Protein AF-A0A7J9W078-F1 (afdb_monomer_lite)

Radius of gyration: 24.58 Å; chains: 1; bounding box: 92×57×73 Å

pLDDT: mean 88.92, std 17.38, range [31.31, 98.88]

Structure (mmCIF, N/CA/C/O backbone):
data_AF-A0A7J9W078-F1
#
_entry.id   AF-A0A7J9W078-F1
#
loop_
_atom_site.group_PDB
_atom_site.id
_atom_site.type_symbol
_atom_site.label_atom_id
_atom_site.label_alt_id
_atom_site.label_comp_id
_atom_site.label_asym_id
_atom_site.label_entity_id
_atom_site.label_seq_id
_atom_site.pdbx_PDB_ins_code
_atom_site.Cartn_x
_atom_site.Cartn_y
_atom_site.Cartn_z
_atom_site.occupancy
_atom_site.B_iso_or_equiv
_atom_site.auth_seq_id
_atom_site.auth_comp_id
_atom_site.auth_asym_id
_atom_site.auth_atom_id
_atom_site.pdbx_PDB_model_num
ATOM 1 N N . MET A 1 1 ? 60.271 27.161 -6.697 1.00 38.31 1 MET A N 1
ATOM 2 C CA . MET A 1 1 ? 60.759 25.931 -6.038 1.00 38.31 1 MET A CA 1
ATOM 3 C C . MET A 1 1 ? 59.614 24.937 -5.990 1.00 38.31 1 MET A C 1
ATOM 5 O O . MET A 1 1 ? 58.654 25.171 -5.271 1.00 38.31 1 MET A O 1
ATOM 9 N N . TYR A 1 2 ? 59.686 23.893 -6.812 1.00 31.31 2 TYR A N 1
ATOM 10 C CA . TYR A 1 2 ? 58.783 22.743 -6.775 1.00 31.31 2 TYR A CA 1
ATOM 11 C C . TYR A 1 2 ? 59.226 21.808 -5.643 1.00 31.31 2 TYR A C 1
ATOM 13 O O . TYR A 1 2 ? 60.391 21.414 -5.620 1.00 31.31 2 TYR A O 1
ATOM 21 N N . TYR A 1 3 ? 58.326 21.428 -4.734 1.00 34.19 3 TYR A N 1
ATOM 22 C CA . TYR A 1 3 ? 58.564 20.306 -3.823 1.00 34.19 3 TYR A CA 1
ATOM 23 C C . TYR A 1 3 ? 57.980 19.030 -4.431 1.00 34.19 3 TYR A C 1
ATOM 25 O O . TYR A 1 3 ? 56.772 18.823 -4.472 1.00 34.19 3 TYR A O 1
ATOM 33 N N . SER A 1 4 ? 58.886 18.190 -4.928 1.00 33.66 4 SER A N 1
ATOM 34 C CA . SER A 1 4 ? 58.653 16.802 -5.314 1.00 33.66 4 SER A CA 1
ATOM 35 C C . SER A 1 4 ? 58.660 15.930 -4.055 1.00 33.66 4 SER A C 1
ATOM 37 O O . SER A 1 4 ? 59.679 15.851 -3.369 1.00 33.66 4 SER A O 1
ATOM 39 N N . LEU A 1 5 ? 57.557 15.233 -3.778 1.00 39.00 5 LEU A N 1
ATOM 40 C CA . LEU A 1 5 ? 57.504 14.125 -2.820 1.00 39.00 5 LEU A CA 1
ATOM 41 C C . LEU A 1 5 ? 57.219 12.821 -3.571 1.00 39.00 5 LEU A C 1
ATOM 43 O O . LEU A 1 5 ? 56.117 12.284 -3.559 1.00 39.00 5 LEU A O 1
ATOM 47 N N . THR A 1 6 ? 58.246 12.277 -4.217 1.00 43.12 6 THR A N 1
ATOM 48 C CA . THR A 1 6 ? 58.280 10.867 -4.610 1.00 43.12 6 THR A CA 1
ATOM 49 C C . THR A 1 6 ? 58.551 10.011 -3.373 1.00 43.12 6 THR A C 1
ATOM 51 O O . THR A 1 6 ? 59.707 9.785 -3.014 1.00 43.12 6 THR A O 1
ATOM 54 N N . ARG A 1 7 ? 57.502 9.497 -2.721 1.00 37.03 7 ARG A N 1
ATOM 55 C CA . ARG A 1 7 ? 57.617 8.292 -1.885 1.00 37.03 7 ARG A CA 1
ATOM 56 C C . ARG A 1 7 ? 57.033 7.110 -2.648 1.00 37.03 7 ARG A C 1
ATOM 58 O O . ARG A 1 7 ? 55.828 7.016 -2.847 1.00 37.03 7 ARG A O 1
ATOM 65 N N . ARG A 1 8 ? 57.923 6.214 -3.077 1.00 37.47 8 ARG A N 1
ATOM 66 C CA . ARG A 1 8 ? 57.579 4.879 -3.569 1.00 37.47 8 ARG A CA 1
ATOM 67 C C . ARG A 1 8 ? 56.962 4.096 -2.407 1.00 37.47 8 ARG A C 1
ATOM 69 O O . ARG A 1 8 ? 57.659 3.810 -1.438 1.00 37.47 8 ARG A O 1
ATOM 76 N N . TYR A 1 9 ? 55.678 3.764 -2.498 1.00 40.16 9 TYR A N 1
ATOM 77 C CA . TYR A 1 9 ? 55.088 2.712 -1.674 1.00 40.16 9 TYR A CA 1
ATOM 78 C C . TYR A 1 9 ? 55.563 1.366 -2.233 1.00 40.16 9 TYR A C 1
ATOM 80 O O . TYR A 1 9 ? 55.229 1.003 -3.357 1.00 40.16 9 TYR A O 1
ATOM 88 N N . ALA A 1 10 ? 56.386 0.650 -1.469 1.00 40.72 10 ALA A N 1
ATOM 89 C CA . ALA A 1 10 ? 56.597 -0.777 -1.679 1.00 40.72 10 ALA A CA 1
ATOM 90 C C . ALA A 1 10 ? 55.366 -1.534 -1.138 1.00 40.72 10 ALA A C 1
ATOM 92 O O . ALA A 1 10 ? 54.819 -1.113 -0.113 1.00 40.72 10 ALA A O 1
ATOM 93 N N . PRO A 1 11 ? 54.909 -2.625 -1.776 1.00 44.75 11 PRO A N 1
ATOM 94 C CA . PRO A 1 11 ? 53.781 -3.391 -1.271 1.00 44.75 11 PRO A CA 1
ATOM 95 C C . PRO A 1 11 ? 54.237 -4.153 -0.023 1.00 44.75 11 PRO A C 1
ATOM 97 O O . PRO A 1 11 ? 55.036 -5.085 -0.105 1.00 44.75 11 PRO A O 1
ATOM 100 N N . ALA A 1 12 ? 53.752 -3.749 1.150 1.00 50.03 12 ALA A N 1
ATOM 101 C CA . ALA A 1 12 ? 53.824 -4.600 2.327 1.00 50.03 12 ALA A CA 1
ATOM 102 C C . ALA A 1 12 ? 52.931 -5.818 2.054 1.00 50.03 12 ALA A C 1
ATOM 104 O O . ALA A 1 12 ? 51.728 -5.669 1.841 1.00 50.03 12 ALA A O 1
ATOM 105 N N . GLY A 1 13 ? 53.532 -7.008 1.996 1.00 39.50 13 GLY A N 1
ATOM 106 C CA . GLY A 1 13 ? 52.801 -8.260 1.838 1.00 39.50 13 GLY A CA 1
ATOM 107 C C . GLY A 1 13 ? 51.718 -8.372 2.908 1.00 39.50 13 GLY A C 1
ATOM 108 O O . GLY A 1 13 ? 52.012 -8.373 4.103 1.00 39.50 13 GLY A O 1
ATOM 109 N N . ILE A 1 14 ? 50.460 -8.435 2.475 1.00 47.69 14 ILE A N 1
ATOM 110 C CA . ILE A 1 14 ? 49.328 -8.712 3.354 1.00 47.69 14 ILE A CA 1
ATOM 111 C C . ILE A 1 14 ? 49.402 -10.197 3.707 1.00 47.69 14 ILE A C 1
ATOM 113 O O . ILE A 1 14 ? 48.943 -11.056 2.958 1.00 47.69 14 ILE A O 1
ATOM 117 N N . THR A 1 15 ? 50.001 -10.512 4.850 1.00 44.78 15 THR A N 1
ATOM 118 C CA . THR A 1 15 ? 49.896 -11.845 5.445 1.00 44.78 15 THR A CA 1
ATOM 119 C C . THR A 1 15 ? 48.600 -11.898 6.245 1.00 44.78 15 THR A C 1
ATOM 121 O O . THR A 1 15 ? 48.552 -11.438 7.387 1.00 44.78 15 THR A O 1
ATOM 124 N N . ILE A 1 16 ? 47.537 -12.451 5.656 1.00 47.97 16 ILE A N 1
ATOM 125 C CA . ILE A 1 16 ? 46.315 -12.790 6.394 1.00 47.97 16 ILE A CA 1
ATOM 126 C C . ILE A 1 16 ? 46.675 -13.934 7.346 1.00 47.97 16 ILE A C 1
ATOM 128 O O . ILE A 1 16 ? 46.875 -15.070 6.920 1.00 47.97 16 ILE A O 1
ATOM 132 N N . ARG A 1 17 ? 46.811 -13.636 8.641 1.00 39.84 17 ARG A N 1
ATOM 133 C CA . ARG A 1 17 ? 46.919 -14.681 9.663 1.00 39.84 17 ARG A CA 1
ATOM 134 C C . ARG A 1 17 ? 45.534 -15.310 9.841 1.00 39.84 17 ARG A C 1
ATOM 136 O O . ARG A 1 17 ? 44.593 -14.559 10.100 1.00 39.84 17 ARG A O 1
ATOM 143 N N . PRO A 1 18 ? 45.375 -16.639 9.727 1.00 39.16 18 PRO A N 1
ATOM 144 C CA . PRO A 1 18 ? 44.126 -17.271 10.115 1.00 39.16 18 PRO A CA 1
ATOM 145 C C . PRO A 1 18 ? 43.904 -17.027 11.611 1.00 39.16 18 PRO A C 1
ATOM 147 O O . PRO A 1 18 ? 44.795 -17.263 12.430 1.00 39.16 18 PRO A O 1
ATOM 150 N N . SER A 1 19 ? 42.727 -16.505 11.953 1.00 36.34 19 SER A N 1
ATOM 151 C CA . SER A 1 19 ? 42.288 -16.403 13.344 1.00 36.34 19 SER A CA 1
ATOM 152 C C . SER A 1 19 ? 42.223 -17.818 13.934 1.00 36.34 19 SER A C 1
ATOM 154 O O . SER A 1 19 ? 41.766 -18.725 13.229 1.00 36.34 19 SER A O 1
ATOM 156 N N . PRO A 1 20 ? 42.669 -18.060 15.179 1.00 39.22 20 PRO A N 1
ATOM 157 C CA . PRO A 1 20 ? 42.496 -19.364 15.797 1.00 39.22 20 PRO A CA 1
ATOM 158 C C . PRO A 1 20 ? 40.996 -19.649 15.917 1.00 39.22 20 PRO A C 1
ATOM 160 O O . PRO A 1 20 ? 40.271 -18.956 16.629 1.00 39.22 20 PRO A O 1
ATOM 163 N N . VAL A 1 21 ? 40.529 -20.654 15.174 1.00 40.16 21 VAL A N 1
ATOM 164 C CA . VAL A 1 21 ? 39.176 -21.195 15.297 1.00 40.16 21 VAL A CA 1
ATOM 165 C C . VAL A 1 21 ? 39.057 -21.753 16.711 1.00 40.16 21 VAL A C 1
ATOM 167 O O . VAL A 1 21 ? 39.726 -22.728 17.056 1.00 40.16 21 VAL A O 1
ATOM 170 N N . ALA A 1 22 ? 38.244 -21.107 17.544 1.00 35.62 22 ALA A N 1
ATOM 171 C CA . ALA A 1 22 ? 37.882 -21.645 18.844 1.00 35.62 22 ALA A CA 1
ATOM 172 C C . ALA A 1 22 ? 37.198 -23.012 18.634 1.00 35.62 22 ALA A C 1
ATOM 174 O O . ALA A 1 22 ? 36.272 -23.106 17.822 1.00 35.62 22 ALA A O 1
ATOM 175 N N . PRO A 1 23 ? 37.620 -24.085 19.326 1.00 40.00 23 PRO A N 1
ATOM 176 C CA . PRO A 1 23 ? 36.923 -25.358 19.279 1.00 40.00 23 PRO A CA 1
ATOM 177 C C . PRO A 1 23 ? 35.670 -25.231 20.147 1.00 40.00 23 PRO A C 1
ATOM 179 O O . PRO A 1 23 ? 35.682 -25.472 21.349 1.00 40.00 23 PRO A O 1
ATOM 182 N N . GLY A 1 24 ? 34.589 -24.789 19.523 1.00 36.66 24 GLY A N 1
ATOM 183 C CA . GLY A 1 24 ? 33.287 -24.645 20.143 1.00 36.66 24 GLY A CA 1
ATOM 184 C C . GLY A 1 24 ? 32.274 -24.440 19.039 1.00 36.66 24 GLY A C 1
ATOM 185 O O . GLY A 1 24 ? 32.123 -23.335 18.534 1.00 36.66 24 GLY A O 1
ATOM 186 N N . GLY A 1 25 ? 31.618 -25.523 18.624 1.00 40.44 25 GLY A N 1
ATOM 187 C CA . GLY A 1 25 ? 30.420 -25.429 17.806 1.00 40.44 25 GLY A CA 1
ATOM 188 C C . GLY A 1 25 ? 29.346 -24.716 18.614 1.00 40.44 25 GLY A C 1
ATOM 189 O O . GLY A 1 25 ? 28.563 -25.359 19.310 1.00 40.44 25 GLY A O 1
ATOM 190 N N . GLU A 1 26 ? 29.328 -23.387 18.550 1.00 35.94 26 GLU A N 1
ATOM 191 C CA . GLU A 1 26 ? 28.155 -22.620 18.926 1.00 35.94 26 GLU A CA 1
ATOM 192 C C . GLU A 1 26 ? 27.031 -23.097 18.013 1.00 35.94 26 GLU A C 1
ATOM 194 O O . GLU A 1 26 ? 27.041 -22.890 16.795 1.00 35.94 26 GLU A O 1
ATOM 199 N N . ARG A 1 27 ? 26.072 -23.815 18.605 1.00 40.38 27 ARG A N 1
ATOM 200 C CA . ARG A 1 27 ? 24.774 -24.040 17.983 1.00 40.38 27 ARG A CA 1
ATOM 201 C C . ARG A 1 27 ? 24.266 -22.655 17.615 1.00 40.38 27 ARG A C 1
ATOM 203 O O . ARG A 1 27 ? 23.925 -21.888 18.510 1.00 40.38 27 ARG A O 1
ATOM 210 N N . ARG A 1 28 ? 24.249 -22.329 16.318 1.00 42.72 28 ARG A N 1
ATOM 211 C CA . ARG A 1 28 ? 23.514 -21.166 15.815 1.00 42.72 28 ARG A CA 1
ATOM 212 C C . ARG A 1 28 ? 22.106 -21.331 16.363 1.00 42.72 28 ARG A C 1
ATOM 214 O O . ARG A 1 28 ? 21.415 -22.275 15.983 1.00 42.72 28 ARG A O 1
ATOM 221 N N . THR A 1 29 ? 21.725 -20.486 17.311 1.00 41.09 29 THR A N 1
ATOM 222 C CA . THR A 1 29 ? 20.339 -20.389 17.739 1.00 41.09 29 THR A CA 1
ATOM 223 C C . THR A 1 29 ? 19.557 -20.074 16.473 1.00 41.09 29 THR A C 1
ATOM 225 O O . THR A 1 29 ? 19.825 -19.082 15.793 1.00 41.09 29 THR A O 1
ATOM 228 N N . ALA A 1 30 ? 18.702 -21.007 16.052 1.00 56.19 30 ALA A N 1
ATOM 229 C CA . ALA A 1 30 ? 17.852 -20.785 14.898 1.00 56.19 30 ALA A CA 1
ATOM 230 C C . ALA A 1 30 ? 17.046 -19.518 15.195 1.00 56.19 30 ALA A C 1
ATOM 232 O O . ALA A 1 30 ? 16.393 -19.446 16.237 1.00 56.19 30 ALA A O 1
ATOM 233 N N . VAL A 1 31 ? 17.155 -18.502 14.335 1.00 58.44 31 VAL A N 1
ATOM 234 C CA . VAL A 1 31 ? 16.259 -17.346 14.419 1.00 58.44 31 VAL A CA 1
ATOM 235 C C . VAL A 1 31 ? 14.848 -17.920 14.296 1.00 58.44 31 VAL A C 1
ATOM 237 O O . VAL A 1 31 ? 14.602 -18.635 13.319 1.00 58.44 31 VAL A O 1
ATOM 240 N N . PRO A 1 32 ? 13.957 -17.702 15.279 1.00 67.75 32 PRO A N 1
ATOM 241 C CA . PRO A 1 32 ? 12.599 -18.214 15.202 1.00 67.75 32 PRO A CA 1
ATOM 242 C C . PRO A 1 32 ? 11.958 -17.739 13.901 1.00 67.75 32 PRO A C 1
ATOM 244 O O . PRO A 1 32 ? 12.067 -16.557 13.561 1.00 67.75 32 PRO A O 1
ATOM 247 N N . VAL A 1 33 ? 11.320 -18.658 13.173 1.00 81.56 33 VAL A N 1
ATOM 248 C CA . VAL A 1 33 ? 10.580 -18.314 11.954 1.00 81.56 33 VAL A CA 1
ATOM 249 C C . VAL A 1 33 ? 9.567 -17.225 12.329 1.00 81.56 33 VAL A C 1
ATOM 251 O O . VAL A 1 33 ? 8.838 -17.406 13.307 1.00 81.56 33 VAL A O 1
ATOM 254 N N . PRO A 1 34 ? 9.552 -16.066 11.647 1.00 88.88 34 PRO A N 1
ATOM 255 C CA . PRO A 1 34 ? 8.557 -15.043 11.929 1.00 88.88 34 PRO A CA 1
ATOM 256 C C . PRO A 1 34 ? 7.155 -15.596 11.668 1.00 88.88 34 PRO A C 1
ATOM 258 O O . PRO A 1 34 ? 6.952 -16.310 10.689 1.00 88.88 34 PRO A O 1
ATOM 261 N N . GLN A 1 35 ? 6.193 -15.249 12.519 1.00 92.81 35 GLN A N 1
ATOM 262 C CA . GLN A 1 35 ? 4.814 -15.725 12.405 1.00 92.81 35 GLN A CA 1
ATOM 263 C C . GLN A 1 35 ? 3.844 -14.549 12.365 1.00 92.81 35 GLN A C 1
ATOM 265 O O . GLN A 1 35 ? 4.026 -13.576 13.103 1.00 92.81 35 GLN A O 1
ATOM 270 N N . ARG A 1 36 ? 2.783 -14.652 11.560 1.00 94.94 36 ARG A N 1
ATOM 271 C CA . ARG A 1 36 ? 1.599 -13.799 11.714 1.00 94.94 36 ARG A CA 1
ATOM 272 C C . ARG A 1 36 ? 0.566 -14.518 12.563 1.00 94.94 36 ARG A C 1
ATOM 274 O O . ARG A 1 36 ? 0.194 -15.648 12.266 1.00 94.94 36 ARG A O 1
ATOM 281 N N . ILE A 1 37 ? 0.107 -13.835 13.598 1.00 96.88 37 ILE A N 1
ATOM 282 C CA . ILE A 1 37 ? -0.967 -14.262 14.486 1.00 96.88 37 ILE A CA 1
ATOM 283 C C . ILE A 1 37 ? -2.216 -13.518 14.021 1.00 96.88 37 ILE A C 1
ATOM 285 O O . ILE A 1 37 ? -2.353 -12.314 14.231 1.00 96.88 37 ILE A O 1
ATOM 289 N N . VAL A 1 38 ? -3.061 -14.206 13.263 1.00 98.31 38 VAL A N 1
ATOM 290 C CA . VAL A 1 38 ? -4.148 -13.590 12.502 1.00 98.31 38 VAL A CA 1
ATOM 291 C C . VAL A 1 38 ? -5.413 -13.538 13.343 1.00 98.31 38 VAL A C 1
ATOM 293 O O . VAL A 1 38 ? -5.871 -14.560 13.847 1.00 98.31 38 VAL A O 1
ATOM 296 N N . HIS A 1 39 ? -5.991 -12.345 13.430 1.00 98.44 39 HIS A N 1
ATOM 297 C CA . HIS A 1 39 ? -7.270 -12.046 14.061 1.00 98.44 39 HIS A CA 1
ATOM 298 C C . HIS A 1 39 ? -8.190 -11.461 12.994 1.00 98.44 39 HIS A C 1
ATOM 300 O O . HIS A 1 39 ? -7.947 -10.359 12.503 1.00 98.44 39 HIS A O 1
ATOM 306 N N . GLU A 1 40 ? -9.212 -12.202 12.586 1.00 98.56 40 GLU A N 1
ATOM 307 C CA . GLU A 1 40 ? -10.134 -11.768 11.536 1.00 98.56 40 GLU A CA 1
ATOM 308 C C . GLU A 1 40 ? -11.067 -10.668 12.056 1.00 98.56 40 GLU A C 1
ATOM 310 O O . GLU A 1 40 ? -11.673 -10.795 13.114 1.00 98.56 40 GLU A O 1
ATOM 315 N N . VAL A 1 41 ? -11.250 -9.592 11.298 1.00 98.69 41 VAL A N 1
ATOM 316 C CA . VAL A 1 41 ? -12.184 -8.506 11.612 1.00 98.69 41 VAL A CA 1
ATOM 317 C C . VAL A 1 41 ? -13.323 -8.522 10.604 1.00 98.69 41 VAL A C 1
ATOM 319 O O . VAL A 1 41 ? -13.139 -8.206 9.433 1.00 98.69 41 VAL A O 1
ATOM 322 N N . ASN A 1 42 ? -14.521 -8.835 11.096 1.00 98.12 42 ASN A N 1
ATOM 323 C CA . ASN A 1 42 ? -15.756 -8.909 10.307 1.00 98.12 42 ASN A CA 1
ATOM 324 C C . ASN A 1 42 ? -16.747 -7.780 10.630 1.00 98.12 42 ASN A C 1
ATOM 326 O O . ASN A 1 42 ? -17.824 -7.702 10.036 1.00 98.12 42 ASN A O 1
ATOM 330 N N . ALA A 1 43 ? -16.443 -6.966 11.640 1.00 98.00 43 ALA A N 1
ATOM 331 C CA . ALA A 1 43 ? -17.263 -5.835 12.040 1.00 98.00 43 ALA A CA 1
ATOM 332 C C . ALA A 1 43 ? -16.423 -4.795 12.782 1.00 98.00 43 ALA A C 1
ATOM 334 O O . ALA A 1 43 ? -15.574 -5.147 13.608 1.00 98.00 43 ALA A O 1
ATOM 335 N N . VAL A 1 44 ? -16.731 -3.523 12.531 1.00 98.50 44 VAL A N 1
ATOM 336 C CA . VAL A 1 44 ? -16.172 -2.377 13.252 1.00 98.50 44 VAL A CA 1
ATOM 337 C C . VAL A 1 44 ? -17.292 -1.494 13.786 1.00 98.50 44 VAL A C 1
ATOM 339 O O . VAL A 1 44 ? -18.308 -1.305 13.119 1.00 98.50 44 VAL A O 1
ATOM 342 N N . GLU A 1 45 ? -17.116 -0.950 14.984 1.00 98.31 45 GLU A N 1
ATOM 343 C CA . GLU A 1 45 ? -18.034 0.026 15.578 1.00 98.31 45 GLU A CA 1
ATOM 344 C C . GLU A 1 45 ? -17.272 1.005 16.474 1.00 98.31 45 GLU A C 1
ATOM 346 O O . GLU A 1 45 ? -16.187 0.690 16.961 1.00 98.31 45 GLU A O 1
ATOM 351 N N . PHE A 1 46 ? -17.836 2.188 16.714 1.00 98.50 46 PHE A N 1
ATOM 352 C CA . PHE A 1 46 ? -17.306 3.091 17.734 1.00 98.50 46 PHE A CA 1
ATOM 353 C C . PHE A 1 46 ? -17.761 2.670 19.130 1.00 98.50 46 PHE A C 1
ATOM 355 O O . PHE A 1 46 ? -18.862 2.147 19.311 1.00 98.50 46 PHE A O 1
ATOM 362 N N . GLY A 1 47 ? -16.928 2.947 20.128 1.00 97.38 47 GLY A N 1
ATOM 363 C CA . GLY A 1 47 ? -17.263 2.767 21.535 1.00 97.38 47 GLY A CA 1
ATOM 364 C C . GLY A 1 47 ? -16.412 3.644 22.446 1.00 97.38 47 GLY A C 1
ATOM 365 O O . GLY A 1 47 ? -15.653 4.490 21.983 1.00 97.38 47 GLY A O 1
ATOM 366 N N . GLU A 1 48 ? -16.549 3.433 23.754 1.00 95.25 48 GLU A N 1
ATOM 367 C CA . GLU A 1 48 ? -15.821 4.209 24.768 1.00 95.25 48 GLU A CA 1
ATOM 368 C C . GLU A 1 48 ? -14.319 3.888 24.808 1.00 95.25 48 GLU A C 1
ATOM 370 O O . GLU A 1 48 ? -13.517 4.767 25.094 1.00 95.25 48 GLU A O 1
ATOM 375 N N . ALA A 1 49 ? -13.933 2.644 24.508 1.00 97.19 49 ALA A N 1
ATOM 376 C CA . ALA A 1 49 ? -12.545 2.186 24.541 1.00 97.19 49 ALA A CA 1
ATOM 377 C C . ALA A 1 49 ? -12.297 1.126 23.466 1.00 97.19 49 ALA A C 1
ATOM 379 O O . ALA A 1 49 ? -13.201 0.332 23.155 1.00 97.19 49 ALA A O 1
ATOM 380 N N . THR A 1 50 ? -11.074 1.092 22.930 1.00 98.38 50 THR A N 1
ATOM 381 C CA . THR A 1 50 ? -10.695 0.104 21.918 1.00 98.38 50 THR A CA 1
ATOM 382 C C . THR A 1 50 ? -10.653 -1.296 22.514 1.00 98.38 50 THR A C 1
ATOM 384 O O . THR A 1 50 ? -10.062 -1.536 23.566 1.00 98.38 50 THR A O 1
ATOM 387 N N . ARG A 1 51 ? -11.294 -2.248 21.834 1.00 97.94 51 ARG A N 1
ATOM 388 C CA . ARG A 1 51 ? -11.271 -3.667 22.210 1.00 97.94 51 ARG A CA 1
ATOM 389 C C . ARG A 1 51 ? -11.495 -4.552 20.996 1.00 97.94 51 ARG A C 1
ATOM 391 O O . ARG A 1 51 ? -12.291 -4.216 20.120 1.00 97.94 51 ARG A O 1
ATOM 398 N N . TYR A 1 52 ? -10.874 -5.723 21.001 1.00 98.31 52 TYR A N 1
ATOM 399 C CA . TYR A 1 52 ? -11.146 -6.773 20.030 1.00 98.31 52 TYR A CA 1
ATOM 400 C C . TYR A 1 52 ? -11.759 -7.990 20.727 1.00 98.31 52 TYR A C 1
ATOM 402 O O . TYR A 1 52 ? -11.240 -8.484 21.727 1.00 98.31 52 TYR A O 1
ATOM 410 N N . ARG A 1 53 ? -12.898 -8.472 20.222 1.00 96.69 53 ARG A N 1
ATOM 411 C CA . ARG A 1 53 ? -13.536 -9.696 20.723 1.00 96.69 53 ARG A CA 1
ATOM 412 C C . ARG A 1 53 ? -14.404 -10.328 19.647 1.00 96.69 53 ARG A C 1
ATOM 414 O O . ARG A 1 53 ? -15.221 -9.644 19.044 1.00 96.69 53 ARG A O 1
ATOM 421 N N . GLN A 1 54 ? -14.288 -11.648 19.471 1.00 93.25 54 GLN A N 1
ATOM 422 C CA . GLN A 1 54 ? -15.140 -12.424 18.555 1.00 93.25 54 GLN A CA 1
ATOM 423 C C . GLN A 1 54 ? -15.212 -11.804 17.150 1.00 93.25 54 GLN A C 1
ATOM 425 O O . GLN A 1 54 ? -16.299 -11.603 16.607 1.00 93.25 54 GLN A O 1
ATOM 430 N N . ARG A 1 55 ? -14.049 -11.471 16.578 1.00 97.81 55 ARG A N 1
ATOM 431 C CA . ARG A 1 55 ? -13.926 -10.875 15.239 1.00 97.81 55 ARG A CA 1
ATOM 432 C C . ARG A 1 55 ? -14.598 -9.509 15.060 1.00 97.81 55 ARG A C 1
ATOM 434 O O . ARG A 1 55 ? -14.866 -9.082 13.936 1.00 97.81 55 ARG A O 1
ATOM 441 N N . ARG A 1 56 ? -14.891 -8.814 16.162 1.00 98.25 56 ARG A N 1
ATOM 442 C CA . ARG A 1 56 ? -15.398 -7.439 16.187 1.00 98.25 56 ARG A CA 1
ATOM 443 C C . ARG A 1 56 ? -14.357 -6.527 16.819 1.00 98.25 56 ARG A C 1
ATOM 445 O O . ARG A 1 56 ? -13.916 -6.786 17.940 1.00 98.25 56 ARG A O 1
ATOM 452 N N . LEU A 1 57 ? -14.017 -5.454 16.113 1.00 98.69 57 LEU A N 1
ATOM 453 C CA . LEU A 1 57 ? -13.155 -4.386 16.603 1.00 98.69 57 LEU A CA 1
ATOM 454 C C . LEU A 1 57 ? -14.019 -3.190 17.012 1.00 98.69 57 LEU A C 1
ATOM 456 O O . LEU A 1 57 ? -14.710 -2.594 16.190 1.00 98.69 57 LEU A O 1
ATOM 460 N N . VAL A 1 58 ? -13.972 -2.834 18.288 1.00 98.62 58 VAL A N 1
ATOM 461 C CA . VAL A 1 58 ? -14.537 -1.578 18.781 1.00 98.62 58 VAL A CA 1
ATOM 462 C C . VAL A 1 58 ? -13.419 -0.552 18.801 1.00 98.62 58 VAL A C 1
ATOM 464 O O . VAL A 1 58 ? -12.347 -0.846 19.323 1.00 98.62 58 VAL A O 1
ATOM 467 N N . VAL A 1 59 ? -13.667 0.624 18.234 1.00 98.69 59 VAL A N 1
ATOM 468 C CA . VAL A 1 59 ? -12.703 1.722 18.118 1.00 98.69 59 VAL A CA 1
ATOM 469 C C . VAL A 1 59 ? -13.074 2.814 19.119 1.00 98.69 59 VAL A C 1
ATOM 471 O O . VAL A 1 59 ? -14.178 3.360 19.060 1.00 98.69 59 VAL A O 1
ATOM 474 N N . GLY A 1 60 ? -12.162 3.132 20.038 1.00 98.12 60 GLY A N 1
ATOM 475 C CA . GLY A 1 60 ? -12.323 4.243 20.975 1.00 98.12 60 GLY A CA 1
ATOM 476 C C . GLY A 1 60 ? -12.115 5.587 20.278 1.00 98.12 60 GLY A C 1
ATOM 477 O O . GLY A 1 60 ? -10.998 5.895 19.871 1.00 98.12 60 GLY A O 1
ATOM 478 N N . SER A 1 61 ? -13.160 6.406 20.136 1.00 93.06 61 SER A N 1
ATOM 479 C CA . SER A 1 61 ? -13.064 7.679 19.396 1.00 93.06 61 SER A CA 1
ATOM 480 C C . SER A 1 61 ? -12.038 8.652 19.992 1.00 93.06 61 SER A C 1
ATOM 482 O O . SER A 1 61 ? -11.285 9.282 19.248 1.00 93.06 61 SER A O 1
ATOM 484 N N . ASP A 1 62 ? -11.954 8.731 21.321 1.00 95.38 62 ASP A N 1
ATOM 485 C CA . ASP A 1 62 ? -10.977 9.584 22.015 1.00 95.38 62 ASP A CA 1
ATOM 486 C C . ASP A 1 62 ? -9.540 9.070 21.832 1.00 95.38 62 ASP A C 1
ATO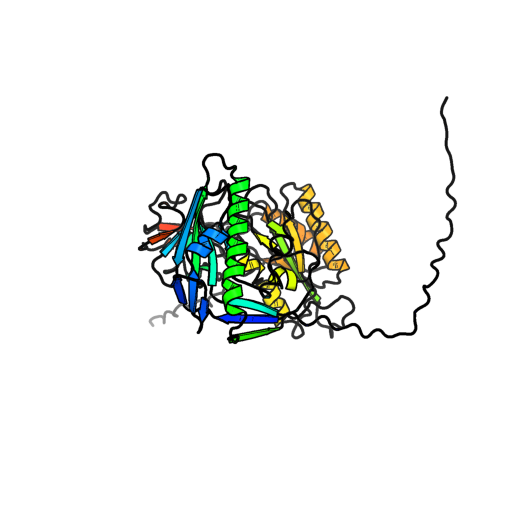M 488 O O . ASP A 1 62 ? -8.592 9.851 21.751 1.00 95.38 62 ASP A O 1
ATOM 492 N N . GLU A 1 63 ? -9.368 7.755 21.696 1.00 98.12 63 GLU A N 1
ATOM 493 C CA . GLU A 1 63 ? -8.067 7.126 21.456 1.00 98.12 63 GLU A CA 1
ATOM 494 C C . GLU A 1 63 ? -7.582 7.370 20.019 1.00 98.12 63 GLU A C 1
ATOM 496 O O . GLU A 1 63 ? -6.382 7.543 19.799 1.00 98.12 63 GLU A O 1
ATOM 501 N N . VAL A 1 64 ? -8.500 7.488 19.046 1.00 97.94 64 VAL A N 1
ATOM 502 C CA . VAL A 1 64 ? -8.167 7.982 17.696 1.00 97.94 64 VAL A CA 1
ATOM 503 C C . VAL A 1 64 ? -7.619 9.407 17.785 1.00 97.94 64 VAL A C 1
ATOM 505 O O . VAL A 1 64 ? -6.549 9.685 17.244 1.00 97.94 64 VAL A O 1
ATOM 508 N N . ALA A 1 65 ? -8.306 10.303 18.500 1.00 96.00 65 ALA A N 1
ATOM 509 C CA . ALA A 1 65 ? -7.841 11.678 18.672 1.00 96.00 65 ALA A CA 1
ATOM 510 C C . ALA A 1 65 ? -6.467 11.738 19.362 1.00 96.00 65 ALA A C 1
ATOM 512 O O . ALA A 1 65 ? -5.585 12.475 18.920 1.00 96.00 65 ALA A O 1
ATOM 513 N N . ALA A 1 66 ? -6.247 10.910 20.387 1.00 97.75 66 ALA A N 1
ATOM 514 C CA . ALA A 1 66 ? -4.965 10.809 21.076 1.00 97.75 66 ALA A CA 1
ATOM 515 C C . ALA A 1 66 ? -3.834 10.310 20.158 1.00 97.75 66 ALA A C 1
ATOM 517 O O . ALA A 1 66 ? -2.730 10.858 20.187 1.00 97.75 66 ALA A O 1
ATOM 518 N N . ALA A 1 67 ? -4.095 9.313 19.306 1.00 98.12 67 ALA A N 1
ATOM 519 C CA . ALA A 1 67 ? -3.101 8.796 18.365 1.00 98.12 67 ALA A CA 1
ATOM 520 C C . ALA A 1 67 ? -2.627 9.875 17.374 1.00 98.12 67 ALA A C 1
ATOM 522 O O . ALA A 1 67 ? -1.436 9.945 17.055 1.00 98.12 67 ALA A O 1
ATOM 523 N N . PHE A 1 68 ? -3.537 10.751 16.943 1.00 98.31 68 PHE A N 1
ATOM 524 C CA . PHE A 1 68 ? -3.269 11.846 16.007 1.00 98.31 68 PHE A CA 1
ATOM 525 C C . PHE A 1 68 ? -2.876 13.173 16.672 1.00 98.31 68 PHE A C 1
ATOM 527 O O . PHE A 1 68 ? -2.686 14.161 15.968 1.00 98.31 68 PHE A O 1
ATOM 534 N N . ALA A 1 69 ? -2.716 13.221 17.997 1.00 97.69 69 ALA A N 1
ATOM 535 C CA . ALA A 1 69 ? -2.319 14.445 18.684 1.00 97.69 69 ALA A CA 1
ATOM 536 C C . ALA A 1 69 ? -0.950 14.948 18.177 1.00 97.69 69 ALA A C 1
ATOM 538 O O . ALA A 1 69 ? 0.084 14.290 18.353 1.00 97.69 69 ALA A O 1
ATOM 539 N N . ASP A 1 70 ? -0.963 16.116 17.532 1.00 98.31 70 ASP A N 1
ATOM 540 C CA . ASP A 1 70 ? 0.196 16.809 16.968 1.00 98.31 70 ASP A CA 1
ATOM 541 C C . ASP A 1 70 ? -0.166 18.292 16.752 1.00 98.31 70 ASP A C 1
ATOM 543 O O . ASP A 1 70 ? -1.306 18.611 16.420 1.00 98.31 70 ASP A O 1
ATOM 547 N N . ALA A 1 71 ? 0.789 19.209 16.929 1.00 97.88 71 ALA A N 1
ATOM 548 C CA . ALA A 1 71 ? 0.547 20.648 16.791 1.00 97.88 71 ALA A CA 1
ATOM 549 C C . ALA A 1 71 ? 0.230 21.075 15.346 1.00 97.88 71 ALA A C 1
ATOM 551 O O . ALA A 1 71 ? -0.327 22.151 15.135 1.00 97.88 71 ALA A O 1
ATOM 552 N N . ALA A 1 72 ? 0.576 20.246 14.356 1.00 98.38 72 ALA A N 1
ATOM 553 C CA . ALA A 1 72 ? 0.267 20.510 12.954 1.00 98.38 72 ALA A CA 1
ATOM 554 C C . ALA A 1 72 ? -1.207 20.247 12.582 1.00 98.38 72 ALA A C 1
ATOM 556 O O . ALA A 1 72 ? -1.632 20.635 11.492 1.00 98.38 72 ALA A O 1
ATOM 557 N N . LEU A 1 73 ? -1.987 19.596 13.454 1.00 98.44 73 LEU A N 1
ATOM 558 C CA . LEU A 1 73 ? -3.381 19.223 13.202 1.00 98.44 73 LEU A CA 1
ATOM 559 C C . LEU A 1 73 ? -4.308 19.963 14.171 1.00 98.44 73 LEU A C 1
ATOM 561 O O . LEU A 1 73 ? -4.193 19.823 15.386 1.00 98.44 73 LEU A O 1
ATOM 565 N N . ALA A 1 74 ? -5.252 20.737 13.637 1.00 97.94 74 ALA A N 1
ATOM 566 C CA . ALA A 1 74 ? -6.244 21.454 14.439 1.00 97.94 74 ALA A CA 1
ATOM 567 C C . ALA A 1 74 ? -7.382 20.540 14.909 1.00 97.94 74 ALA A C 1
ATOM 569 O O . ALA A 1 74 ? -7.915 20.715 16.004 1.00 97.94 74 ALA A O 1
ATOM 570 N N . ALA A 1 75 ? -7.769 19.576 14.074 1.00 97.38 75 ALA A N 1
ATOM 571 C CA . ALA A 1 75 ? -8.837 18.636 14.375 1.00 97.38 75 ALA A CA 1
ATOM 572 C C . ALA A 1 75 ? -8.639 17.320 13.623 1.00 97.38 75 ALA A C 1
ATOM 574 O O . ALA A 1 75 ? -8.083 17.297 12.525 1.00 97.38 75 ALA A O 1
ATOM 575 N N . VAL A 1 76 ? -9.167 16.239 14.198 1.00 98.06 76 VAL A N 1
ATOM 576 C CA . VAL A 1 76 ? -9.339 14.950 13.524 1.00 98.06 76 VAL A CA 1
ATOM 577 C C . VAL A 1 76 ? -10.745 14.421 13.748 1.00 98.06 76 VAL A C 1
ATOM 579 O O . VAL A 1 76 ? -11.344 14.642 14.802 1.00 98.06 76 VAL A O 1
ATOM 582 N N . ARG A 1 77 ? -11.289 13.740 12.743 1.00 97.69 77 ARG A N 1
ATOM 583 C CA . ARG A 1 77 ? -12.638 13.171 12.764 1.00 97.69 77 ARG A CA 1
ATOM 584 C C . ARG A 1 77 ? -12.577 11.724 12.282 1.00 97.69 77 ARG A C 1
ATOM 586 O O . ARG A 1 77 ? -12.268 11.493 11.111 1.00 97.69 77 ARG A O 1
ATOM 593 N N . PRO A 1 78 ? -12.825 10.743 13.165 1.00 98.12 78 PRO A N 1
ATOM 594 C CA . PRO A 1 78 ? -12.880 9.352 12.761 1.00 98.12 78 PRO A CA 1
ATOM 595 C C . PRO A 1 78 ? -14.245 9.001 12.161 1.00 98.12 78 PRO A C 1
ATOM 597 O O . PRO A 1 78 ? -15.301 9.411 12.644 1.00 98.12 78 PRO A O 1
ATOM 600 N N . HIS A 1 79 ? -14.214 8.156 11.140 1.00 98.56 79 HIS A N 1
ATOM 601 C CA . HIS A 1 79 ? -15.366 7.588 10.459 1.00 98.56 79 HIS A CA 1
ATOM 602 C C . HIS A 1 79 ? -15.139 6.093 10.229 1.00 98.56 79 HIS A C 1
ATOM 604 O O . HIS A 1 79 ? -14.006 5.619 10.174 1.00 98.56 79 HIS A O 1
ATOM 610 N N . LEU A 1 80 ? -16.230 5.349 10.066 1.00 98.62 80 LEU A N 1
ATOM 611 C CA . LEU A 1 80 ? -16.194 3.943 9.675 1.00 98.62 80 LEU A CA 1
ATOM 612 C C . LEU A 1 80 ? -16.831 3.798 8.296 1.00 98.62 80 LEU A C 1
ATOM 614 O O . LEU A 1 80 ? -17.846 4.447 8.014 1.00 98.62 80 LEU A O 1
ATOM 618 N N . ALA A 1 81 ? -16.220 2.960 7.465 1.00 98.56 81 ALA A N 1
ATOM 619 C CA . ALA A 1 81 ? -16.739 2.565 6.165 1.00 98.56 81 ALA A CA 1
ATOM 620 C C . ALA A 1 81 ? -16.476 1.068 5.957 1.00 98.56 81 ALA A C 1
ATOM 622 O O . ALA A 1 81 ? -15.324 0.634 5.871 1.00 98.56 81 ALA A O 1
ATOM 623 N N . SER A 1 82 ? -17.544 0.277 5.914 1.00 98.56 82 SER A N 1
ATOM 624 C CA . SER A 1 82 ? -17.475 -1.183 5.788 1.00 98.56 82 SER A CA 1
ATOM 625 C C . SER A 1 82 ? -17.763 -1.653 4.360 1.00 98.56 82 SER A C 1
ATOM 627 O O . SER A 1 82 ? -18.409 -0.934 3.592 1.00 98.56 82 SER A O 1
ATOM 629 N N . PRO A 1 83 ? -17.320 -2.866 3.984 1.00 98.56 83 PRO A N 1
ATOM 630 C CA . PRO A 1 83 ? -17.628 -3.434 2.677 1.00 98.56 83 PRO A CA 1
ATOM 631 C C . PRO A 1 83 ? -19.132 -3.444 2.388 1.00 98.56 83 PRO A C 1
ATOM 633 O O . PRO A 1 83 ? -19.943 -3.707 3.275 1.00 98.56 83 PRO A O 1
ATOM 636 N N . ALA A 1 84 ? -19.489 -3.183 1.131 1.00 97.62 84 ALA A N 1
ATOM 637 C CA . ALA A 1 84 ? -20.855 -3.066 0.617 1.00 97.62 84 ALA A CA 1
ATOM 638 C C . ALA A 1 84 ? -21.679 -1.863 1.123 1.00 97.62 84 ALA A C 1
ATOM 640 O O . ALA A 1 84 ? -22.804 -1.671 0.653 1.00 97.62 84 ALA A O 1
ATOM 641 N N . GLU A 1 85 ? -21.146 -1.006 1.999 1.00 98.44 85 GLU A N 1
ATOM 642 C CA . GLU A 1 85 ? -21.821 0.244 2.354 1.00 98.44 85 GLU A CA 1
ATOM 643 C C . GLU A 1 85 ? -21.843 1.226 1.172 1.00 98.44 85 GLU A C 1
ATOM 645 O O . GLU A 1 85 ? -20.942 1.274 0.328 1.00 98.44 85 GLU A O 1
ATOM 650 N N . ARG A 1 86 ? -22.880 2.067 1.107 1.00 98.44 86 ARG A N 1
ATOM 651 C CA . ARG A 1 86 ? -23.005 3.135 0.101 1.00 98.44 86 ARG A CA 1
ATOM 652 C C . ARG A 1 86 ? -22.192 4.359 0.521 1.00 98.44 86 ARG A C 1
ATOM 654 O O . ARG A 1 86 ? -22.743 5.437 0.743 1.00 98.44 86 ARG A O 1
ATOM 661 N N . VAL A 1 87 ? -20.882 4.159 0.648 1.00 98.69 87 VAL A N 1
ATOM 662 C CA . VAL A 1 87 ? -19.891 5.156 1.061 1.00 98.69 87 VAL A CA 1
ATOM 663 C C . VAL A 1 87 ? -18.793 5.254 0.003 1.00 98.69 87 VAL A C 1
ATOM 665 O O . VAL A 1 87 ? -18.298 4.232 -0.475 1.00 98.69 87 VAL A O 1
ATOM 668 N N . ARG A 1 88 ? -18.395 6.486 -0.329 1.00 98.69 88 ARG A N 1
ATOM 669 C CA . ARG A 1 88 ? -17.207 6.789 -1.139 1.00 98.69 88 ARG A CA 1
ATOM 670 C C . ARG A 1 88 ? -16.172 7.508 -0.286 1.00 98.69 88 ARG A C 1
ATOM 672 O O . ARG A 1 88 ? -16.470 8.531 0.322 1.00 98.69 88 ARG A O 1
ATOM 679 N N . ILE A 1 89 ? -14.951 6.999 -0.257 1.00 98.69 89 ILE A N 1
ATOM 680 C CA . ILE A 1 89 ? -13.806 7.695 0.332 1.00 98.69 89 ILE A CA 1
ATOM 681 C C . ILE A 1 89 ? -13.107 8.426 -0.811 1.00 98.69 89 ILE A C 1
ATOM 683 O O . ILE A 1 89 ? -12.679 7.775 -1.759 1.00 98.69 89 ILE A O 1
ATOM 687 N N . VAL A 1 90 ? -12.997 9.749 -0.743 1.00 98.12 90 VAL A N 1
ATOM 688 C CA . VAL A 1 90 ? -12.247 10.577 -1.699 1.00 98.12 90 VAL A CA 1
ATOM 689 C C . VAL A 1 90 ? -10.961 11.091 -1.064 1.00 98.12 90 VAL A C 1
ATOM 691 O O . VAL A 1 90 ? -10.811 11.088 0.157 1.00 98.12 90 VAL A O 1
ATOM 694 N N . LYS A 1 91 ? -10.009 11.510 -1.902 1.00 97.19 91 LYS A N 1
ATOM 695 C CA . LYS A 1 91 ? -8.700 12.029 -1.472 1.00 97.19 91 LYS A CA 1
ATOM 696 C C . LYS A 1 91 ? -7.993 11.103 -0.462 1.00 97.19 91 LYS A C 1
ATOM 698 O O . LYS A 1 91 ? -7.464 11.592 0.541 1.00 97.19 91 LYS A O 1
ATOM 703 N N . PRO A 1 92 ? -7.966 9.772 -0.688 1.00 97.94 92 PRO A N 1
ATOM 704 C CA . PRO A 1 92 ? -7.315 8.864 0.238 1.00 97.94 92 PRO A CA 1
ATOM 705 C C . PRO A 1 92 ? -5.804 9.108 0.225 1.00 97.94 92 PRO A C 1
ATOM 707 O O . PRO A 1 92 ? -5.175 9.192 -0.835 1.00 97.94 92 PRO A O 1
ATOM 710 N N . LEU A 1 93 ? -5.210 9.157 1.408 1.00 97.81 93 LEU A N 1
ATOM 711 C CA . LEU A 1 93 ? -3.771 9.232 1.624 1.00 97.81 93 LEU A CA 1
ATOM 712 C C . LEU A 1 93 ? -3.225 7.814 1.830 1.00 97.81 93 LEU A C 1
ATOM 714 O O . LEU A 1 93 ? -3.510 6.929 1.023 1.00 97.81 93 LEU A O 1
ATOM 718 N N . ASP A 1 94 ? -2.434 7.581 2.873 1.00 98.12 94 ASP A N 1
ATOM 719 C CA . ASP A 1 94 ? -1.927 6.248 3.177 1.00 98.12 94 ASP A CA 1
ATOM 720 C C . ASP A 1 94 ? -2.992 5.359 3.847 1.00 98.12 94 ASP A C 1
ATOM 722 O O . ASP A 1 94 ? -3.941 5.839 4.477 1.00 98.12 94 ASP A O 1
ATOM 726 N N . VAL A 1 95 ? -2.814 4.048 3.690 1.00 98.75 95 VAL A N 1
ATOM 727 C CA . VAL A 1 95 ? -3.644 2.993 4.277 1.00 98.75 95 VAL A CA 1
ATOM 728 C C . VAL A 1 95 ? -2.723 2.016 4.986 1.00 98.75 95 VAL A C 1
ATOM 730 O O . VAL A 1 95 ? -1.724 1.600 4.405 1.00 98.75 95 VAL A O 1
ATOM 733 N N . VAL A 1 96 ? -3.059 1.622 6.210 1.00 98.88 96 VAL A N 1
ATOM 734 C CA . VAL A 1 96 ? -2.206 0.802 7.079 1.00 98.88 96 VAL A CA 1
ATOM 735 C C . VAL A 1 96 ? -3.009 -0.372 7.632 1.00 98.88 96 VAL A C 1
ATOM 737 O O . VAL A 1 96 ? -4.125 -0.186 8.119 1.00 98.88 96 VAL A O 1
ATOM 740 N N . GLU A 1 97 ? -2.464 -1.589 7.568 1.00 98.75 97 GLU A N 1
ATOM 741 C CA . GLU A 1 97 ? -3.062 -2.733 8.263 1.00 98.75 97 GLU A CA 1
ATOM 742 C C . GLU A 1 97 ? -2.684 -2.660 9.748 1.00 98.75 97 GLU A C 1
ATOM 744 O O . GLU A 1 97 ? -1.488 -2.533 10.053 1.00 98.75 97 GLU A O 1
ATOM 749 N N . PRO A 1 98 ? -3.648 -2.758 10.683 1.00 98.44 98 PRO A N 1
ATOM 750 C CA . PRO A 1 98 ? -3.326 -2.807 12.100 1.00 98.44 98 PRO A CA 1
ATOM 751 C C . PRO A 1 98 ? -2.486 -4.049 12.412 1.00 98.44 98 PRO A C 1
ATOM 753 O O . PRO A 1 98 ? -2.940 -5.187 12.248 1.00 98.44 98 PRO A O 1
ATOM 756 N N . ARG A 1 99 ? -1.246 -3.821 12.862 1.00 97.12 99 ARG A N 1
ATOM 757 C CA . ARG A 1 99 ? -0.299 -4.870 13.248 1.00 97.12 99 ARG A CA 1
ATOM 758 C C . ARG A 1 99 ? 0.460 -4.495 14.512 1.00 97.12 99 ARG A C 1
ATOM 760 O O . ARG A 1 99 ? 0.959 -3.374 14.621 1.00 97.12 99 ARG A O 1
ATOM 767 N N . SER A 1 100 ? 0.632 -5.460 15.409 1.00 94.81 100 SER A N 1
ATOM 768 C CA . SER A 1 100 ? 1.397 -5.293 16.647 1.00 94.81 100 SER A CA 1
ATOM 769 C C . SER A 1 100 ? 2.266 -6.515 16.944 1.00 94.81 100 SER A C 1
ATOM 771 O O . SER A 1 100 ? 1.902 -7.641 16.632 1.00 94.81 100 SER A O 1
ATOM 773 N N . ARG A 1 101 ? 3.422 -6.309 17.577 1.00 91.88 101 ARG A N 1
ATOM 774 C CA . ARG A 1 101 ? 4.237 -7.381 18.181 1.00 91.88 101 ARG A CA 1
ATOM 775 C C . ARG A 1 101 ? 4.022 -7.469 19.700 1.00 91.88 101 ARG A C 1
ATOM 777 O O . ARG A 1 101 ? 4.888 -7.953 20.424 1.00 91.88 101 ARG A O 1
ATOM 784 N N . GLY A 1 102 ? 2.891 -6.959 20.178 1.00 84.88 102 GLY A N 1
ATOM 785 C CA . GLY A 1 102 ? 2.645 -6.666 21.582 1.00 84.88 102 GLY A CA 1
ATOM 786 C C . GLY A 1 102 ? 3.125 -5.260 21.972 1.00 84.88 102 GLY A C 1
ATOM 787 O O . GLY A 1 102 ? 3.962 -4.685 21.263 1.00 84.88 102 GLY A O 1
ATOM 788 N N . PRO A 1 103 ? 2.672 -4.739 23.130 1.00 75.12 103 PRO A N 1
ATOM 789 C CA . PRO A 1 103 ? 2.958 -3.370 23.574 1.00 75.12 103 PRO A CA 1
ATOM 790 C C . PRO A 1 103 ? 4.454 -3.028 23.668 1.00 75.12 103 PRO A C 1
ATOM 792 O O . PRO A 1 103 ? 4.850 -1.880 23.483 1.00 75.12 103 PRO A O 1
ATOM 795 N N . GLU A 1 104 ? 5.304 -4.027 23.930 1.00 72.00 104 GLU A N 1
ATOM 796 C CA . GLU A 1 104 ? 6.763 -3.864 24.033 1.00 72.00 104 GLU A CA 1
ATOM 797 C C . GLU A 1 104 ? 7.524 -4.310 22.769 1.00 72.00 104 GLU A C 1
ATOM 799 O O . GLU A 1 104 ? 8.702 -3.993 22.607 1.00 72.00 104 GLU A O 1
ATOM 804 N N . GLY A 1 105 ? 6.875 -5.059 21.868 1.00 66.75 105 GLY A N 1
ATOM 805 C CA . GLY A 1 105 ? 7.530 -5.701 20.722 1.00 66.75 105 GLY A CA 1
ATOM 806 C C . GLY A 1 105 ? 7.713 -4.786 19.511 1.00 66.75 105 GLY A C 1
ATOM 807 O O . GLY A 1 105 ? 8.638 -5.001 18.726 1.00 66.75 105 GLY A O 1
ATOM 808 N N . GLY A 1 106 ? 6.855 -3.766 19.386 1.00 81.56 106 GLY A N 1
ATOM 809 C CA . GLY A 1 106 ? 6.936 -2.666 18.420 1.00 81.56 106 GLY A CA 1
ATOM 810 C C . GLY A 1 106 ? 6.856 -3.067 16.937 1.00 81.56 106 GLY A C 1
ATOM 811 O O . GLY A 1 106 ? 7.507 -4.000 16.476 1.00 81.56 106 GLY A O 1
ATOM 812 N N . THR A 1 107 ? 6.110 -2.317 16.133 1.00 92.38 107 THR A N 1
ATOM 813 C CA . THR A 1 107 ? 6.102 -2.389 14.655 1.00 92.38 107 THR A CA 1
ATOM 814 C C . THR A 1 107 ? 6.537 -1.040 14.071 1.00 92.38 107 THR A C 1
ATOM 816 O O . THR A 1 107 ? 6.821 -0.103 14.818 1.00 92.38 107 THR A O 1
ATOM 819 N N . PHE A 1 108 ? 6.677 -0.940 12.747 1.00 96.12 108 PHE A N 1
ATOM 820 C CA . PHE A 1 108 ? 7.181 0.257 12.060 1.00 96.12 108 PHE A CA 1
ATOM 821 C C . PHE A 1 108 ? 8.573 0.691 12.568 1.00 96.12 108 PHE A C 1
ATOM 823 O O . PHE A 1 108 ? 8.720 1.748 13.199 1.00 96.12 108 PHE A O 1
ATOM 830 N N . PRO A 1 109 ? 9.622 -0.127 12.341 1.00 94.62 109 PRO A N 1
ATOM 831 C CA . PRO A 1 109 ? 10.978 0.196 12.778 1.00 94.62 109 PRO A CA 1
ATOM 832 C C . PRO A 1 109 ? 11.444 1.541 12.202 1.00 94.62 109 PRO A C 1
ATOM 834 O O . PRO A 1 109 ? 11.190 1.851 11.044 1.00 94.62 109 PRO A O 1
ATOM 837 N N . GLY A 1 110 ? 12.112 2.351 13.020 1.00 94.69 110 GLY A N 1
ATOM 838 C CA . GLY A 1 110 ? 12.504 3.728 12.705 1.00 94.69 110 GLY A CA 1
ATOM 839 C C . GLY A 1 110 ? 11.397 4.775 12.893 1.00 94.69 110 GLY A C 1
ATOM 840 O O . GLY A 1 110 ? 11.704 5.964 12.898 1.00 94.69 110 GLY A O 1
ATOM 841 N N . TRP A 1 111 ? 10.144 4.352 13.101 1.00 95.19 111 TRP A N 1
ATOM 842 C CA . TRP A 1 111 ? 9.013 5.232 13.412 1.00 95.19 111 TRP A CA 1
ATOM 843 C C . TRP A 1 111 ? 8.547 5.075 14.857 1.00 95.19 111 TRP A C 1
ATOM 845 O O . TRP A 1 111 ? 8.654 6.012 15.645 1.00 95.19 111 TRP A O 1
ATOM 855 N N . LEU A 1 112 ? 8.021 3.893 15.189 1.00 94.44 112 LEU A N 1
ATOM 856 C CA . LEU A 1 112 ? 7.440 3.578 16.499 1.00 94.44 112 LEU A CA 1
ATOM 857 C C . LEU A 1 112 ? 8.262 2.539 17.266 1.00 94.44 112 LEU A C 1
ATOM 859 O O . LEU A 1 112 ? 8.088 2.379 18.469 1.00 94.44 112 LEU A O 1
ATOM 863 N N . ALA A 1 113 ? 9.189 1.870 16.582 1.00 92.00 113 ALA A N 1
ATOM 864 C CA . ALA A 1 113 ? 10.102 0.899 17.165 1.00 92.00 113 ALA A CA 1
ATOM 865 C C . ALA A 1 113 ? 11.557 1.213 16.781 1.00 92.00 113 ALA A C 1
ATOM 867 O O . ALA A 1 113 ? 11.810 1.757 15.702 1.00 92.00 113 ALA A O 1
ATOM 868 N N . PRO A 1 114 ? 12.549 0.855 17.613 1.00 90.75 114 PRO A N 1
ATOM 869 C CA . PRO A 1 114 ? 13.950 0.972 17.233 1.00 90.75 114 PRO A CA 1
ATOM 870 C C . PRO A 1 114 ? 14.297 0.027 16.071 1.00 90.75 114 PRO A C 1
ATOM 872 O O . PRO A 1 114 ? 13.746 -1.066 15.939 1.00 90.75 114 PRO A O 1
ATOM 875 N N . ILE A 1 115 ? 15.253 0.435 15.230 1.00 87.81 115 ILE A N 1
ATOM 876 C CA . ILE A 1 115 ? 15.712 -0.366 14.081 1.00 87.81 115 ILE A CA 1
ATOM 877 C C . ILE A 1 115 ? 16.427 -1.644 14.556 1.00 87.81 115 ILE A C 1
ATOM 879 O O . ILE A 1 115 ? 16.263 -2.714 13.975 1.00 87.81 115 ILE A O 1
ATOM 883 N N . ASN A 1 116 ? 17.202 -1.558 15.642 1.00 80.19 116 ASN A N 1
ATOM 884 C CA . ASN A 1 116 ? 17.971 -2.661 16.223 1.00 80.19 116 ASN A CA 1
ATOM 885 C C . ASN A 1 116 ? 17.133 -3.539 17.176 1.00 80.19 116 ASN A C 1
ATOM 887 O O . ASN A 1 116 ? 17.555 -3.827 18.295 1.00 80.19 116 ASN A O 1
ATOM 891 N N . ARG A 1 117 ? 15.945 -3.962 16.737 1.00 78.56 117 ARG A N 1
ATOM 892 C CA . ARG A 1 117 ? 15.083 -4.905 17.469 1.00 78.56 117 ARG A CA 1
ATOM 893 C C . ARG A 1 117 ? 15.361 -6.358 17.070 1.00 78.56 117 ARG A C 1
ATOM 895 O O . ARG A 1 117 ? 15.986 -6.619 16.038 1.00 78.56 117 ARG A O 1
ATOM 902 N N . SER A 1 118 ? 14.899 -7.316 17.876 1.00 70.00 118 SER A N 1
ATOM 903 C CA . SER A 1 118 ? 14.991 -8.734 17.514 1.00 70.00 118 SER A CA 1
ATOM 904 C C . SER A 1 118 ? 14.197 -9.005 16.238 1.00 70.00 118 SER A C 1
ATOM 906 O O . SER A 1 118 ? 13.031 -8.631 16.136 1.00 70.00 118 SER A O 1
ATOM 908 N N . ARG A 1 119 ? 14.837 -9.670 15.277 1.00 72.62 119 ARG A N 1
ATOM 909 C CA . ARG A 1 119 ? 14.202 -10.135 14.040 1.00 72.62 119 ARG A CA 1
ATOM 910 C C . ARG A 1 119 ? 13.492 -11.462 14.298 1.00 72.62 119 ARG A C 1
ATOM 912 O O . ARG A 1 119 ? 14.029 -12.307 15.013 1.00 72.62 119 ARG A O 1
ATOM 919 N N . GLY A 1 120 ? 12.326 -11.644 13.683 1.00 71.62 120 GLY A N 1
ATOM 920 C CA . GLY A 1 120 ? 11.475 -12.819 13.888 1.00 71.62 120 GLY A CA 1
ATOM 921 C C . GLY A 1 120 ? 10.497 -12.674 15.054 1.00 71.62 120 GLY A C 1
ATOM 922 O O . GLY A 1 120 ? 10.333 -11.594 15.613 1.00 71.62 120 GLY A O 1
ATOM 923 N N . GLY A 1 121 ? 9.815 -13.772 15.386 1.00 84.88 121 GLY A N 1
ATOM 924 C CA . GLY A 1 121 ? 8.750 -13.802 16.393 1.00 84.88 121 GLY A CA 1
ATOM 925 C C . GLY A 1 121 ? 7.362 -13.483 15.833 1.00 84.88 121 GLY A C 1
ATOM 926 O O . GLY A 1 121 ? 7.169 -13.372 14.620 1.00 84.88 121 GLY A O 1
ATOM 927 N N . GLN A 1 122 ? 6.398 -13.320 16.733 1.00 91.69 122 GLN A N 1
ATOM 928 C CA . GLN A 1 122 ? 4.976 -13.195 16.414 1.00 91.69 122 GLN A CA 1
ATOM 929 C C . GLN A 1 122 ? 4.568 -11.739 16.151 1.00 91.69 122 GLN A C 1
ATOM 931 O O . GLN A 1 122 ? 4.967 -10.837 16.889 1.00 91.69 122 GLN A O 1
ATOM 936 N N . THR A 1 123 ? 3.789 -11.520 15.093 1.00 94.50 123 THR A N 1
ATOM 937 C CA . THR A 1 123 ? 3.127 -10.247 14.779 1.00 94.50 123 THR A CA 1
ATOM 938 C C . THR A 1 123 ? 1.624 -10.500 14.704 1.00 94.50 123 THR A C 1
ATOM 940 O O . THR A 1 123 ? 1.165 -11.234 13.833 1.00 94.50 123 THR A O 1
ATOM 943 N N . HIS A 1 124 ? 0.858 -9.901 15.609 1.00 96.94 124 HIS A N 1
ATOM 944 C CA . HIS A 1 124 ? -0.600 -9.899 15.613 1.00 96.94 124 HIS A CA 1
ATOM 945 C C . HIS A 1 124 ? -1.118 -9.004 14.491 1.00 96.94 124 HIS A C 1
ATOM 947 O O . HIS A 1 124 ? -0.646 -7.878 14.328 1.00 96.94 124 HIS A O 1
ATOM 953 N N . VAL A 1 125 ? -2.074 -9.507 13.712 1.00 98.19 125 VAL A N 1
ATOM 954 C CA . VAL A 1 125 ? -2.646 -8.825 12.545 1.00 98.19 125 VAL A CA 1
ATOM 955 C C . VAL A 1 125 ? -4.159 -8.788 12.682 1.00 98.19 125 VAL A C 1
ATOM 957 O O . VAL A 1 125 ? -4.775 -9.843 12.809 1.00 98.19 125 VAL A O 1
ATOM 960 N N . LEU A 1 126 ? -4.759 -7.599 12.596 1.00 98.62 126 LEU A N 1
ATOM 961 C CA . LEU A 1 126 ? -6.211 -7.455 12.465 1.00 98.62 126 LEU A CA 1
ATOM 962 C C . LEU A 1 126 ? -6.614 -7.551 10.990 1.00 98.62 126 LEU A C 1
ATOM 964 O O . LEU A 1 126 ? -6.804 -6.544 10.302 1.00 98.62 126 LEU A O 1
ATOM 968 N N . ARG A 1 127 ? -6.700 -8.781 10.486 1.00 98.62 127 ARG A N 1
ATOM 969 C CA . ARG A 1 127 ? -7.005 -9.070 9.084 1.00 98.62 127 ARG A CA 1
ATOM 970 C C . ARG A 1 127 ? -8.407 -8.574 8.745 1.00 98.62 127 ARG A C 1
ATOM 972 O O . ARG A 1 127 ? -9.353 -8.838 9.471 1.00 98.62 127 ARG A O 1
ATOM 979 N N . GLY A 1 128 ? -8.545 -7.847 7.640 1.00 98.25 128 GLY A N 1
ATOM 980 C CA . GLY A 1 128 ? -9.830 -7.275 7.224 1.00 98.25 128 GLY A CA 1
ATOM 981 C C . GLY A 1 128 ? -10.118 -5.881 7.786 1.00 98.25 128 GLY A C 1
ATOM 982 O O . GLY A 1 128 ? -11.082 -5.262 7.346 1.00 98.25 128 GLY A O 1
ATOM 983 N N . ALA A 1 129 ? -9.279 -5.335 8.671 1.00 98.75 129 ALA A N 1
ATOM 984 C CA . ALA A 1 129 ? -9.333 -3.930 9.078 1.00 98.75 129 ALA A CA 1
ATOM 985 C C . ALA A 1 129 ? -8.257 -3.098 8.364 1.00 98.75 129 ALA A C 1
ATOM 987 O O . ALA A 1 129 ? -7.175 -3.593 8.049 1.00 98.75 129 ALA A O 1
ATOM 988 N N . ALA A 1 130 ? -8.537 -1.816 8.139 1.00 98.81 130 ALA A N 1
ATOM 989 C CA . ALA A 1 130 ? -7.577 -0.863 7.590 1.00 98.81 130 ALA A CA 1
ATOM 990 C C . ALA A 1 130 ? -7.733 0.507 8.258 1.00 98.81 130 ALA A C 1
ATOM 992 O O . ALA A 1 130 ? -8.851 0.984 8.439 1.00 98.81 130 ALA A O 1
ATOM 993 N N . VAL A 1 131 ? -6.619 1.153 8.604 1.00 98.88 131 VAL A N 1
ATOM 994 C CA . VAL A 1 131 ? -6.599 2.555 9.042 1.00 98.88 131 VAL A CA 1
ATOM 995 C C . VAL A 1 131 ? -6.222 3.417 7.847 1.00 98.88 131 VAL A C 1
ATOM 997 O O . VAL A 1 131 ? -5.175 3.197 7.243 1.00 98.88 131 VAL A O 1
ATOM 1000 N N . LEU A 1 132 ? -7.070 4.376 7.488 1.00 98.62 132 LEU A N 1
ATOM 1001 C CA . LEU A 1 132 ? -6.938 5.181 6.276 1.00 98.62 132 LEU A CA 1
ATOM 1002 C C . LEU A 1 132 ? -7.054 6.660 6.635 1.00 98.62 132 LEU A C 1
ATOM 1004 O O . LEU A 1 132 ? -8.007 7.046 7.302 1.00 98.62 132 LEU A O 1
ATOM 1008 N N . ALA A 1 133 ? -6.139 7.506 6.166 1.00 98.50 133 ALA A N 1
ATOM 1009 C CA . ALA A 1 133 ? -6.349 8.954 6.234 1.00 98.50 133 ALA A CA 1
ATOM 1010 C C . ALA A 1 133 ? -6.961 9.443 4.924 1.00 98.50 133 ALA A C 1
ATOM 1012 O O . ALA A 1 133 ? -6.578 8.987 3.846 1.00 98.50 133 ALA A O 1
ATOM 1013 N N . ALA A 1 134 ? -7.906 10.371 5.012 1.00 98.12 134 ALA A N 1
ATOM 1014 C CA . ALA A 1 134 ? -8.545 10.967 3.848 1.00 98.12 134 ALA A CA 1
ATOM 1015 C C . ALA A 1 134 ? -8.623 12.479 4.031 1.00 98.12 134 ALA A C 1
ATOM 1017 O O . ALA A 1 134 ? -9.008 12.962 5.094 1.00 98.12 134 ALA A O 1
ATOM 1018 N N . GLY A 1 135 ? -8.233 13.229 3.006 1.00 96.19 135 GLY A N 1
ATOM 1019 C CA . GLY A 1 135 ? -8.243 14.681 3.078 1.00 96.19 135 GLY A CA 1
ATOM 1020 C C . GLY A 1 135 ? -7.280 15.338 2.104 1.00 96.19 135 GLY A C 1
ATOM 1021 O O . GLY A 1 135 ? -6.542 14.695 1.353 1.00 96.19 135 GLY A O 1
ATOM 1022 N N . TYR A 1 136 ? -7.299 16.665 2.115 1.00 94.81 136 TYR A N 1
ATOM 1023 C CA . TYR A 1 136 ? -6.458 17.452 1.232 1.00 94.81 136 TYR A CA 1
ATOM 1024 C C . TYR A 1 136 ? -5.000 17.473 1.715 1.00 94.81 136 TYR A C 1
ATOM 1026 O O . TYR A 1 136 ? -4.702 17.888 2.833 1.00 94.81 136 TYR A O 1
ATOM 1034 N N . LEU A 1 137 ? -4.088 17.096 0.818 1.00 94.06 137 LEU A N 1
ATOM 1035 C CA . LEU A 1 137 ? -2.667 17.427 0.878 1.00 94.06 137 LEU A CA 1
ATOM 1036 C C . LEU A 1 137 ? -2.239 17.981 -0.486 1.00 94.06 137 LEU A C 1
ATOM 1038 O O . LEU A 1 137 ? -2.753 17.531 -1.518 1.00 94.06 137 LEU A O 1
ATOM 1042 N N . PRO A 1 138 ? -1.272 18.913 -0.541 1.00 91.19 138 PRO A N 1
ATOM 1043 C CA . PRO A 1 138 ? -0.748 19.387 -1.811 1.00 91.19 138 PRO A CA 1
ATOM 1044 C C . PRO A 1 138 ? -0.209 18.229 -2.646 1.00 91.19 138 PRO A C 1
ATOM 1046 O O . PRO A 1 138 ? 0.479 17.347 -2.141 1.00 91.19 138 PRO A O 1
ATOM 1049 N N . ARG A 1 139 ? -0.473 18.261 -3.955 1.00 87.81 139 ARG A N 1
ATOM 1050 C CA . ARG A 1 139 ? -0.006 17.247 -4.921 1.00 87.81 139 ARG A CA 1
ATOM 1051 C C . ARG A 1 139 ? -0.538 15.825 -4.681 1.00 87.81 139 ARG A C 1
ATOM 1053 O O . ARG A 1 139 ? -0.122 14.939 -5.431 1.00 87.81 139 ARG A O 1
ATOM 1060 N N . ASN A 1 140 ? -1.452 15.614 -3.727 1.00 91.25 140 ASN A N 1
ATOM 1061 C CA . ASN A 1 140 ? -2.280 14.413 -3.701 1.00 91.25 140 ASN A CA 1
ATOM 1062 C C . ASN A 1 140 ? -3.116 14.402 -4.983 1.00 91.25 140 ASN A C 1
ATOM 1064 O O . ASN A 1 140 ? -3.875 15.336 -5.242 1.00 91.25 140 ASN A O 1
ATOM 1068 N N . GLN A 1 141 ? -2.902 13.404 -5.832 1.00 91.69 141 GLN A N 1
ATOM 1069 C CA . GLN A 1 141 ? -3.704 13.243 -7.034 1.00 91.69 141 GLN A CA 1
ATOM 1070 C C . GLN A 1 141 ? -5.056 12.661 -6.647 1.00 91.69 141 GLN A C 1
ATOM 1072 O O . GLN A 1 141 ? -5.130 11.736 -5.842 1.00 91.69 141 GLN A O 1
ATOM 1077 N N . GLU A 1 142 ? -6.116 13.215 -7.233 1.00 91.25 142 GLU A N 1
ATOM 1078 C CA . GLU A 1 142 ? -7.482 12.848 -6.883 1.00 91.25 142 GLU A CA 1
ATOM 1079 C C . GLU A 1 142 ? -7.701 11.344 -7.056 1.00 91.25 142 GLU A C 1
ATOM 1081 O O . GLU A 1 142 ? -7.543 10.795 -8.149 1.00 91.25 142 GLU A O 1
ATOM 1086 N N . GLY A 1 143 ? -8.058 10.686 -5.956 1.00 96.00 143 GLY A N 1
ATOM 1087 C CA . GLY A 1 143 ? -8.311 9.258 -5.904 1.00 96.00 143 GLY A CA 1
ATOM 1088 C C . GLY A 1 143 ? -9.535 8.940 -5.061 1.00 96.00 143 GLY A C 1
ATOM 1089 O O . GLY A 1 143 ? -10.023 9.789 -4.312 1.00 96.00 143 GLY A O 1
ATOM 1090 N N . LEU A 1 144 ? -10.024 7.709 -5.177 1.00 97.81 144 LEU A N 1
ATOM 1091 C CA . LEU A 1 144 ? -11.195 7.247 -4.447 1.00 97.81 144 LEU A CA 1
ATOM 1092 C C . LEU A 1 144 ? -11.169 5.751 -4.125 1.00 97.81 144 LEU A C 1
ATOM 1094 O O . LEU A 1 144 ? -10.462 4.963 -4.761 1.00 97.81 144 LEU A O 1
ATOM 1098 N N . VAL A 1 145 ? -11.994 5.380 -3.150 1.00 98.25 145 VAL A N 1
ATOM 1099 C CA . VAL A 1 145 ? -12.419 4.010 -2.848 1.00 98.25 145 VAL A CA 1
ATOM 1100 C C . VAL A 1 145 ? -13.942 4.019 -2.734 1.00 98.25 145 VAL A C 1
ATOM 1102 O O . VAL A 1 145 ? -14.490 4.654 -1.832 1.00 98.25 145 VAL A O 1
ATOM 1105 N N . ASP A 1 146 ? -14.622 3.304 -3.628 1.00 98.06 146 ASP A N 1
ATOM 1106 C CA . ASP A 1 146 ? -16.045 2.998 -3.468 1.00 98.06 146 ASP A CA 1
ATOM 1107 C C . ASP A 1 146 ? -16.185 1.710 -2.663 1.00 98.06 146 ASP A C 1
ATOM 1109 O O . ASP A 1 146 ? -15.611 0.680 -3.015 1.00 98.06 146 ASP A O 1
ATOM 1113 N N . MET A 1 147 ? -16.962 1.757 -1.582 1.00 98.44 147 MET A N 1
ATOM 1114 C CA . MET A 1 147 ? -17.194 0.586 -0.730 1.00 98.44 147 MET A CA 1
ATOM 1115 C C . MET A 1 147 ? -18.247 -0.372 -1.309 1.00 98.44 147 MET A C 1
ATOM 1117 O O . MET A 1 147 ? -18.379 -1.504 -0.847 1.00 98.44 147 MET A O 1
ATOM 1121 N N . SER A 1 148 ? -18.991 0.056 -2.333 1.00 97.56 148 SER A N 1
ATOM 1122 C CA . SER A 1 148 ? -20.013 -0.730 -3.033 1.00 97.56 148 SER A CA 1
ATOM 1123 C C . SER A 1 148 ? -20.056 -0.408 -4.529 1.00 97.56 148 SER A C 1
ATOM 1125 O O . SER A 1 148 ? -19.472 0.564 -4.999 1.00 97.56 148 SER A O 1
ATOM 1127 N N . GLY A 1 149 ? -20.769 -1.233 -5.297 1.00 95.50 149 GLY A N 1
ATOM 1128 C CA . GLY A 1 149 ? -20.918 -1.041 -6.738 1.00 95.50 149 GLY A CA 1
ATOM 1129 C C . GLY A 1 149 ? -19.699 -1.498 -7.554 1.00 95.50 149 GLY A C 1
ATOM 1130 O O . GLY A 1 149 ? -18.809 -2.160 -7.022 1.00 95.50 149 GLY A O 1
ATOM 1131 N N . PRO A 1 150 ? -19.654 -1.169 -8.859 1.00 93.56 150 PRO A N 1
ATOM 1132 C CA . PRO A 1 150 ? -18.685 -1.746 -9.797 1.00 93.56 150 PRO A CA 1
ATOM 1133 C C . PRO A 1 150 ? -17.216 -1.465 -9.456 1.00 93.56 150 PRO A C 1
ATOM 1135 O O . PRO A 1 150 ? -16.355 -2.298 -9.715 1.00 93.56 150 PRO A O 1
ATOM 1138 N N . ALA A 1 151 ? -16.922 -0.304 -8.863 1.00 93.81 151 ALA A N 1
ATOM 1139 C CA . ALA A 1 151 ? -15.562 0.072 -8.482 1.00 93.81 151 ALA A CA 1
ATOM 1140 C C . ALA A 1 151 ? -15.075 -0.588 -7.185 1.00 93.81 151 ALA A C 1
ATOM 1142 O O . ALA A 1 151 ? -13.865 -0.622 -6.949 1.00 93.81 151 ALA A O 1
ATOM 1143 N N . ALA A 1 152 ? -15.977 -1.147 -6.369 1.00 94.88 152 ALA A N 1
ATOM 1144 C CA . ALA A 1 152 ? -15.589 -1.824 -5.138 1.00 94.88 152 ALA A CA 1
ATOM 1145 C C . ALA A 1 152 ? -14.668 -3.009 -5.438 1.00 94.88 152 ALA A C 1
ATOM 1147 O O . ALA A 1 152 ? -13.594 -3.110 -4.858 1.00 94.88 152 ALA A O 1
ATOM 1148 N N . ASP A 1 153 ? -14.988 -3.847 -6.421 1.00 91.12 153 ASP A N 1
ATOM 1149 C CA . ASP A 1 153 ? -14.145 -5.001 -6.759 1.00 91.12 153 ASP A CA 1
ATOM 1150 C C . ASP A 1 153 ? -12.754 -4.629 -7.299 1.00 91.12 153 ASP A C 1
ATOM 1152 O O . ASP A 1 153 ? -11.883 -5.495 -7.408 1.00 91.12 153 ASP A O 1
ATOM 1156 N N . LEU A 1 154 ? -12.527 -3.355 -7.624 1.00 93.62 154 LEU A N 1
ATOM 1157 C CA . LEU A 1 154 ? -11.276 -2.882 -8.200 1.00 93.62 154 LEU A CA 1
ATOM 1158 C C . LEU A 1 154 ? -10.268 -2.482 -7.120 1.00 93.62 154 LEU A C 1
ATOM 1160 O O . LEU A 1 154 ? -9.094 -2.821 -7.240 1.00 93.62 154 LEU A O 1
ATOM 1164 N N . SER A 1 155 ? -10.703 -1.811 -6.049 1.00 96.00 155 SER A N 1
ATOM 1165 C CA . SER A 1 155 ? -9.808 -1.436 -4.948 1.00 96.00 155 SER A CA 1
ATOM 1166 C C . SER A 1 155 ? -9.707 -2.553 -3.902 1.00 96.00 155 SER A C 1
ATOM 1168 O O . SER A 1 155 ? -10.740 -3.026 -3.427 1.00 96.00 155 SER A O 1
ATOM 1170 N N . PRO A 1 156 ? -8.502 -2.939 -3.434 1.00 94.88 156 PRO A N 1
ATOM 1171 C CA . PRO A 1 156 ? -8.380 -3.884 -2.322 1.00 94.88 156 PRO A CA 1
ATOM 1172 C C . PRO A 1 156 ? -9.015 -3.355 -1.022 1.00 94.88 156 PRO A C 1
ATOM 1174 O O . PRO A 1 156 ? -9.432 -4.147 -0.179 1.00 94.88 156 PRO A O 1
ATOM 1177 N N . PHE A 1 157 ? -9.141 -2.032 -0.883 1.00 97.62 157 PHE A N 1
ATOM 1178 C CA . PHE A 1 157 ? -9.613 -1.364 0.333 1.00 97.62 157 PHE A CA 1
ATOM 1179 C C . PHE A 1 157 ? -11.137 -1.277 0.446 1.00 97.62 157 PHE A C 1
ATOM 1181 O O . PHE A 1 157 ? -11.654 -0.964 1.511 1.00 97.62 157 PHE A O 1
ATOM 1188 N N . SER A 1 158 ? -11.888 -1.612 -0.604 1.00 97.62 158 SER A N 1
ATOM 1189 C CA . SER A 1 158 ? -13.349 -1.766 -0.495 1.00 97.62 158 SER A CA 1
ATOM 1190 C C . SER A 1 158 ? -13.751 -3.005 0.318 1.00 97.62 158 SER A C 1
ATOM 1192 O O . SER A 1 158 ? -14.886 -3.128 0.772 1.00 97.62 158 SER A O 1
ATOM 1194 N N . ARG A 1 159 ? -12.816 -3.953 0.471 1.00 95.94 159 ARG A N 1
ATOM 1195 C CA . ARG A 1 159 ? -13.014 -5.252 1.124 1.00 95.94 159 ARG A CA 1
ATOM 1196 C C . ARG A 1 159 ? -12.580 -5.252 2.584 1.00 95.94 159 ARG A C 1
ATOM 1198 O O . ARG A 1 159 ? -12.720 -6.274 3.249 1.00 95.94 159 ARG A O 1
ATOM 1205 N N . THR A 1 160 ? -12.048 -4.133 3.059 1.00 98.31 160 THR A N 1
ATOM 1206 C CA . THR A 1 160 ? -11.660 -3.931 4.449 1.00 98.31 160 THR A CA 1
ATOM 1207 C C . THR A 1 160 ? -12.708 -3.095 5.170 1.00 98.31 160 THR A C 1
ATOM 1209 O O . THR A 1 160 ? -13.378 -2.251 4.578 1.00 98.31 160 THR A O 1
ATOM 1212 N N . HIS A 1 161 ? -12.831 -3.300 6.473 1.00 98.75 161 HIS A N 1
ATOM 1213 C CA . HIS A 1 161 ? -13.469 -2.343 7.357 1.00 98.75 161 HIS A CA 1
ATOM 1214 C C . HIS A 1 161 ? -12.499 -1.185 7.594 1.00 98.75 161 HIS A C 1
ATOM 1216 O O . HIS A 1 161 ? -11.480 -1.341 8.269 1.00 98.75 161 HIS A O 1
ATOM 1222 N N . ASN A 1 162 ? -12.793 -0.037 6.990 1.00 98.81 162 ASN A N 1
ATOM 1223 C CA . ASN A 1 162 ? -11.925 1.130 7.026 1.00 98.81 162 ASN A CA 1
ATOM 1224 C C . ASN A 1 162 ? -12.271 2.019 8.220 1.00 98.81 162 ASN A C 1
ATOM 1226 O O . ASN A 1 162 ? -13.394 2.514 8.335 1.00 98.81 162 ASN A O 1
ATOM 1230 N N . ILE A 1 163 ? -11.275 2.255 9.068 1.00 98.81 163 ILE A N 1
ATOM 1231 C CA . ILE A 1 163 ? -11.246 3.327 10.054 1.00 98.81 163 ILE A CA 1
ATOM 1232 C C . ILE A 1 163 ? -10.647 4.536 9.337 1.00 98.81 163 ILE A C 1
ATOM 1234 O O . ILE A 1 163 ? -9.430 4.639 9.175 1.00 98.81 163 ILE A O 1
ATOM 1238 N N . VAL A 1 164 ? -11.519 5.410 8.842 1.00 98.88 164 VAL A N 1
ATOM 1239 C CA . VAL A 1 164 ? -11.146 6.583 8.049 1.00 98.88 164 VAL A CA 1
ATOM 1240 C C . VAL A 1 164 ? -10.953 7.776 8.976 1.00 98.88 164 VAL A C 1
ATOM 1242 O O . VAL A 1 164 ? -11.848 8.098 9.750 1.00 98.88 164 VAL A O 1
ATOM 1245 N N . VAL A 1 165 ? -9.810 8.448 8.896 1.00 98.75 165 VAL A N 1
ATOM 1246 C CA . VAL A 1 165 ? -9.499 9.634 9.698 1.00 98.75 165 VAL A CA 1
ATOM 1247 C C . VAL A 1 165 ? -9.388 10.844 8.779 1.00 98.75 165 VAL A C 1
ATOM 1249 O O . VAL A 1 165 ? -8.450 10.956 7.988 1.00 98.75 165 VAL A O 1
ATOM 1252 N N . GLU A 1 166 ? -10.361 11.747 8.884 1.00 98.62 166 GLU A N 1
ATOM 1253 C CA . GLU A 1 166 ? -10.286 13.083 8.291 1.00 98.62 166 GLU A CA 1
ATOM 1254 C C . GLU A 1 166 ? -9.564 14.033 9.248 1.00 98.62 166 GLU A C 1
ATOM 1256 O O . GLU A 1 166 ? -9.605 13.848 10.467 1.00 98.62 166 GLU A O 1
ATOM 1261 N N . PHE A 1 167 ? -8.909 15.059 8.713 1.00 98.25 167 PHE A N 1
ATOM 1262 C CA . PHE A 1 167 ? -8.127 16.007 9.503 1.00 98.25 167 PHE A CA 1
ATOM 1263 C C . PHE A 1 167 ? -8.250 17.429 8.957 1.00 98.25 167 PHE A C 1
ATOM 1265 O O . PHE A 1 167 ? -8.434 17.622 7.756 1.00 98.25 167 PHE A O 1
ATOM 1272 N N . ASP A 1 168 ? -8.091 18.410 9.846 1.00 98.00 168 ASP A N 1
ATOM 1273 C CA . ASP A 1 168 ? -7.897 19.812 9.480 1.00 98.00 168 ASP A CA 1
ATOM 1274 C C . ASP A 1 168 ? -6.477 20.244 9.867 1.00 98.00 168 ASP A C 1
ATOM 1276 O O . ASP A 1 168 ? -6.062 20.013 11.010 1.00 98.00 168 ASP A O 1
ATOM 1280 N N . PRO A 1 169 ? -5.717 20.874 8.955 1.00 98.06 169 PRO A N 1
ATOM 1281 C CA . PRO A 1 169 ? -4.412 21.425 9.292 1.00 98.06 169 PRO A CA 1
ATOM 1282 C C . PRO A 1 169 ? -4.559 22.602 10.266 1.00 98.06 169 PRO A C 1
ATOM 1284 O O . PRO A 1 169 ? -5.537 23.350 10.213 1.00 98.06 169 PRO A O 1
ATOM 1287 N N . ALA A 1 170 ? -3.575 22.789 11.146 1.00 98.12 170 ALA A N 1
ATOM 1288 C CA . ALA A 1 170 ? -3.474 24.023 11.922 1.00 98.12 170 ALA A CA 1
ATOM 1289 C C . ALA A 1 170 ? -3.114 25.211 11.009 1.00 98.12 170 ALA A C 1
ATOM 1291 O O . ALA A 1 170 ? -2.421 25.034 10.009 1.00 98.12 170 ALA A O 1
ATOM 1292 N N . GLU A 1 171 ? -3.583 26.414 11.359 1.00 95.00 171 GLU A N 1
ATOM 1293 C CA . GLU A 1 171 ? -3.544 27.615 10.501 1.00 95.00 171 GLU A CA 1
ATOM 1294 C C . GLU A 1 171 ? -2.143 27.932 9.943 1.00 95.00 171 GLU A C 1
ATOM 1296 O O . GLU A 1 171 ? -2.003 28.201 8.752 1.00 95.00 171 GLU A O 1
ATOM 1301 N N . ASP A 1 172 ? -1.105 27.805 10.775 1.00 94.31 172 ASP A N 1
ATOM 1302 C CA . ASP A 1 172 ? 0.288 28.105 10.416 1.00 94.31 172 ASP A CA 1
ATOM 1303 C C . ASP A 1 172 ? 1.147 26.851 10.159 1.00 94.31 172 ASP A C 1
ATOM 1305 O O . ASP A 1 172 ? 2.373 26.939 10.032 1.00 94.31 172 ASP A O 1
ATOM 1309 N N . ALA A 1 173 ? 0.542 25.659 10.115 1.00 97.75 173 ALA A N 1
ATOM 1310 C CA . ALA A 1 173 ? 1.294 24.426 9.918 1.00 97.75 173 ALA A CA 1
ATOM 1311 C C . ALA A 1 173 ? 1.808 24.314 8.479 1.00 97.75 173 ALA A C 1
ATOM 1313 O O . ALA A 1 173 ? 1.072 24.495 7.505 1.00 97.75 173 ALA A O 1
ATOM 1314 N N . SER A 1 174 ? 3.080 23.942 8.323 1.00 97.75 174 SER A N 1
ATOM 1315 C CA . SER A 1 174 ? 3.590 23.601 7.000 1.00 97.75 174 SER A CA 1
ATOM 1316 C C . SER A 1 174 ? 2.961 22.289 6.522 1.00 97.75 174 SER A C 1
ATOM 1318 O O . SER A 1 174 ? 2.748 21.362 7.301 1.00 97.75 174 SER A O 1
ATOM 1320 N N . TRP A 1 175 ? 2.718 22.152 5.218 1.00 96.94 175 TRP A N 1
ATOM 1321 C CA . TRP A 1 175 ? 2.168 20.906 4.672 1.00 96.94 175 TRP A CA 1
ATOM 1322 C C . TRP A 1 175 ? 3.073 19.685 4.882 1.00 96.94 175 TRP A C 1
ATOM 1324 O O . TRP A 1 175 ? 2.580 18.560 4.894 1.00 96.94 175 TRP A O 1
ATOM 1334 N N . ALA A 1 176 ? 4.380 19.898 5.050 1.00 96.00 176 ALA A N 1
ATOM 1335 C CA . ALA A 1 176 ? 5.310 18.836 5.416 1.00 96.00 176 ALA A CA 1
ATOM 1336 C C . ALA A 1 176 ? 5.070 18.355 6.856 1.00 96.00 176 ALA A C 1
ATOM 1338 O O . ALA A 1 176 ? 5.081 17.150 7.105 1.00 96.00 176 ALA A O 1
ATOM 1339 N N . ASP A 1 177 ? 4.800 19.277 7.785 1.00 97.94 177 ASP A N 1
ATOM 1340 C CA . ASP A 1 177 ? 4.473 18.935 9.171 1.00 97.94 177 ASP A CA 1
ATOM 1341 C C . ASP A 1 177 ? 3.102 18.260 9.268 1.00 97.94 177 ASP A C 1
ATOM 1343 O O . ASP A 1 177 ? 2.971 17.264 9.976 1.00 97.94 177 ASP A O 1
ATOM 1347 N N . VAL A 1 178 ? 2.112 18.734 8.501 1.00 98.44 178 VAL A N 1
ATOM 1348 C CA . VAL A 1 178 ? 0.779 18.110 8.402 1.00 98.44 178 VAL A CA 1
ATOM 1349 C C . VAL A 1 178 ? 0.894 16.670 7.894 1.00 98.44 178 VAL A C 1
ATOM 1351 O O . VAL A 1 178 ? 0.387 15.753 8.534 1.00 98.44 178 VAL A O 1
ATOM 1354 N N . ASP A 1 179 ? 1.601 16.442 6.784 1.00 97.62 179 ASP A N 1
ATOM 1355 C CA . ASP A 1 179 ? 1.827 15.096 6.240 1.00 97.62 179 ASP A CA 1
ATOM 1356 C C . ASP A 1 179 ? 2.543 14.178 7.240 1.00 97.62 179 ASP A C 1
ATOM 1358 O O . ASP A 1 179 ? 2.130 13.039 7.469 1.00 97.62 179 ASP A O 1
ATOM 1362 N N . ALA A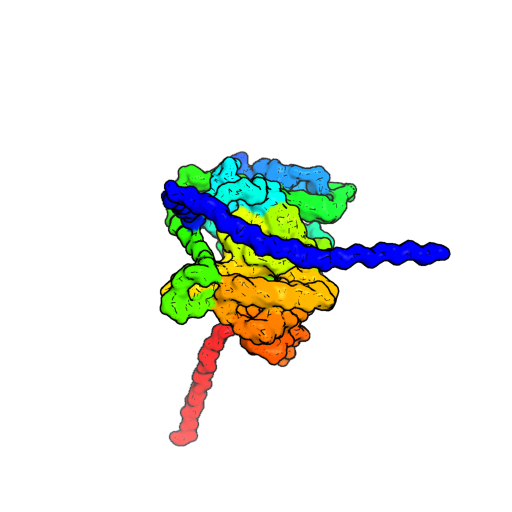 1 180 ? 3.589 14.685 7.895 1.00 97.38 180 ALA A N 1
ATOM 1363 C CA . ALA A 1 180 ? 4.315 13.926 8.902 1.00 97.38 180 ALA A CA 1
ATOM 1364 C C . ALA A 1 180 ? 3.441 13.589 10.125 1.00 97.38 180 ALA A C 1
ATOM 1366 O O . ALA A 1 180 ? 3.548 12.482 10.660 1.00 97.38 180 ALA A O 1
ATOM 1367 N N . ALA A 1 181 ? 2.578 14.511 10.560 1.00 98.38 181 ALA A N 1
ATOM 1368 C CA . ALA A 1 181 ? 1.639 14.306 11.657 1.00 98.38 181 ALA A CA 1
ATOM 1369 C C . ALA A 1 181 ? 0.580 13.252 11.310 1.00 98.38 181 ALA A C 1
ATOM 1371 O O . ALA A 1 181 ? 0.403 12.300 12.071 1.00 98.38 181 ALA A O 1
ATOM 1372 N N . VAL A 1 182 ? -0.050 13.357 10.134 1.00 98.50 182 VAL A N 1
ATOM 1373 C CA . VAL A 1 182 ? -1.034 12.378 9.642 1.00 98.50 182 VAL A CA 1
ATOM 1374 C C . VAL A 1 182 ? -0.408 10.990 9.531 1.00 98.50 182 VAL A C 1
ATOM 1376 O O . VAL A 1 182 ? -0.969 10.025 10.051 1.00 98.50 182 VAL A O 1
ATOM 1379 N N . ARG A 1 183 ? 0.785 10.877 8.929 1.00 98.31 183 ARG A N 1
ATOM 1380 C CA . ARG A 1 183 ? 1.501 9.598 8.815 1.00 98.31 183 ARG A CA 1
ATOM 1381 C C . ARG A 1 183 ? 1.764 8.989 10.189 1.00 98.31 183 ARG A C 1
ATOM 1383 O O . ARG A 1 183 ? 1.428 7.833 10.415 1.00 98.31 183 ARG A O 1
ATOM 1390 N N . ARG A 1 184 ? 2.325 9.755 11.133 1.00 98.38 184 ARG A N 1
ATOM 1391 C CA . ARG A 1 184 ? 2.578 9.254 12.496 1.00 98.38 184 ARG A CA 1
ATOM 1392 C C . ARG A 1 184 ? 1.287 8.840 13.201 1.00 98.38 184 ARG A C 1
ATOM 1394 O O . ARG A 1 184 ? 1.292 7.802 13.857 1.00 98.38 184 ARG A O 1
ATOM 1401 N N . GLY A 1 185 ? 0.212 9.612 13.053 1.00 98.62 185 GLY A N 1
ATOM 1402 C CA . GLY A 1 185 ? -1.101 9.295 13.614 1.00 98.62 185 GLY A CA 1
ATOM 1403 C C . GLY A 1 185 ? -1.653 7.969 13.093 1.00 98.62 185 GLY A C 1
ATOM 1404 O O . GLY A 1 185 ? -2.044 7.121 13.895 1.00 98.62 185 GLY A O 1
ATOM 1405 N N . LEU A 1 186 ? -1.580 7.738 11.775 1.00 98.69 186 LEU A N 1
ATOM 1406 C CA . LEU A 1 186 ? -1.978 6.471 11.154 1.00 98.69 186 LEU A CA 1
ATOM 1407 C C . LEU A 1 186 ? -1.213 5.282 11.728 1.00 98.69 186 LEU A C 1
ATOM 1409 O O . LEU A 1 186 ? -1.828 4.292 12.118 1.00 98.69 186 LEU A O 1
ATOM 1413 N N . LEU A 1 187 ? 0.118 5.390 11.808 1.00 98.62 187 LEU A N 1
ATOM 1414 C CA . LEU A 1 187 ? 0.949 4.311 12.338 1.00 98.62 187 LEU A CA 1
ATOM 1415 C C . LEU A 1 187 ? 0.610 4.026 13.806 1.00 98.62 187 LEU A C 1
ATOM 1417 O O . LEU A 1 187 ? 0.420 2.869 14.170 1.00 98.62 187 LEU A O 1
ATOM 1421 N N . ARG A 1 188 ? 0.493 5.064 14.648 1.00 98.19 188 ARG A N 1
ATOM 1422 C CA . ARG A 1 188 ? 0.168 4.900 16.077 1.00 98.19 188 ARG A CA 1
ATOM 1423 C C . ARG A 1 188 ? -1.199 4.257 16.266 1.00 98.19 188 ARG A C 1
ATOM 1425 O O . ARG A 1 188 ? -1.318 3.330 17.060 1.00 98.19 188 ARG A O 1
ATOM 1432 N N . LEU A 1 189 ? -2.207 4.718 15.523 1.00 98.62 189 LEU A N 1
ATOM 1433 C CA . LEU A 1 189 ? -3.551 4.156 15.599 1.00 98.62 189 LEU A CA 1
ATOM 1434 C C . LEU A 1 189 ? -3.562 2.694 15.138 1.00 98.62 189 LEU A C 1
ATOM 1436 O O . LEU A 1 189 ? -4.155 1.855 15.804 1.00 98.62 189 LEU A O 1
ATOM 1440 N N . ALA A 1 190 ? -2.866 2.360 14.050 1.00 98.56 190 ALA A N 1
ATOM 1441 C CA . ALA A 1 190 ? -2.764 0.984 13.569 1.00 98.56 190 ALA A CA 1
ATOM 1442 C C . ALA A 1 190 ? -2.142 0.038 14.615 1.00 98.56 190 ALA A C 1
ATOM 1444 O O . ALA A 1 190 ? -2.637 -1.075 14.794 1.00 98.56 190 ALA A O 1
ATOM 1445 N N . VAL A 1 191 ? -1.098 0.472 15.330 1.00 97.81 191 VAL A N 1
ATOM 1446 C CA . VAL A 1 191 ? -0.512 -0.315 16.432 1.00 97.81 191 VAL A CA 1
ATOM 1447 C C . VAL A 1 191 ? -1.490 -0.444 17.596 1.00 97.81 191 VAL A C 1
ATOM 1449 O O . VAL A 1 191 ? -1.774 -1.561 18.016 1.00 97.81 191 VAL A O 1
ATOM 1452 N N . HIS A 1 192 ? -2.063 0.674 18.050 1.00 97.38 192 HIS A N 1
ATOM 1453 C CA . HIS A 1 192 ? -3.002 0.712 19.177 1.00 97.38 192 HIS A CA 1
ATOM 1454 C C . HIS A 1 192 ? -4.211 -0.208 18.969 1.00 97.38 192 HIS A C 1
ATOM 1456 O O . HIS A 1 192 ? -4.596 -0.957 19.863 1.00 97.38 192 HIS A O 1
ATOM 1462 N N . LEU A 1 193 ? -4.789 -0.207 17.763 1.00 98.06 193 LEU A N 1
ATOM 1463 C CA . LEU A 1 193 ? -5.897 -1.103 17.434 1.00 98.06 193 LEU A CA 1
ATOM 1464 C C . LEU A 1 193 ? -5.468 -2.575 17.500 1.00 98.06 193 LEU A C 1
ATOM 1466 O O . LEU A 1 193 ? -6.208 -3.399 18.032 1.00 98.06 193 LEU A O 1
ATOM 1470 N N . ALA A 1 194 ? -4.285 -2.915 16.983 1.00 97.88 194 ALA A N 1
ATOM 1471 C CA . ALA A 1 194 ? -3.789 -4.290 16.983 1.00 97.88 194 ALA A CA 1
ATOM 1472 C C . ALA A 1 194 ? -3.366 -4.792 18.372 1.00 97.88 194 ALA A C 1
ATOM 1474 O O . ALA A 1 194 ? -3.513 -5.984 18.646 1.00 97.88 194 ALA A O 1
ATOM 1475 N N . ASP A 1 195 ? -2.905 -3.906 19.260 1.00 96.88 195 ASP A N 1
ATOM 1476 C CA . ASP A 1 195 ? -2.605 -4.242 20.658 1.00 96.88 195 ASP A CA 1
ATOM 1477 C C . ASP A 1 195 ? -3.830 -4.813 21.384 1.00 96.88 195 ASP A C 1
ATOM 1479 O O . ASP A 1 195 ? -3.702 -5.728 22.198 1.00 96.88 195 ASP A O 1
ATOM 1483 N N . ALA A 1 196 ? -5.035 -4.365 21.021 1.00 96.38 196 ALA A N 1
ATOM 1484 C CA . ALA A 1 196 ? -6.281 -4.851 21.610 1.00 96.38 196 ALA A CA 1
ATOM 1485 C C . ALA A 1 196 ? -6.588 -6.336 21.326 1.00 96.38 196 ALA A C 1
ATOM 1487 O O . ALA A 1 196 ? -7.509 -6.884 21.935 1.00 96.38 196 ALA A O 1
ATOM 1488 N N . ALA A 1 197 ? -5.855 -6.983 20.412 1.00 96.44 197 ALA A N 1
ATOM 1489 C CA . ALA A 1 197 ? -6.006 -8.398 20.067 1.00 96.44 197 ALA A CA 1
ATOM 1490 C C . ALA A 1 197 ? -4.827 -9.280 20.512 1.00 96.44 197 ALA A C 1
ATOM 1492 O O . ALA A 1 197 ? -4.807 -10.470 20.202 1.00 96.44 197 ALA A O 1
ATOM 1493 N N . VAL A 1 198 ? -3.839 -8.735 21.230 1.00 95.06 198 VAL A N 1
ATOM 1494 C CA . VAL A 1 198 ? -2.636 -9.492 21.625 1.00 95.06 198 VAL A CA 1
ATOM 1495 C C . VAL A 1 198 ? -2.974 -10.676 22.537 1.00 95.06 198 VAL A C 1
ATOM 1497 O O . VAL A 1 198 ? -2.436 -11.762 22.346 1.00 95.06 198 VAL A O 1
ATOM 1500 N N . ASP A 1 199 ? -3.930 -10.498 23.449 1.00 94.25 199 ASP A N 1
ATOM 1501 C CA . ASP A 1 199 ? -4.377 -11.544 24.380 1.00 94.25 199 ASP A CA 1
ATOM 1502 C C . ASP A 1 199 ? -5.536 -12.406 23.835 1.00 94.25 199 ASP A C 1
ATOM 1504 O O . ASP A 1 199 ? -6.060 -13.273 24.539 1.00 94.25 199 ASP A O 1
ATOM 1508 N N . ALA A 1 200 ? -5.991 -12.155 22.602 1.00 95.81 200 ALA A N 1
ATOM 1509 C CA . ALA A 1 200 ? -7.061 -12.929 21.983 1.00 95.81 200 ALA A CA 1
ATOM 1510 C C . ALA A 1 200 ? -6.523 -14.225 21.353 1.00 95.81 200 ALA A C 1
ATOM 1512 O O . ALA A 1 200 ? -5.399 -14.274 20.856 1.00 95.81 200 ALA A O 1
ATOM 1513 N N . GLU A 1 201 ? -7.352 -15.272 21.327 1.00 96.06 201 GLU A N 1
ATOM 1514 C CA . GLU A 1 201 ? -7.039 -16.495 20.580 1.00 96.06 201 GLU A CA 1
ATOM 1515 C C . GLU A 1 201 ? -7.034 -16.189 19.069 1.00 96.06 201 GLU A C 1
ATOM 1517 O O . GLU A 1 201 ? -8.018 -15.617 18.582 1.00 96.06 201 GLU A O 1
ATOM 1522 N N . PRO A 1 202 ? -5.974 -16.550 18.321 1.00 97.19 202 PRO A N 1
ATOM 1523 C CA . PRO A 1 202 ? -5.918 -16.303 16.887 1.00 97.19 202 PRO A CA 1
ATOM 1524 C C . PRO A 1 202 ? -6.880 -17.181 16.090 1.00 97.19 202 PRO A C 1
ATOM 1526 O O . PRO A 1 202 ? -7.116 -18.345 16.405 1.00 97.19 202 PRO A O 1
ATOM 1529 N N . ASP A 1 203 ? -7.354 -16.642 14.973 1.00 98.31 203 ASP A N 1
ATOM 1530 C CA . ASP A 1 203 ? -8.108 -17.382 13.965 1.00 98.31 203 ASP A CA 1
ATOM 1531 C C . ASP A 1 203 ? -7.195 -18.233 13.069 1.00 98.31 203 ASP A C 1
ATOM 1533 O O . ASP A 1 203 ? -7.606 -19.292 12.588 1.00 98.31 203 ASP A O 1
ATOM 1537 N N . ALA A 1 204 ? -5.956 -17.782 12.848 1.00 97.88 204 ALA A N 1
ATOM 1538 C CA . ALA A 1 204 ? -4.928 -18.529 12.133 1.00 97.88 204 ALA A CA 1
ATOM 1539 C C . ALA A 1 204 ? -3.515 -18.125 12.577 1.00 97.88 204 ALA A C 1
ATOM 1541 O O . ALA A 1 204 ? -3.278 -17.015 13.055 1.00 97.88 204 ALA A O 1
ATOM 1542 N N . VAL A 1 205 ? -2.555 -19.025 12.368 1.00 96.75 205 VAL A N 1
ATOM 1543 C CA . VAL A 1 205 ? -1.122 -18.749 12.516 1.00 96.75 205 VAL A CA 1
ATOM 1544 C C . VAL A 1 205 ? -0.451 -19.029 11.177 1.00 96.75 205 VAL A C 1
ATOM 1546 O O . VAL A 1 205 ? -0.541 -20.140 10.659 1.00 96.75 205 VAL A O 1
ATOM 1549 N N . GLU A 1 206 ? 0.193 -18.015 10.605 1.00 94.56 206 GLU A N 1
ATOM 1550 C CA . GLU A 1 206 ? 0.904 -18.111 9.328 1.00 94.56 206 GLU A CA 1
ATOM 1551 C C . GLU A 1 206 ? 2.417 -18.055 9.571 1.00 94.56 206 GLU A C 1
ATOM 1553 O O . GLU A 1 206 ? 2.930 -17.044 10.056 1.00 94.56 206 GLU A O 1
ATOM 1558 N N . ASP A 1 207 ? 3.151 -19.099 9.187 1.00 91.88 207 ASP A N 1
ATOM 1559 C CA . ASP A 1 207 ? 4.615 -19.067 9.192 1.00 91.88 207 ASP A CA 1
ATOM 1560 C C . ASP A 1 207 ? 5.139 -18.289 7.976 1.00 91.88 207 ASP A C 1
ATOM 1562 O O . ASP A 1 207 ? 4.797 -18.569 6.823 1.00 91.88 207 ASP A O 1
ATOM 1566 N N . LEU A 1 208 ? 6.014 -17.313 8.216 1.00 89.81 208 LEU A N 1
ATOM 1567 C CA . LEU A 1 208 ? 6.627 -16.510 7.164 1.00 89.81 208 LEU A CA 1
ATOM 1568 C C . LEU A 1 208 ? 7.966 -17.113 6.759 1.00 89.81 208 LEU A C 1
ATOM 1570 O O . LEU A 1 208 ? 9.018 -16.788 7.322 1.00 89.81 208 LEU A O 1
ATOM 1574 N N . ALA A 1 209 ? 7.910 -17.968 5.736 1.00 86.31 209 ALA A N 1
ATOM 1575 C CA . ALA A 1 209 ? 9.089 -18.565 5.127 1.00 86.31 209 ALA A CA 1
ATOM 1576 C C . ALA A 1 209 ? 10.143 -17.496 4.792 1.00 86.31 209 ALA A C 1
ATOM 1578 O O . ALA A 1 209 ? 9.856 -16.433 4.219 1.00 86.31 209 ALA A O 1
ATOM 1579 N N . GLN A 1 210 ? 11.372 -17.794 5.202 1.00 87.81 210 GLN A N 1
ATOM 1580 C CA . GLN A 1 210 ? 12.538 -16.948 4.998 1.00 87.81 210 GLN A CA 1
ATOM 1581 C C . GLN A 1 210 ? 13.152 -17.224 3.621 1.00 87.81 210 GLN A C 1
ATOM 1583 O O . GLN A 1 210 ? 13.133 -18.374 3.180 1.00 87.81 210 GLN A O 1
ATOM 1588 N N . PRO A 1 211 ? 13.724 -16.212 2.945 1.00 90.88 211 PRO A N 1
ATOM 1589 C CA . PRO A 1 211 ? 14.426 -16.439 1.689 1.00 90.88 211 PRO A CA 1
ATOM 1590 C C . PRO A 1 211 ? 15.623 -17.386 1.841 1.00 90.88 211 PRO A C 1
ATOM 1592 O O . PRO A 1 211 ? 16.356 -17.333 2.833 1.00 90.88 211 PRO A O 1
ATOM 1595 N N . HIS A 1 212 ? 15.875 -18.186 0.807 1.00 88.25 212 HIS A N 1
ATOM 1596 C CA . HIS A 1 212 ? 17.065 -19.023 0.683 1.00 88.25 212 HIS A CA 1
ATOM 1597 C C . HIS A 1 212 ? 18.303 -18.160 0.489 1.00 88.25 212 HIS A C 1
ATOM 1599 O O . HIS A 1 212 ? 18.379 -17.324 -0.415 1.00 88.25 212 HIS A O 1
ATOM 1605 N N . ARG A 1 213 ? 19.347 -18.427 1.267 1.00 85.31 213 ARG A N 1
ATOM 1606 C CA . ARG A 1 213 ? 20.664 -17.817 1.072 1.00 85.31 213 ARG A CA 1
ATOM 1607 C C . ARG A 1 213 ? 21.346 -18.424 -0.144 1.00 85.31 213 ARG A C 1
ATOM 1609 O O . ARG A 1 213 ? 21.043 -19.544 -0.543 1.00 85.31 213 ARG A O 1
ATOM 1616 N N . ALA A 1 214 ? 22.314 -17.707 -0.712 1.00 81.94 214 ALA A N 1
ATOM 1617 C CA . ALA A 1 214 ? 23.069 -18.169 -1.883 1.00 81.94 214 ALA A CA 1
ATOM 1618 C C . ALA A 1 214 ? 23.790 -19.515 -1.662 1.00 81.94 214 ALA A C 1
ATOM 1620 O O . ALA A 1 214 ? 24.061 -20.235 -2.615 1.00 81.94 214 ALA A O 1
ATOM 1621 N N . VAL A 1 215 ? 24.094 -19.853 -0.405 1.00 85.69 215 VAL A N 1
ATOM 1622 C CA . VAL A 1 215 ? 24.764 -21.104 -0.017 1.00 85.69 215 VAL A CA 1
ATOM 1623 C C . VAL A 1 215 ? 23.804 -22.276 0.194 1.00 85.69 215 VAL A C 1
ATOM 1625 O O . VAL A 1 215 ? 24.262 -23.408 0.341 1.00 85.69 215 VAL A O 1
ATOM 1628 N N . ASP A 1 216 ? 22.497 -22.017 0.252 1.00 86.69 216 ASP A N 1
ATOM 1629 C CA . ASP A 1 216 ? 21.509 -23.043 0.567 1.00 86.69 216 ASP A CA 1
ATOM 1630 C C . ASP A 1 216 ? 21.249 -23.922 -0.674 1.00 86.69 216 ASP A C 1
ATOM 1632 O O . ASP A 1 216 ? 21.139 -23.395 -1.789 1.00 86.69 216 ASP A O 1
ATOM 1636 N N . PRO A 1 217 ? 21.156 -25.261 -0.528 1.00 88.44 217 PRO A N 1
ATOM 1637 C CA . PRO A 1 217 ? 20.900 -26.153 -1.654 1.00 88.44 217 PRO A CA 1
ATOM 1638 C C . PRO A 1 217 ? 19.564 -25.844 -2.329 1.00 88.44 217 PRO A C 1
ATOM 1640 O O . PRO A 1 217 ? 18.518 -25.844 -1.685 1.00 88.44 217 PRO A O 1
ATOM 1643 N N . THR A 1 218 ? 19.575 -25.659 -3.648 1.00 90.94 218 THR A N 1
ATOM 1644 C CA . THR A 1 218 ? 18.342 -25.333 -4.380 1.00 90.94 218 THR A CA 1
ATOM 1645 C C . THR A 1 218 ? 17.521 -26.564 -4.757 1.00 90.94 218 THR A C 1
ATOM 1647 O O . THR A 1 218 ? 16.319 -26.458 -4.994 1.00 90.94 218 THR A O 1
ATOM 1650 N N . GLY A 1 219 ? 18.156 -27.740 -4.807 1.00 92.81 219 GLY A N 1
ATOM 1651 C CA . GLY A 1 219 ? 17.549 -28.958 -5.353 1.00 92.81 219 GLY A CA 1
ATOM 1652 C C . GLY A 1 219 ? 17.386 -28.921 -6.876 1.00 92.81 219 GLY A C 1
ATOM 1653 O O . GLY A 1 219 ? 16.567 -29.656 -7.409 1.00 92.81 219 GLY A O 1
ATOM 1654 N N . GLY A 1 220 ? 18.135 -28.055 -7.571 1.00 94.50 220 GLY A N 1
ATOM 1655 C CA . GLY A 1 220 ? 18.016 -27.851 -9.020 1.00 94.50 220 GLY A CA 1
ATOM 1656 C C . GLY A 1 220 ? 16.927 -26.855 -9.429 1.00 94.50 220 GLY A C 1
ATOM 1657 O O . GLY A 1 220 ? 16.799 -26.570 -10.615 1.00 94.50 220 GLY A O 1
ATOM 1658 N N . LEU A 1 221 ? 16.175 -26.306 -8.470 1.00 97.38 221 LEU A N 1
ATOM 1659 C CA . LEU A 1 221 ? 15.182 -25.261 -8.718 1.00 97.38 221 LEU A CA 1
ATOM 1660 C C . LEU A 1 221 ? 15.850 -23.886 -8.919 1.00 97.38 221 LEU A C 1
ATOM 1662 O O . LEU A 1 221 ? 16.860 -23.609 -8.260 1.00 97.38 221 LEU A O 1
ATOM 1666 N N . PRO A 1 222 ? 15.289 -23.013 -9.778 1.00 97.12 222 PRO A N 1
ATOM 1667 C CA . PRO A 1 222 ? 15.797 -21.660 -9.981 1.00 97.12 222 PRO A CA 1
ATOM 1668 C C . PRO A 1 222 ? 15.545 -20.774 -8.756 1.00 97.12 222 PRO A C 1
ATOM 1670 O O . PRO A 1 222 ? 14.488 -20.830 -8.127 1.00 97.12 222 PRO A O 1
ATOM 1673 N N . ARG A 1 223 ? 16.504 -19.910 -8.431 1.00 97.62 223 ARG A N 1
ATOM 1674 C CA . ARG A 1 223 ? 16.435 -18.925 -7.349 1.00 97.62 223 ARG A CA 1
ATOM 1675 C C . ARG A 1 223 ? 15.768 -17.647 -7.846 1.00 97.62 223 ARG A C 1
ATOM 1677 O O . ARG A 1 223 ? 16.390 -16.842 -8.534 1.00 97.62 223 ARG A O 1
ATOM 1684 N N . VAL A 1 224 ? 14.512 -17.435 -7.478 1.00 98.19 224 VAL A N 1
ATOM 1685 C CA . VAL A 1 224 ? 13.710 -16.300 -7.946 1.00 98.19 224 VAL A CA 1
ATOM 1686 C C . VAL A 1 224 ? 13.557 -15.272 -6.831 1.00 98.19 224 VAL A C 1
ATOM 1688 O O . VAL A 1 224 ? 13.092 -15.589 -5.734 1.00 98.19 224 VAL A O 1
ATOM 1691 N N . GLY A 1 225 ? 13.962 -14.033 -7.102 1.00 97.69 225 GLY A N 1
ATOM 1692 C CA . GLY A 1 225 ? 13.787 -12.901 -6.191 1.00 97.69 225 GLY A CA 1
ATOM 1693 C C . GLY A 1 225 ? 12.784 -11.870 -6.703 1.00 97.69 225 GLY A C 1
ATOM 1694 O O . GLY A 1 225 ? 12.194 -12.019 -7.774 1.00 97.69 225 GLY A O 1
ATOM 1695 N N . ALA A 1 226 ? 12.620 -10.789 -5.945 1.00 98.06 226 ALA A N 1
ATOM 1696 C CA . ALA A 1 226 ? 11.842 -9.628 -6.363 1.00 98.06 226 ALA A CA 1
ATOM 1697 C C . ALA A 1 226 ? 12.628 -8.327 -6.172 1.00 98.06 226 ALA A C 1
ATOM 1699 O O . ALA A 1 226 ? 13.404 -8.198 -5.222 1.00 98.06 226 ALA A O 1
ATOM 1700 N N . ILE A 1 227 ? 12.395 -7.357 -7.054 1.00 98.38 227 ILE A N 1
ATOM 1701 C CA . ILE A 1 227 ? 12.756 -5.956 -6.845 1.00 98.38 227 ILE A CA 1
ATOM 1702 C C . ILE A 1 227 ? 11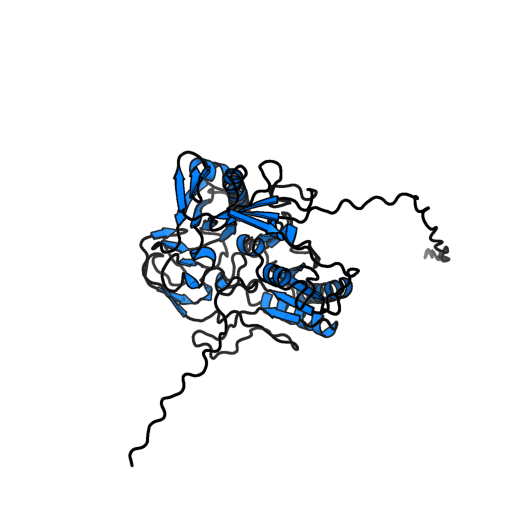.472 -5.169 -6.647 1.00 98.38 227 ILE A C 1
ATOM 1704 O O . ILE A 1 227 ? 10.619 -5.137 -7.537 1.00 98.38 227 ILE A O 1
ATOM 1708 N N . THR A 1 228 ? 11.396 -4.483 -5.514 1.00 97.56 228 THR A N 1
ATOM 1709 C CA . THR A 1 228 ? 10.347 -3.520 -5.224 1.00 97.56 228 THR A CA 1
ATOM 1710 C C . THR A 1 228 ? 10.868 -2.119 -5.410 1.00 97.56 228 THR A C 1
ATOM 1712 O O . THR A 1 228 ? 11.638 -1.605 -4.596 1.00 97.56 228 THR A O 1
ATOM 1715 N N . ASN A 1 229 ? 10.456 -1.523 -6.522 1.00 96.75 229 ASN A N 1
ATOM 1716 C CA . ASN A 1 229 ? 10.731 -0.129 -6.792 1.00 96.75 229 ASN A CA 1
ATOM 1717 C C . ASN A 1 229 ? 9.834 0.761 -5.918 1.00 96.75 229 ASN A C 1
ATOM 1719 O O . ASN A 1 229 ? 8.631 0.521 -5.814 1.00 96.75 229 ASN A O 1
ATOM 1723 N N . LEU A 1 230 ? 10.447 1.752 -5.278 1.00 96.25 230 LEU A N 1
ATOM 1724 C CA . LEU A 1 230 ? 9.831 2.678 -4.336 1.00 96.25 230 LEU A CA 1
ATOM 1725 C C . LEU A 1 230 ? 9.958 4.094 -4.887 1.00 96.25 230 LEU A C 1
ATOM 1727 O O . LEU A 1 230 ? 11.069 4.549 -5.179 1.00 96.25 230 LEU A O 1
ATOM 1731 N N . GLN A 1 231 ? 8.840 4.802 -5.020 1.00 93.81 231 GLN A N 1
ATOM 1732 C CA . GLN A 1 231 ? 8.868 6.122 -5.636 1.00 93.81 231 GLN A CA 1
ATOM 1733 C C . GLN A 1 231 ? 9.589 7.148 -4.745 1.00 93.81 231 GLN A C 1
ATOM 1735 O O . GLN A 1 231 ? 9.200 7.359 -3.602 1.00 93.81 231 GLN A O 1
ATOM 1740 N N . THR A 1 232 ? 10.608 7.829 -5.285 1.00 93.88 232 THR A N 1
ATOM 1741 C CA . THR A 1 232 ? 11.394 8.855 -4.570 1.00 93.88 232 THR A CA 1
ATOM 1742 C C . THR A 1 232 ? 11.517 10.129 -5.410 1.00 93.88 232 THR A C 1
ATOM 1744 O O . THR A 1 232 ? 12.592 10.497 -5.881 1.00 93.88 232 THR A O 1
ATOM 1747 N N . GLN A 1 233 ? 10.387 10.795 -5.657 1.00 91.31 233 GLN A N 1
ATOM 1748 C CA . GLN A 1 233 ? 10.249 11.909 -6.612 1.00 91.31 233 GLN A CA 1
ATOM 1749 C C . GLN A 1 233 ? 9.897 13.247 -5.936 1.00 91.31 233 GLN A C 1
ATOM 1751 O O . GLN A 1 233 ? 9.304 14.149 -6.541 1.00 91.31 233 GLN A O 1
ATOM 1756 N N . GLY A 1 234 ? 10.287 13.379 -4.667 1.00 88.56 234 GLY A N 1
ATOM 1757 C CA . GLY A 1 234 ? 10.152 14.588 -3.860 1.00 88.56 234 GLY A CA 1
ATOM 1758 C C . GLY A 1 234 ? 8.884 14.620 -3.006 1.00 88.56 234 GLY A C 1
ATOM 1759 O O . GLY A 1 234 ? 8.207 13.614 -2.821 1.00 88.56 234 GLY A O 1
ATOM 1760 N N . ALA A 1 235 ? 8.564 15.801 -2.472 1.00 86.75 235 ALA A N 1
ATOM 1761 C CA . ALA A 1 235 ? 7.471 15.977 -1.514 1.00 86.75 235 ALA A CA 1
ATOM 1762 C C . ALA A 1 235 ? 6.143 15.387 -2.020 1.00 86.75 235 ALA A C 1
ATOM 1764 O O . ALA A 1 235 ? 5.746 15.666 -3.161 1.00 86.75 235 ALA A O 1
ATOM 1765 N N . PHE A 1 236 ? 5.468 14.620 -1.154 1.00 90.69 236 PHE A N 1
ATOM 1766 C CA . PHE A 1 236 ? 4.198 13.918 -1.419 1.00 90.69 236 PHE A CA 1
ATOM 1767 C C . PHE A 1 236 ? 4.290 12.787 -2.461 1.00 90.69 236 PHE A C 1
ATOM 1769 O O . PHE A 1 236 ? 3.276 12.266 -2.924 1.00 90.69 236 PHE A O 1
ATOM 1776 N N . LYS A 1 237 ? 5.510 12.431 -2.873 1.00 93.31 237 LYS A N 1
ATOM 1777 C CA . LYS A 1 237 ? 5.840 11.347 -3.806 1.00 93.31 237 LYS A CA 1
ATOM 1778 C C . LYS A 1 237 ? 7.112 10.647 -3.333 1.00 93.31 237 LYS A C 1
ATOM 1780 O O . LYS A 1 237 ? 8.084 10.557 -4.082 1.00 93.31 237 LYS A O 1
ATOM 1785 N N . ASP A 1 238 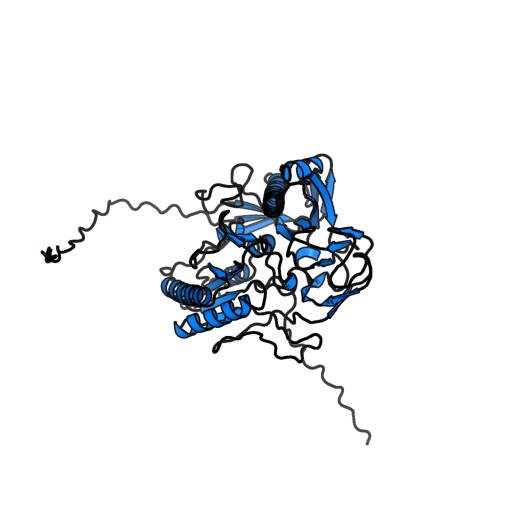? 7.113 10.239 -2.070 1.00 94.81 238 ASP A N 1
ATOM 1786 C CA . ASP A 1 238 ? 8.271 9.639 -1.411 1.00 94.81 238 ASP A CA 1
ATOM 1787 C C . ASP A 1 238 ? 7.872 8.384 -0.635 1.00 94.81 238 ASP A C 1
ATOM 1789 O O . ASP A 1 238 ? 6.723 8.238 -0.224 1.00 94.81 238 ASP A O 1
ATOM 1793 N N . VAL A 1 239 ? 8.818 7.485 -0.403 1.00 96.94 239 VAL A N 1
ATOM 1794 C CA . VAL A 1 239 ? 8.591 6.272 0.383 1.00 96.94 239 VAL A CA 1
ATOM 1795 C C . VAL A 1 239 ? 9.691 6.134 1.418 1.00 96.94 239 VAL A C 1
ATOM 1797 O O . VAL A 1 239 ? 10.874 6.348 1.142 1.00 96.94 239 VAL A O 1
ATOM 1800 N N . PHE A 1 240 ? 9.287 5.775 2.632 1.00 97.81 240 PHE A N 1
ATOM 1801 C CA . PHE A 1 240 ? 10.159 5.745 3.789 1.00 97.81 240 PHE A CA 1
ATOM 1802 C C . PHE A 1 240 ? 10.537 4.312 4.130 1.00 97.81 240 PHE A C 1
ATOM 1804 O O . PHE A 1 240 ? 9.666 3.472 4.343 1.00 97.81 240 PHE A O 1
ATOM 1811 N N . VAL A 1 241 ? 11.836 4.056 4.250 1.00 98.06 241 VAL A N 1
ATOM 1812 C CA . VAL A 1 241 ? 12.385 2.806 4.766 1.00 98.06 241 VAL A CA 1
ATOM 1813 C C . VAL A 1 241 ? 13.059 3.103 6.103 1.00 98.06 241 VAL A C 1
ATOM 1815 O O . VAL A 1 241 ? 13.931 3.966 6.198 1.00 98.06 241 VAL A O 1
ATOM 1818 N N . TYR A 1 242 ? 12.618 2.433 7.164 1.00 96.50 242 TYR A N 1
ATOM 1819 C CA . TYR A 1 242 ? 13.082 2.670 8.538 1.00 96.50 242 TYR A CA 1
ATOM 1820 C C . TYR A 1 242 ? 12.981 4.126 9.022 1.00 96.50 242 TYR A C 1
ATOM 1822 O O . TYR A 1 242 ? 13.926 4.675 9.595 1.00 96.50 242 TYR A O 1
ATOM 1830 N N . GLY A 1 243 ? 11.850 4.788 8.770 1.00 95.69 243 GLY A N 1
ATOM 1831 C CA . GLY A 1 243 ? 11.652 6.179 9.199 1.00 95.69 243 GLY A CA 1
ATOM 1832 C C . GLY A 1 243 ? 12.387 7.224 8.361 1.00 95.69 243 GLY A C 1
ATOM 1833 O O . GLY A 1 243 ? 12.344 8.409 8.687 1.00 95.69 243 GLY A O 1
ATOM 1834 N N . ARG A 1 244 ? 13.071 6.818 7.286 1.00 95.69 244 ARG A N 1
ATOM 1835 C CA . ARG A 1 244 ? 13.861 7.706 6.430 1.00 95.69 244 ARG A CA 1
ATOM 1836 C C . ARG A 1 244 ? 13.440 7.578 4.981 1.00 95.69 244 ARG A C 1
ATOM 1838 O O . ARG A 1 244 ? 13.155 6.480 4.527 1.00 95.69 244 ARG A O 1
ATOM 1845 N N . SER A 1 245 ? 13.435 8.697 4.264 1.00 96.25 245 SER A N 1
ATOM 1846 C CA . SER A 1 245 ? 13.249 8.694 2.813 1.00 96.25 245 SER A CA 1
ATOM 1847 C C . SER A 1 245 ? 14.234 7.723 2.157 1.00 96.25 245 SER A C 1
ATOM 1849 O O . SER A 1 245 ? 15.420 7.721 2.500 1.00 96.25 245 SER A O 1
ATOM 1851 N N . MET A 1 246 ? 13.752 6.909 1.215 1.00 95.62 246 MET A N 1
ATOM 1852 C CA . MET A 1 246 ? 14.618 6.053 0.401 1.00 95.62 246 MET A CA 1
ATOM 1853 C C . MET A 1 246 ? 15.417 6.874 -0.630 1.00 95.62 246 MET A C 1
ATOM 1855 O O . MET A 1 246 ? 16.386 6.371 -1.203 1.00 95.62 246 MET A O 1
ATOM 1859 N N . ALA A 1 247 ? 15.060 8.146 -0.856 1.00 94.62 247 ALA A N 1
ATOM 1860 C CA . ALA A 1 247 ? 15.770 9.023 -1.779 1.00 94.62 247 ALA A CA 1
ATOM 1861 C C . ALA A 1 247 ? 17.262 9.125 -1.413 1.00 94.62 247 ALA A C 1
ATOM 1863 O O . ALA A 1 247 ? 17.635 9.324 -0.256 1.00 94.62 247 ALA A O 1
ATOM 1864 N N . GLY A 1 248 ? 18.133 8.977 -2.413 1.00 91.19 248 GLY A N 1
ATOM 1865 C CA . GLY A 1 248 ? 19.589 9.001 -2.229 1.00 91.19 248 GLY A CA 1
ATOM 1866 C C . GLY A 1 248 ? 20.200 7.719 -1.647 1.00 91.19 248 GLY A C 1
ATOM 1867 O O . GLY A 1 248 ? 21.420 7.654 -1.498 1.00 91.19 248 GLY A O 1
ATOM 1868 N N . SER A 1 249 ? 19.396 6.695 -1.345 1.00 95.44 249 SER A N 1
ATOM 1869 C CA . SER A 1 249 ? 19.893 5.370 -0.956 1.00 95.44 249 SER A CA 1
ATOM 1870 C C . SER A 1 249 ? 20.251 4.524 -2.182 1.00 95.44 249 SER A C 1
ATOM 1872 O O . SER A 1 249 ? 19.761 4.761 -3.282 1.00 95.44 249 SER A O 1
ATOM 1874 N N . LEU A 1 250 ? 21.095 3.508 -1.998 1.00 97.19 250 LEU A N 1
ATOM 1875 C CA . LEU A 1 250 ? 21.327 2.479 -3.016 1.00 97.19 250 LEU A CA 1
ATOM 1876 C C . LEU A 1 250 ? 20.291 1.347 -2.890 1.00 97.19 250 LEU A C 1
ATOM 1878 O O . LEU A 1 250 ? 19.749 1.132 -1.798 1.00 97.19 250 LEU A O 1
ATOM 1882 N N . PRO A 1 251 ? 20.049 0.577 -3.970 1.00 98.06 251 PRO A N 1
ATOM 1883 C CA . PRO A 1 251 ? 19.283 -0.658 -3.896 1.00 98.06 251 PRO A CA 1
ATOM 1884 C C . PRO A 1 251 ? 19.798 -1.559 -2.774 1.00 98.06 251 PRO A C 1
ATOM 1886 O O . PRO A 1 251 ? 21.006 -1.771 -2.650 1.00 98.06 251 PRO A O 1
ATOM 1889 N N . THR A 1 252 ? 18.885 -2.079 -1.958 1.00 97.50 252 THR A N 1
ATOM 1890 C CA . THR A 1 252 ? 19.217 -2.807 -0.729 1.00 97.50 252 THR A CA 1
ATOM 1891 C C . THR A 1 252 ? 18.465 -4.128 -0.675 1.00 97.50 252 THR A C 1
ATOM 1893 O O . THR A 1 252 ? 17.242 -4.154 -0.792 1.00 97.50 252 THR A O 1
ATOM 1896 N N . LEU A 1 253 ? 19.194 -5.228 -0.471 1.00 97.00 253 LEU A N 1
ATOM 1897 C CA . LEU A 1 253 ? 18.606 -6.532 -0.177 1.00 97.00 253 LEU A CA 1
ATOM 1898 C C . LEU A 1 253 ? 18.107 -6.516 1.272 1.00 97.00 253 LEU A C 1
ATOM 1900 O O . LEU A 1 253 ? 18.900 -6.310 2.192 1.00 97.00 253 LEU A O 1
ATOM 1904 N N . ILE A 1 254 ? 16.809 -6.721 1.467 1.00 94.38 254 ILE A N 1
ATOM 1905 C CA . ILE A 1 254 ? 16.150 -6.669 2.774 1.00 94.38 254 ILE A CA 1
ATOM 1906 C C . ILE A 1 254 ? 15.551 -8.030 3.130 1.00 94.38 254 ILE A C 1
ATOM 1908 O O . ILE A 1 254 ? 15.165 -8.812 2.258 1.00 94.38 254 ILE A O 1
ATOM 1912 N N . ASP A 1 255 ? 15.450 -8.303 4.429 1.00 91.44 255 ASP A N 1
ATOM 1913 C CA . ASP A 1 255 ? 14.620 -9.392 4.935 1.00 91.44 255 ASP A CA 1
ATOM 1914 C C . ASP A 1 255 ? 13.136 -9.036 4.717 1.00 91.44 255 ASP A C 1
ATOM 1916 O O . ASP A 1 255 ? 12.660 -8.045 5.279 1.00 91.44 255 ASP A O 1
ATOM 1920 N N . PRO A 1 256 ? 12.373 -9.817 3.930 1.00 93.38 256 PRO A N 1
ATOM 1921 C CA . PRO A 1 256 ? 10.971 -9.511 3.672 1.00 93.38 256 PRO A CA 1
ATOM 1922 C C . PRO A 1 256 ? 10.110 -9.478 4.943 1.00 93.38 256 PRO A C 1
ATOM 1924 O O . PRO A 1 256 ? 9.116 -8.757 4.968 1.00 93.38 256 PRO A O 1
ATOM 1927 N N . ALA A 1 257 ? 10.510 -10.179 6.015 1.00 90.69 257 ALA A N 1
ATOM 1928 C CA . ALA A 1 257 ? 9.828 -10.121 7.311 1.00 90.69 257 ALA A CA 1
ATOM 1929 C C . ALA A 1 257 ? 9.857 -8.723 7.949 1.00 90.69 257 ALA A C 1
ATOM 1931 O O . ALA A 1 257 ? 9.004 -8.389 8.766 1.00 90.69 257 ALA A O 1
ATOM 1932 N N . GLU A 1 258 ? 10.811 -7.872 7.573 1.00 92.62 258 GLU A N 1
ATOM 1933 C CA . GLU A 1 258 ? 10.808 -6.484 8.028 1.00 92.62 258 GLU A CA 1
ATOM 1934 C C . GLU A 1 258 ? 9.781 -5.634 7.291 1.00 92.62 258 GLU A C 1
ATOM 1936 O O . GLU A 1 258 ? 9.186 -4.740 7.891 1.00 92.62 258 GLU A O 1
ATOM 1941 N N . VAL A 1 259 ? 9.528 -5.932 6.015 1.00 95.12 259 VAL A N 1
ATOM 1942 C CA . VAL A 1 259 ? 8.452 -5.286 5.256 1.00 95.12 259 VAL A CA 1
ATOM 1943 C C . VAL A 1 259 ? 7.095 -5.685 5.840 1.00 95.12 259 VAL A C 1
ATOM 1945 O O . VAL A 1 259 ? 6.235 -4.824 6.015 1.00 95.12 259 VAL A O 1
ATOM 1948 N N . ASP A 1 260 ? 6.943 -6.950 6.250 1.00 93.62 260 ASP A N 1
ATOM 1949 C CA . ASP A 1 260 ? 5.764 -7.432 6.981 1.00 93.62 260 ASP A CA 1
ATOM 1950 C C . ASP A 1 260 ? 5.501 -6.613 8.266 1.00 93.62 260 ASP A C 1
ATOM 1952 O O . ASP A 1 260 ? 4.356 -6.318 8.609 1.00 93.62 260 ASP A O 1
ATOM 1956 N N . ASP A 1 261 ? 6.547 -6.168 8.956 1.00 92.94 261 ASP A N 1
ATOM 1957 C CA . ASP A 1 261 ? 6.421 -5.355 10.170 1.00 92.94 261 ASP A CA 1
ATOM 1958 C C . ASP A 1 261 ? 6.328 -3.841 9.919 1.00 92.94 261 ASP A C 1
ATOM 1960 O O . ASP A 1 261 ? 6.394 -3.054 10.867 1.00 92.94 261 ASP A O 1
ATOM 1964 N N . GLY A 1 262 ? 6.200 -3.413 8.662 1.00 96.12 262 GLY A N 1
ATOM 1965 C CA . GLY A 1 262 ? 6.071 -2.001 8.310 1.00 96.12 262 GLY A CA 1
ATOM 1966 C C . GLY A 1 262 ? 7.401 -1.251 8.228 1.00 96.12 262 GLY A C 1
ATOM 1967 O O . GLY A 1 262 ? 7.450 -0.057 8.515 1.00 96.12 262 GLY A O 1
ATOM 1968 N N . ALA A 1 263 ? 8.498 -1.917 7.849 1.00 96.62 263 ALA A N 1
ATOM 1969 C CA . ALA A 1 263 ? 9.753 -1.220 7.549 1.00 96.62 263 ALA A CA 1
ATOM 1970 C C . ALA A 1 263 ? 9.630 -0.256 6.361 1.00 96.62 263 ALA A C 1
ATOM 1972 O O . ALA A 1 263 ? 10.390 0.708 6.306 1.00 96.62 263 ALA A O 1
ATOM 1973 N N . VAL A 1 264 ? 8.688 -0.506 5.445 1.00 98.31 264 VAL A N 1
ATOM 1974 C CA . VAL A 1 264 ? 8.352 0.370 4.317 1.00 98.31 264 VAL A CA 1
ATOM 1975 C C . VAL A 1 264 ? 7.023 1.059 4.613 1.00 98.31 264 VAL A C 1
ATOM 1977 O O . VAL A 1 264 ? 6.016 0.384 4.821 1.00 98.31 264 VAL A O 1
ATOM 1980 N N . VAL A 1 265 ? 7.030 2.391 4.634 1.00 98.44 265 VAL A N 1
ATOM 1981 C CA . VAL A 1 265 ? 5.852 3.237 4.871 1.00 98.44 265 VAL A CA 1
ATOM 1982 C C . VAL A 1 265 ? 5.688 4.202 3.705 1.00 98.44 265 VAL A C 1
ATOM 1984 O O . VAL A 1 265 ? 6.634 4.905 3.339 1.00 98.44 265 VAL A O 1
ATOM 1987 N N . SER A 1 266 ? 4.490 4.250 3.128 1.00 96.88 266 SER A N 1
ATOM 1988 C CA . SER A 1 266 ? 4.197 5.106 1.982 1.00 96.88 266 SER A CA 1
ATOM 1989 C C . SER A 1 266 ? 4.055 6.577 2.396 1.00 96.88 266 SER A C 1
ATOM 1991 O O . SER A 1 266 ? 3.446 6.931 3.406 1.00 96.88 266 SER A O 1
ATOM 1993 N N . GLY A 1 267 ? 4.638 7.466 1.600 1.00 95.25 267 GLY A N 1
ATOM 1994 C CA . GLY A 1 267 ? 4.335 8.900 1.562 1.00 95.25 267 GLY A CA 1
ATOM 1995 C C . GLY A 1 267 ? 4.106 9.361 0.125 1.00 95.25 267 GLY A C 1
ATOM 1996 O O . GLY A 1 267 ? 4.416 10.497 -0.246 1.00 95.25 267 GLY A O 1
ATOM 1997 N N . GLN A 1 268 ? 3.646 8.426 -0.703 1.00 92.12 268 GLN A N 1
ATOM 1998 C CA . GLN A 1 268 ? 3.401 8.609 -2.113 1.00 92.12 268 GLN A CA 1
ATOM 1999 C C . GLN A 1 268 ? 1.907 8.878 -2.283 1.00 92.12 268 GLN A C 1
ATOM 2001 O O . GLN A 1 268 ? 1.077 8.090 -1.846 1.00 92.12 268 GLN A O 1
ATOM 2006 N N . TYR A 1 269 ? 1.544 9.996 -2.910 1.00 93.25 269 TYR A N 1
ATOM 2007 C CA . TYR A 1 269 ? 0.143 10.379 -3.119 1.00 93.25 269 TYR A CA 1
ATOM 2008 C C . TYR A 1 269 ? -0.188 10.645 -4.596 1.00 93.25 269 TYR A C 1
ATOM 2010 O O . TYR A 1 269 ? -1.137 11.350 -4.921 1.00 93.25 269 TYR A O 1
ATOM 2018 N N . GLY A 1 270 ? 0.609 10.107 -5.518 1.00 92.12 270 GLY A N 1
ATOM 2019 C CA . GLY A 1 270 ? 0.368 10.192 -6.959 1.00 92.12 270 GLY A CA 1
ATOM 2020 C C . GLY A 1 270 ? -0.145 8.875 -7.542 1.00 92.12 270 GLY A C 1
ATOM 2021 O O . GLY A 1 270 ? 0.133 7.806 -7.024 1.00 92.12 270 GLY A O 1
ATOM 2022 N N . HIS A 1 271 ? -0.800 8.938 -8.690 1.00 93.88 271 HIS A N 1
ATOM 2023 C CA . HIS A 1 271 ? -1.280 7.803 -9.475 1.00 93.88 271 HIS A CA 1
ATOM 2024 C C . HIS A 1 271 ? -2.062 6.806 -8.608 1.00 93.88 271 HIS A C 1
ATOM 2026 O O . HIS A 1 271 ? -1.561 5.708 -8.367 1.00 93.88 271 HIS A O 1
ATOM 2032 N N . PRO A 1 272 ? -3.267 7.159 -8.121 1.00 95.25 272 PRO A N 1
ATOM 2033 C CA . PRO A 1 272 ? -3.997 6.364 -7.131 1.00 95.25 272 PRO A CA 1
ATOM 2034 C C . PRO A 1 272 ? -4.093 4.876 -7.480 1.00 95.25 272 PRO A C 1
ATOM 2036 O O . PRO A 1 272 ? -3.836 4.035 -6.622 1.00 95.25 272 PRO A O 1
ATOM 2039 N N . ALA A 1 273 ? -4.371 4.535 -8.742 1.00 95.69 273 ALA A N 1
ATOM 2040 C CA . ALA A 1 273 ? -4.430 3.144 -9.190 1.00 95.69 273 ALA A CA 1
ATOM 2041 C C . ALA A 1 273 ? -3.099 2.388 -9.136 1.00 95.69 273 ALA A C 1
ATOM 2043 O O . ALA A 1 273 ? -3.114 1.166 -9.017 1.00 95.69 273 ALA A O 1
ATOM 2044 N N . LEU A 1 274 ? -1.967 3.090 -9.224 1.00 94.56 274 LEU A N 1
ATOM 2045 C CA . LEU A 1 274 ? -0.619 2.509 -9.269 1.00 94.56 274 LEU A CA 1
ATOM 2046 C C . LEU A 1 274 ? 0.141 2.643 -7.949 1.00 94.56 274 LEU A C 1
ATOM 2048 O O . LEU A 1 274 ? 1.273 2.167 -7.846 1.00 94.56 274 LEU A O 1
ATOM 2052 N N . ARG A 1 275 ? -0.451 3.344 -6.982 1.00 91.88 275 ARG A N 1
ATOM 2053 C CA . ARG A 1 275 ? 0.110 3.574 -5.656 1.00 91.88 275 ARG A CA 1
ATOM 2054 C C . ARG A 1 275 ? 0.116 2.284 -4.849 1.00 91.88 275 ARG A C 1
ATOM 2056 O O . ARG A 1 275 ? -0.835 1.500 -4.906 1.00 91.88 275 ARG A O 1
ATOM 2063 N N . ASN A 1 276 ? 1.143 2.131 -4.021 1.00 94.31 276 ASN A N 1
ATOM 2064 C CA . ASN A 1 276 ? 1.243 1.076 -3.030 1.00 94.31 276 ASN A CA 1
ATOM 2065 C C . ASN A 1 276 ? 1.177 1.690 -1.619 1.00 94.31 276 ASN A C 1
ATOM 2067 O O . ASN A 1 276 ? 2.188 2.141 -1.086 1.00 94.31 276 ASN A O 1
ATOM 2071 N N . PRO A 1 277 ? -0.011 1.740 -0.986 1.00 96.88 277 PRO A N 1
ATOM 2072 C CA . PRO A 1 277 ? -0.109 2.133 0.417 1.00 96.88 277 PRO A CA 1
ATOM 2073 C C . PRO A 1 277 ? 0.685 1.192 1.330 1.00 96.88 277 PRO A C 1
ATOM 2075 O O . PRO A 1 277 ? 0.944 0.040 0.967 1.00 96.88 277 PRO A O 1
ATOM 2078 N N . THR A 1 278 ? 1.001 1.640 2.544 1.00 98.62 278 THR A N 1
ATOM 2079 C CA . THR A 1 278 ? 1.708 0.847 3.565 1.00 98.62 278 THR A CA 1
ATOM 2080 C C . THR A 1 278 ? 1.072 -0.532 3.768 1.00 98.62 278 THR A C 1
ATOM 2082 O O . THR A 1 278 ? 1.782 -1.532 3.847 1.00 98.62 278 THR A O 1
ATOM 2085 N N . TYR A 1 279 ? -0.259 -0.619 3.725 1.00 98.38 279 TYR A N 1
ATOM 2086 C CA . TYR A 1 279 ? -1.031 -1.861 3.771 1.00 98.38 279 TYR A CA 1
ATOM 2087 C C . TYR A 1 279 ? -0.575 -2.876 2.713 1.00 98.38 279 TYR A C 1
ATOM 2089 O O . TYR A 1 279 ? -0.443 -4.066 3.002 1.00 98.38 279 TYR A O 1
ATOM 2097 N N . VAL A 1 280 ? -0.329 -2.425 1.478 1.00 97.06 280 VAL A N 1
ATOM 2098 C CA . VAL A 1 280 ? 0.102 -3.293 0.372 1.00 97.06 280 VAL A CA 1
ATOM 2099 C C . VAL A 1 280 ? 1.549 -3.729 0.562 1.00 97.06 280 VAL A C 1
ATOM 2101 O O . VAL A 1 280 ? 1.865 -4.882 0.285 1.00 97.06 280 VAL A O 1
ATOM 2104 N N . HIS A 1 281 ? 2.420 -2.867 1.092 1.00 97.69 281 HIS A N 1
ATOM 2105 C CA . HIS A 1 281 ? 3.776 -3.273 1.466 1.00 97.69 281 HIS A CA 1
ATOM 2106 C C . HIS A 1 281 ? 3.758 -4.324 2.586 1.00 97.69 281 HIS A C 1
ATOM 2108 O O . HIS A 1 281 ? 4.376 -5.376 2.444 1.00 97.69 281 HIS A O 1
ATOM 2114 N N . GLN A 1 282 ? 2.978 -4.108 3.649 1.00 97.62 282 GLN A N 1
ATOM 2115 C CA . GLN A 1 282 ? 2.779 -5.077 4.734 1.00 97.62 282 GLN A CA 1
ATOM 2116 C C . GLN A 1 282 ? 2.221 -6.423 4.225 1.00 97.62 282 GLN A C 1
ATOM 2118 O O . GLN A 1 282 ? 2.490 -7.477 4.809 1.00 97.62 282 GLN A O 1
ATOM 2123 N N . ASN A 1 283 ? 1.449 -6.402 3.135 1.00 96.25 283 ASN A N 1
ATOM 2124 C CA . ASN A 1 283 ? 0.836 -7.566 2.487 1.00 96.25 283 ASN A CA 1
ATOM 2125 C C . ASN A 1 283 ? 1.418 -7.841 1.094 1.00 96.25 283 ASN A C 1
ATOM 2127 O O . ASN A 1 283 ? 0.680 -8.190 0.175 1.00 96.25 283 ASN A O 1
ATOM 2131 N N . HIS A 1 284 ? 2.734 -7.687 0.939 1.00 96.88 284 HIS A N 1
ATOM 2132 C CA . HIS A 1 284 ? 3.423 -7.701 -0.351 1.00 96.88 284 HIS A CA 1
ATOM 2133 C C . HIS A 1 284 ? 3.051 -8.913 -1.242 1.00 96.88 284 HIS A C 1
ATOM 2135 O O . HIS A 1 284 ? 3.570 -10.013 -1.021 1.00 96.88 284 HIS A O 1
ATOM 2141 N N . PRO A 1 285 ? 2.235 -8.738 -2.306 1.00 95.31 285 PRO A N 1
ATOM 2142 C CA . PRO A 1 285 ? 1.650 -9.870 -3.035 1.00 95.31 285 PRO A CA 1
ATOM 2143 C C . PRO A 1 285 ? 2.685 -10.732 -3.762 1.00 95.31 285 PRO A C 1
ATOM 2145 O O . PRO A 1 285 ? 2.636 -11.957 -3.678 1.00 95.31 285 PRO A O 1
ATOM 2148 N N . VAL A 1 286 ? 3.684 -10.111 -4.404 1.00 96.44 286 VAL A N 1
ATOM 2149 C CA . VAL A 1 286 ? 4.790 -10.850 -5.047 1.00 96.44 286 VAL A CA 1
ATOM 2150 C C . VAL A 1 286 ? 5.585 -11.687 -4.038 1.00 96.44 286 VAL A C 1
ATOM 2152 O O . VAL A 1 286 ? 5.847 -12.857 -4.296 1.00 96.44 286 VAL A O 1
ATOM 2155 N N . VAL A 1 287 ? 5.939 -11.136 -2.871 1.00 97.06 287 VAL A N 1
ATOM 2156 C CA . VAL A 1 287 ? 6.642 -11.889 -1.817 1.00 97.06 287 VAL A CA 1
ATOM 2157 C C . VAL A 1 287 ? 5.774 -13.033 -1.300 1.00 97.06 287 VAL A C 1
ATOM 2159 O O . VAL A 1 287 ? 6.283 -14.134 -1.108 1.00 97.06 287 VAL A O 1
ATOM 2162 N N . ALA A 1 288 ? 4.475 -12.805 -1.094 1.00 95.50 288 ALA A N 1
ATOM 2163 C CA . ALA A 1 288 ? 3.550 -13.854 -0.676 1.00 95.50 288 ALA A CA 1
ATOM 2164 C C . ALA A 1 288 ? 3.493 -15.000 -1.703 1.00 95.50 288 ALA A C 1
ATOM 2166 O O . ALA A 1 288 ? 3.603 -16.165 -1.324 1.00 95.50 288 ALA A O 1
ATOM 2167 N N . ALA A 1 289 ? 3.410 -14.680 -2.998 1.00 95.50 289 ALA A N 1
ATOM 2168 C CA . ALA A 1 289 ? 3.443 -15.665 -4.078 1.00 95.50 289 ALA A CA 1
ATOM 2169 C C . ALA A 1 289 ? 4.783 -16.421 -4.161 1.00 95.50 289 ALA A C 1
ATOM 2171 O O . ALA A 1 289 ? 4.782 -17.639 -4.333 1.00 95.50 289 ALA A O 1
ATOM 2172 N N . LEU A 1 290 ? 5.920 -15.732 -4.000 1.00 96.69 290 LEU A N 1
ATOM 2173 C CA . LEU A 1 290 ? 7.243 -16.369 -3.984 1.00 96.69 290 LEU A CA 1
ATOM 2174 C C . LEU A 1 290 ? 7.413 -17.301 -2.778 1.00 96.69 290 LEU A C 1
ATOM 2176 O O . LEU A 1 290 ? 7.922 -18.404 -2.940 1.00 96.69 290 LEU A O 1
ATOM 2180 N N . ARG A 1 291 ? 6.940 -16.901 -1.590 1.00 95.44 291 ARG A N 1
ATOM 2181 C CA . ARG A 1 291 ? 6.916 -17.761 -0.394 1.00 95.44 291 ARG A CA 1
ATOM 2182 C C . ARG A 1 291 ? 6.054 -19.007 -0.611 1.00 95.44 291 ARG A C 1
ATOM 2184 O O . ARG A 1 291 ? 6.470 -20.092 -0.232 1.00 95.44 291 ARG A O 1
ATOM 2191 N N . ALA A 1 292 ? 4.880 -18.860 -1.226 1.00 95.25 292 ALA A N 1
ATOM 2192 C CA . ALA A 1 292 ? 3.953 -19.970 -1.451 1.00 95.25 292 ALA A CA 1
ATOM 2193 C C . ALA A 1 292 ? 4.467 -21.011 -2.464 1.00 95.25 292 ALA A C 1
ATOM 2195 O O . ALA A 1 292 ? 4.087 -22.174 -2.375 1.00 95.25 292 ALA A O 1
ATOM 2196 N N . ARG A 1 293 ? 5.313 -20.598 -3.416 1.00 95.44 293 ARG A N 1
ATOM 2197 C CA . ARG A 1 293 ? 5.919 -21.477 -4.435 1.00 95.44 293 ARG A CA 1
ATOM 2198 C C . ARG A 1 293 ? 7.319 -21.975 -4.065 1.00 95.44 293 ARG A C 1
ATOM 2200 O O . ARG A 1 293 ? 7.913 -22.756 -4.809 1.00 95.44 293 ARG A O 1
ATOM 2207 N N . ASP A 1 294 ? 7.862 -21.526 -2.932 1.00 95.12 294 ASP A N 1
ATOM 2208 C CA . ASP A 1 294 ? 9.194 -21.920 -2.487 1.00 95.12 294 ASP A CA 1
ATOM 2209 C C . ASP A 1 294 ? 9.283 -23.435 -2.253 1.00 95.12 294 ASP A C 1
ATOM 2211 O O . ASP A 1 294 ? 8.546 -24.015 -1.460 1.00 95.12 294 ASP A O 1
ATOM 2215 N N . GLY A 1 295 ? 10.221 -24.079 -2.946 1.00 94.06 295 GLY A N 1
ATOM 2216 C CA . GLY A 1 295 ? 10.449 -25.519 -2.890 1.00 94.06 295 GLY A CA 1
ATOM 2217 C C . GLY A 1 295 ? 9.589 -26.369 -3.820 1.00 94.06 295 GLY A C 1
ATOM 2218 O O . GLY A 1 295 ? 9.870 -27.564 -3.901 1.00 94.06 295 GLY A O 1
ATOM 2219 N N . ASP A 1 296 ? 8.620 -25.781 -4.527 1.00 95.94 296 ASP A N 1
ATOM 2220 C CA . ASP A 1 296 ? 7.826 -26.465 -5.554 1.00 95.94 296 ASP A CA 1
ATOM 2221 C C . ASP A 1 296 ? 8.482 -26.307 -6.936 1.00 95.94 296 ASP A C 1
ATOM 2223 O O . ASP A 1 296 ? 9.068 -27.246 -7.474 1.00 95.94 296 ASP A O 1
ATOM 2227 N N . ASP A 1 297 ? 8.496 -25.081 -7.464 1.00 96.44 297 ASP A N 1
ATOM 2228 C CA . ASP A 1 297 ? 9.044 -24.768 -8.791 1.00 96.44 297 ASP A CA 1
ATOM 2229 C C . ASP A 1 297 ? 10.127 -23.679 -8.786 1.00 96.44 297 ASP A C 1
ATOM 2231 O O . ASP A 1 297 ? 10.758 -23.419 -9.814 1.00 96.44 297 ASP A O 1
ATOM 2235 N N . LEU A 1 298 ? 10.395 -23.082 -7.622 1.00 97.19 298 LEU A N 1
ATOM 2236 C CA . LEU A 1 298 ? 11.445 -22.090 -7.419 1.00 97.19 298 LEU A CA 1
ATOM 2237 C C . LEU A 1 298 ? 12.005 -22.131 -5.996 1.00 97.19 298 LEU A C 1
ATOM 2239 O O . LEU A 1 298 ? 11.451 -22.760 -5.097 1.00 97.19 298 LEU A O 1
ATOM 2243 N N . ARG A 1 299 ? 13.109 -21.417 -5.781 1.00 97.19 299 ARG A N 1
ATOM 2244 C CA . ARG A 1 299 ? 13.600 -21.026 -4.457 1.00 97.19 299 ARG A CA 1
ATOM 2245 C C . ARG A 1 299 ? 13.467 -19.528 -4.282 1.00 97.19 299 ARG A C 1
ATOM 2247 O O . ARG A 1 299 ? 14.032 -18.774 -5.070 1.00 97.19 299 ARG A O 1
ATOM 2254 N N . PHE A 1 300 ? 12.762 -19.079 -3.253 1.00 97.06 300 PHE A N 1
ATOM 2255 C CA . PHE A 1 300 ? 12.622 -17.661 -2.968 1.00 97.06 300 PHE A CA 1
ATOM 2256 C C . PHE A 1 300 ? 13.975 -17.087 -2.536 1.00 97.06 300 PHE A C 1
ATOM 2258 O O . PHE A 1 300 ? 14.485 -17.410 -1.467 1.00 97.06 300 PHE A O 1
ATOM 2265 N N . ALA A 1 301 ? 14.573 -16.245 -3.377 1.00 96.19 301 ALA A N 1
ATOM 2266 C CA . ALA A 1 301 ? 15.952 -15.789 -3.213 1.00 96.19 301 ALA A CA 1
ATOM 2267 C C . ALA A 1 301 ? 16.089 -14.517 -2.359 1.00 96.19 301 ALA A C 1
ATOM 2269 O O . ALA A 1 301 ? 17.152 -14.268 -1.791 1.00 96.19 301 ALA A O 1
ATOM 2270 N N . GLY A 1 302 ? 15.026 -13.714 -2.257 1.00 96.00 302 GLY A N 1
ATOM 2271 C CA . GLY A 1 302 ? 14.989 -12.502 -1.439 1.00 96.00 302 GLY A CA 1
ATOM 2272 C C . GLY A 1 302 ? 14.276 -11.329 -2.104 1.00 96.00 302 GLY A C 1
ATOM 2273 O O . GLY A 1 302 ? 13.707 -11.452 -3.190 1.00 96.00 302 GLY A O 1
ATOM 2274 N N . LEU A 1 303 ? 14.316 -10.184 -1.423 1.00 98.12 303 LEU A N 1
ATOM 2275 C CA . LEU A 1 303 ? 13.660 -8.946 -1.831 1.00 98.12 303 LEU A CA 1
ATOM 2276 C C . LEU A 1 303 ? 14.667 -7.797 -1.859 1.00 98.12 303 LEU A C 1
ATOM 2278 O O . LEU A 1 303 ? 15.340 -7.533 -0.865 1.00 98.12 303 LEU A O 1
ATOM 2282 N N . VAL A 1 304 ? 14.745 -7.089 -2.980 1.00 98.62 304 VAL A N 1
ATOM 2283 C CA . VAL A 1 304 ? 15.537 -5.867 -3.127 1.00 98.62 304 VAL A CA 1
ATOM 2284 C C . VAL A 1 304 ? 14.597 -4.669 -3.126 1.00 98.62 304 VAL A C 1
ATOM 2286 O O . VAL A 1 304 ? 13.697 -4.596 -3.954 1.00 98.62 304 VAL A O 1
ATOM 2289 N N . LEU A 1 305 ? 14.813 -3.709 -2.231 1.00 98.50 305 LEU A N 1
ATOM 2290 C CA . LEU A 1 305 ? 14.168 -2.397 -2.307 1.00 98.50 305 LEU A CA 1
ATOM 2291 C C . LEU A 1 305 ? 15.028 -1.474 -3.166 1.00 98.50 305 LEU A C 1
ATOM 2293 O O . LEU A 1 305 ? 16.240 -1.398 -2.955 1.00 98.50 305 LEU A O 1
ATOM 2297 N N . CYS A 1 306 ? 14.421 -0.769 -4.115 1.00 98.00 306 CYS A N 1
ATOM 2298 C CA . CYS A 1 306 ? 15.131 0.118 -5.032 1.00 98.00 306 CYS A CA 1
ATOM 2299 C C . CYS A 1 306 ? 14.420 1.474 -5.126 1.00 98.00 306 CYS A C 1
ATOM 2301 O O . CYS A 1 306 ? 13.224 1.488 -5.394 1.00 98.00 306 CYS A O 1
ATOM 2303 N N . PRO A 1 307 ? 15.107 2.613 -4.941 1.00 96.25 307 PRO A N 1
ATOM 2304 C CA . PRO A 1 307 ? 14.485 3.913 -5.171 1.00 96.25 307 PRO A CA 1
ATOM 2305 C C . PRO A 1 307 ? 14.282 4.187 -6.668 1.00 96.25 307 PRO A C 1
ATOM 2307 O O . PRO A 1 307 ? 15.062 3.721 -7.503 1.00 96.25 307 PRO A O 1
ATOM 2310 N N . GLU A 1 308 ? 13.258 4.977 -6.990 1.00 93.56 308 GLU A N 1
ATOM 2311 C CA . GLU A 1 308 ? 12.975 5.518 -8.328 1.00 93.56 308 GLU A CA 1
ATOM 2312 C C . GLU A 1 308 ? 13.190 7.042 -8.341 1.00 93.56 308 GLU A C 1
ATOM 2314 O O . GLU A 1 308 ? 12.270 7.809 -8.006 1.00 93.56 308 GLU A O 1
ATOM 2319 N N . PRO A 1 309 ? 14.411 7.506 -8.668 1.00 93.44 309 PRO A N 1
ATOM 2320 C CA . PRO A 1 309 ? 14.736 8.926 -8.740 1.00 93.44 309 PRO A CA 1
ATOM 2321 C C . PRO A 1 309 ? 14.130 9.601 -9.982 1.00 93.44 309 PRO A C 1
ATOM 2323 O O . PRO A 1 309 ? 13.571 8.966 -10.875 1.00 93.44 309 PRO A O 1
ATOM 2326 N N . VAL A 1 310 ? 14.252 10.928 -10.061 1.00 92.94 310 VAL A N 1
ATOM 2327 C CA . VAL A 1 310 ? 13.773 11.700 -11.220 1.00 92.94 310 VAL A CA 1
ATOM 2328 C C . VAL A 1 310 ? 14.861 11.845 -12.282 1.00 92.94 310 VAL A C 1
ATOM 2330 O O . VAL A 1 310 ? 14.566 11.714 -13.471 1.00 92.94 310 VAL A O 1
ATOM 2333 N N . GLU A 1 311 ? 16.111 12.117 -11.891 1.00 93.94 311 GLU A N 1
ATOM 2334 C CA . GLU A 1 311 ? 17.185 12.376 -12.851 1.00 93.94 311 GLU A CA 1
ATOM 2335 C C . GLU A 1 311 ? 17.637 11.103 -13.569 1.00 93.94 311 GLU A C 1
ATOM 2337 O O . GLU A 1 311 ? 17.930 10.090 -12.937 1.00 93.94 311 GLU A O 1
ATOM 2342 N N . GLN A 1 312 ? 17.800 11.191 -14.892 1.00 94.56 312 GLN A N 1
ATOM 2343 C CA . GLN A 1 312 ? 18.205 10.075 -15.754 1.00 94.56 312 GLN A CA 1
ATOM 2344 C C . GLN A 1 312 ? 19.465 9.343 -15.258 1.00 94.56 312 GLN A C 1
ATOM 2346 O O . GLN A 1 312 ? 19.462 8.119 -15.162 1.00 94.56 312 GLN A O 1
ATOM 2351 N N . ALA A 1 313 ? 20.513 10.080 -14.873 1.00 95.75 313 ALA A N 1
ATOM 2352 C CA . ALA A 1 313 ? 21.743 9.488 -14.341 1.00 95.75 313 ALA A CA 1
ATOM 2353 C C . ALA A 1 313 ? 21.503 8.705 -13.035 1.00 95.75 313 ALA A C 1
ATOM 2355 O O . ALA A 1 313 ? 22.155 7.694 -12.781 1.00 95.75 313 ALA A O 1
ATOM 2356 N N . GLY A 1 314 ? 20.542 9.149 -12.217 1.00 9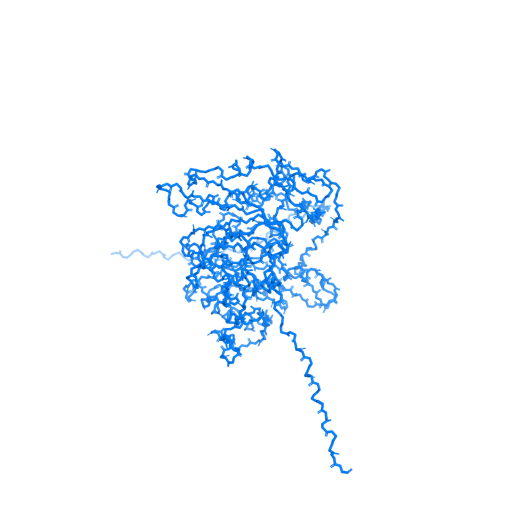6.06 314 GLY A N 1
ATOM 2357 C CA . GLY A 1 314 ? 20.093 8.416 -11.039 1.00 96.06 314 GLY A CA 1
ATOM 2358 C C . GLY A 1 314 ? 19.423 7.098 -11.423 1.00 96.06 314 GLY A C 1
ATOM 2359 O O . GLY A 1 314 ? 19.755 6.064 -10.851 1.00 96.06 314 GLY A O 1
ATOM 2360 N N . LYS A 1 315 ? 18.540 7.108 -12.428 1.00 95.69 315 LYS A N 1
ATOM 2361 C CA . LYS A 1 315 ? 17.846 5.900 -12.913 1.00 95.69 315 LYS A CA 1
ATOM 2362 C C . LYS A 1 315 ? 18.821 4.855 -13.437 1.00 95.69 315 LYS A C 1
ATOM 2364 O O . LYS A 1 315 ? 18.696 3.677 -13.107 1.00 95.69 315 LYS A O 1
ATOM 2369 N N . GLU A 1 316 ? 19.807 5.292 -14.218 1.00 97.06 316 GLU A N 1
ATOM 2370 C CA . GLU A 1 316 ? 20.885 4.446 -14.740 1.00 97.06 316 GLU A CA 1
ATOM 2371 C C . GLU A 1 316 ? 21.702 3.838 -13.596 1.00 97.06 316 GLU A C 1
ATOM 2373 O O . GLU A 1 316 ? 21.864 2.620 -13.537 1.00 97.06 316 GLU A O 1
ATOM 2378 N N . LEU A 1 317 ? 22.128 4.657 -12.627 1.00 97.44 317 LEU A N 1
ATOM 2379 C CA . LEU A 1 317 ? 22.869 4.184 -11.457 1.00 97.44 317 LEU A CA 1
ATOM 2380 C C . LEU A 1 317 ? 22.075 3.152 -10.642 1.00 97.44 317 LEU A C 1
ATOM 2382 O O . LEU A 1 317 ? 22.618 2.105 -10.288 1.00 97.44 317 LEU A O 1
ATOM 2386 N N . MET A 1 318 ? 20.804 3.433 -10.334 1.00 97.69 318 MET A N 1
ATOM 2387 C CA . MET A 1 318 ? 19.956 2.518 -9.560 1.00 97.69 318 MET A CA 1
ATOM 2388 C C . MET A 1 318 ? 19.712 1.207 -10.312 1.00 97.69 318 MET A C 1
ATOM 2390 O O . MET A 1 318 ? 19.749 0.139 -9.704 1.00 97.69 318 MET A O 1
ATOM 2394 N N . SER A 1 319 ? 19.509 1.278 -11.629 1.00 97.31 319 SER A N 1
ATOM 2395 C CA . SER A 1 319 ? 19.286 0.116 -12.497 1.00 97.31 319 SER A CA 1
ATOM 2396 C C . SER A 1 319 ? 20.509 -0.801 -12.555 1.00 97.31 319 SER A C 1
ATOM 2398 O O . SER A 1 319 ? 20.395 -1.996 -12.284 1.00 97.31 319 SER A O 1
ATOM 2400 N N . GLU A 1 320 ? 21.689 -0.236 -12.818 1.00 98.19 320 GLU A N 1
ATOM 2401 C CA . GLU A 1 320 ? 22.957 -0.977 -12.857 1.00 98.19 320 GLU A CA 1
ATOM 2402 C C . GLU A 1 320 ? 23.307 -1.578 -11.489 1.00 98.19 320 GLU A C 1
ATOM 2404 O O . GLU A 1 320 ? 23.704 -2.742 -11.384 1.00 98.19 320 GLU A O 1
ATOM 2409 N N . HIS A 1 321 ? 23.111 -0.815 -10.408 1.00 98.50 321 HIS A N 1
ATOM 2410 C CA . HIS A 1 321 ? 23.385 -1.307 -9.060 1.00 98.50 321 HIS A CA 1
ATOM 2411 C C . HIS A 1 321 ? 22.412 -2.418 -8.640 1.00 98.50 321 HIS A C 1
ATOM 2413 O O . HIS A 1 321 ? 22.838 -3.396 -8.023 1.00 98.50 321 HIS A O 1
ATOM 2419 N N . ALA A 1 322 ? 21.123 -2.312 -8.981 1.00 98.25 322 ALA A N 1
ATOM 2420 C CA . ALA A 1 322 ? 20.144 -3.363 -8.712 1.00 98.25 322 ALA A CA 1
ATOM 2421 C C . ALA A 1 322 ? 20.500 -4.659 -9.458 1.00 98.25 322 ALA A C 1
ATOM 2423 O O . ALA A 1 322 ? 20.503 -5.730 -8.850 1.00 98.25 322 ALA A O 1
ATOM 2424 N N . ALA A 1 323 ? 20.886 -4.562 -10.735 1.00 98.19 323 ALA A N 1
ATOM 2425 C CA . ALA A 1 323 ? 21.325 -5.713 -11.519 1.00 98.19 323 ALA A CA 1
ATOM 2426 C C . ALA A 1 323 ? 22.584 -6.372 -10.935 1.00 98.19 323 ALA A C 1
ATOM 2428 O O . ALA A 1 323 ? 22.637 -7.595 -10.763 1.00 98.19 323 ALA A O 1
ATOM 2429 N N . TRP A 1 324 ? 23.579 -5.563 -10.553 1.00 98.38 324 TRP A N 1
ATOM 2430 C CA . TRP A 1 324 ? 24.770 -6.054 -9.863 1.00 98.38 324 TRP A CA 1
ATOM 2431 C C . TRP A 1 324 ? 24.420 -6.767 -8.551 1.00 98.38 324 TRP A C 1
ATOM 2433 O O . TRP A 1 324 ? 24.928 -7.865 -8.308 1.00 98.38 324 TRP A O 1
ATOM 2443 N N . LEU A 1 325 ? 23.540 -6.178 -7.734 1.00 98.31 325 LEU A N 1
ATOM 2444 C CA . LEU A 1 325 ? 23.140 -6.719 -6.437 1.00 98.31 325 LEU A CA 1
ATOM 2445 C C . LEU A 1 325 ? 22.402 -8.054 -6.578 1.00 98.31 325 LEU A C 1
ATOM 2447 O O . LEU A 1 325 ? 22.743 -9.001 -5.872 1.00 98.31 325 LEU A O 1
ATOM 2451 N N . CYS A 1 326 ? 21.442 -8.166 -7.502 1.00 97.88 326 CYS A N 1
ATOM 2452 C CA . CYS A 1 326 ? 20.726 -9.420 -7.758 1.00 97.88 326 CYS A CA 1
ATOM 2453 C C . CYS A 1 326 ? 21.681 -10.543 -8.183 1.00 97.88 326 CYS A C 1
ATOM 2455 O O . CYS A 1 326 ? 21.613 -11.648 -7.645 1.00 97.88 326 CYS A O 1
ATOM 2457 N N . ARG A 1 327 ? 22.636 -10.253 -9.076 1.00 96.81 327 ARG A N 1
ATOM 2458 C CA . ARG A 1 327 ? 23.661 -11.228 -9.475 1.00 96.81 327 ARG A CA 1
ATOM 2459 C C . ARG A 1 327 ? 24.572 -11.608 -8.308 1.00 96.81 327 ARG A C 1
ATOM 2461 O O . ARG A 1 327 ? 24.857 -12.785 -8.111 1.00 96.81 327 ARG A O 1
ATOM 2468 N N . ALA A 1 328 ? 25.022 -10.631 -7.520 1.00 96.00 328 ALA A N 1
ATOM 2469 C CA . ALA A 1 328 ? 25.865 -10.872 -6.348 1.00 96.00 328 ALA A CA 1
ATOM 2470 C C . ALA A 1 328 ? 25.142 -11.700 -5.267 1.00 96.00 328 ALA A C 1
ATOM 2472 O O . ALA A 1 328 ? 25.774 -12.506 -4.587 1.00 96.00 328 ALA A O 1
ATOM 2473 N N . ALA A 1 329 ? 23.822 -11.539 -5.143 1.00 95.25 329 ALA A N 1
ATOM 2474 C CA . ALA A 1 329 ? 22.963 -12.329 -4.264 1.00 95.25 329 ALA A CA 1
ATOM 2475 C C . ALA A 1 329 ? 22.612 -13.724 -4.828 1.00 95.25 329 ALA A C 1
ATOM 2477 O O . ALA A 1 329 ? 21.973 -14.522 -4.135 1.00 95.25 329 ALA A O 1
ATOM 2478 N N . GLY A 1 330 ? 23.033 -14.035 -6.060 1.00 95.25 330 GLY A N 1
ATOM 2479 C CA . GLY A 1 330 ? 22.785 -15.317 -6.717 1.00 95.25 330 GLY A CA 1
ATOM 2480 C C . GLY A 1 330 ? 21.321 -15.512 -7.107 1.00 95.25 330 GLY A C 1
ATOM 2481 O O . GLY A 1 330 ? 20.755 -16.564 -6.818 1.00 95.25 330 GLY A O 1
ATOM 2482 N N . PHE A 1 331 ? 20.681 -14.481 -7.662 1.00 97.56 331 PHE A N 1
ATOM 2483 C CA . PHE A 1 331 ? 19.338 -14.600 -8.231 1.00 97.56 331 PHE A CA 1
ATOM 2484 C C . PHE A 1 331 ? 19.452 -15.138 -9.661 1.00 97.56 331 PHE A C 1
ATOM 2486 O O . PHE A 1 331 ? 20.216 -14.597 -10.459 1.00 97.56 331 PHE A O 1
ATOM 2493 N N . ASP A 1 332 ? 18.668 -16.166 -9.976 1.00 97.50 332 ASP A N 1
ATOM 2494 C CA . ASP A 1 332 ? 18.561 -16.743 -11.320 1.00 97.50 332 ASP A CA 1
ATOM 2495 C C . ASP A 1 332 ? 17.484 -16.038 -12.156 1.00 97.50 332 ASP A C 1
ATOM 2497 O O . ASP A 1 332 ? 17.551 -16.055 -13.378 1.00 97.50 332 ASP A O 1
ATOM 2501 N N . ALA A 1 333 ? 16.489 -15.420 -11.513 1.00 97.38 333 ALA A N 1
ATOM 2502 C CA . ALA A 1 333 ? 15.488 -14.566 -12.151 1.00 97.38 333 ALA A CA 1
ATOM 2503 C C . ALA A 1 333 ? 14.888 -13.580 -11.138 1.00 97.38 333 ALA A C 1
ATOM 2505 O O . ALA A 1 333 ? 14.982 -13.781 -9.920 1.00 97.38 333 ALA A O 1
ATOM 2506 N N . VAL A 1 334 ? 14.242 -12.521 -11.630 1.00 97.62 334 VAL A N 1
ATOM 2507 C CA . VAL A 1 334 ? 13.637 -11.498 -10.773 1.00 97.62 334 VAL A CA 1
ATOM 2508 C C . VAL A 1 334 ? 12.291 -10.991 -11.286 1.00 97.62 334 VAL A C 1
ATOM 2510 O O . VAL A 1 334 ? 12.114 -10.710 -12.469 1.00 97.62 334 VAL A O 1
ATOM 2513 N N . ILE A 1 335 ? 11.334 -10.832 -10.372 1.00 97.50 335 ILE A N 1
ATOM 2514 C CA . ILE A 1 335 ? 10.088 -10.097 -10.624 1.00 97.50 335 ILE A CA 1
ATOM 2515 C C . ILE A 1 335 ? 10.328 -8.627 -10.278 1.00 97.50 335 ILE A C 1
ATOM 2517 O O . ILE A 1 335 ? 10.788 -8.328 -9.176 1.00 97.50 335 ILE A O 1
ATOM 2521 N N . VAL A 1 336 ? 10.025 -7.707 -11.193 1.00 97.06 336 VAL A N 1
ATOM 2522 C CA . VAL A 1 336 ? 10.272 -6.269 -10.996 1.00 97.06 336 VAL A CA 1
ATOM 2523 C C . VAL A 1 336 ? 8.945 -5.529 -10.881 1.00 97.06 336 VAL A C 1
ATOM 2525 O O . VAL A 1 336 ? 8.140 -5.525 -11.810 1.00 97.06 336 VAL A O 1
ATOM 2528 N N . THR A 1 337 ? 8.701 -4.897 -9.739 1.00 95.31 337 THR A N 1
ATOM 2529 C CA . THR A 1 337 ? 7.495 -4.087 -9.518 1.00 95.31 337 THR A CA 1
ATOM 2530 C C . THR A 1 337 ? 7.777 -2.613 -9.802 1.00 95.31 337 THR A C 1
ATOM 2532 O O . THR A 1 337 ? 8.923 -2.224 -10.017 1.00 95.31 337 THR A O 1
ATOM 2535 N N . LYS A 1 338 ? 6.744 -1.773 -9.809 1.00 90.69 338 LYS A N 1
ATOM 2536 C CA . LYS A 1 338 ? 6.832 -0.326 -10.074 1.00 90.69 338 LYS A CA 1
ATOM 2537 C C . LYS A 1 338 ? 5.882 0.436 -9.147 1.00 90.69 338 LYS A C 1
ATOM 2539 O O . LYS A 1 338 ? 4.881 -0.131 -8.703 1.00 90.69 338 LYS A O 1
ATOM 2544 N N . GLU A 1 339 ? 6.138 1.719 -8.905 1.00 89.44 339 GLU A N 1
ATOM 2545 C CA . GLU A 1 339 ? 5.175 2.610 -8.259 1.00 89.44 339 GLU A CA 1
ATOM 2546 C C . GLU A 1 339 ? 4.980 3.928 -9.033 1.00 89.44 339 GLU A C 1
ATOM 2548 O O . GLU A 1 339 ? 5.893 4.728 -9.229 1.00 89.44 339 GLU A O 1
ATOM 2553 N N . GLY A 1 340 ? 3.744 4.187 -9.469 1.00 88.56 340 GLY A N 1
ATOM 2554 C CA . GLY A 1 340 ? 3.396 5.356 -10.288 1.00 88.56 340 GLY A CA 1
ATOM 2555 C C . GLY A 1 340 ? 3.613 5.175 -11.799 1.00 88.56 340 GLY A C 1
ATOM 2556 O O . GLY A 1 340 ? 3.773 4.057 -12.287 1.00 88.56 340 GLY A O 1
ATOM 2557 N N . ALA A 1 341 ? 3.559 6.273 -12.561 1.00 89.69 341 AL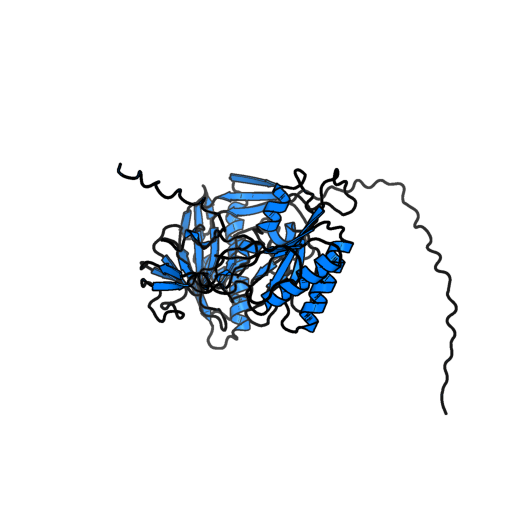A A N 1
ATOM 2558 C CA . ALA A 1 341 ? 3.699 6.296 -14.026 1.00 89.69 341 ALA A CA 1
ATOM 2559 C C . ALA A 1 341 ? 4.650 7.405 -14.518 1.00 89.69 341 ALA A C 1
ATOM 2561 O O . ALA A 1 341 ? 5.152 8.222 -13.736 1.00 89.69 341 ALA A O 1
ATOM 2562 N N . GLY A 1 342 ? 4.908 7.424 -15.827 1.00 87.25 342 GLY A N 1
ATOM 2563 C CA . GLY A 1 342 ? 5.732 8.396 -16.537 1.00 87.25 342 GLY A CA 1
ATOM 2564 C C . GLY A 1 342 ? 7.214 8.231 -16.217 1.00 87.25 342 GLY A C 1
ATOM 2565 O O . GLY A 1 342 ? 7.957 7.555 -16.926 1.00 87.25 342 GLY A O 1
ATOM 2566 N N . ASN A 1 343 ? 7.658 8.835 -15.112 1.00 89.44 343 ASN A N 1
ATOM 2567 C CA . ASN A 1 343 ? 9.044 8.698 -14.668 1.00 89.44 343 ASN A CA 1
ATOM 2568 C C . ASN A 1 343 ? 9.372 7.246 -14.322 1.00 89.44 343 ASN A C 1
ATOM 2570 O O . ASN A 1 343 ? 10.343 6.724 -14.865 1.00 89.44 343 ASN A O 1
ATOM 2574 N N . ALA A 1 344 ? 8.519 6.604 -13.521 1.00 91.81 344 ALA A N 1
ATOM 2575 C CA . ALA A 1 344 ? 8.700 5.227 -13.070 1.00 91.81 344 ALA A CA 1
ATOM 2576 C C . ALA A 1 344 ? 8.699 4.206 -14.229 1.00 91.81 344 ALA A C 1
ATOM 2578 O O . ALA A 1 344 ? 9.294 3.139 -14.126 1.00 91.81 344 ALA A O 1
ATOM 2579 N N . ASP A 1 345 ? 8.080 4.536 -15.371 1.00 93.31 345 ASP A N 1
ATOM 2580 C CA . ASP A 1 345 ? 8.107 3.672 -16.562 1.00 93.31 345 ASP A CA 1
ATOM 2581 C C . ASP A 1 345 ? 9.523 3.555 -17.138 1.00 93.31 345 ASP A C 1
ATOM 2583 O O . ASP A 1 345 ? 9.967 2.473 -17.518 1.00 93.31 345 ASP A O 1
ATOM 2587 N N . ASN A 1 346 ? 10.265 4.665 -17.141 1.00 93.12 346 ASN A N 1
ATOM 2588 C CA . ASN A 1 346 ? 11.657 4.683 -17.583 1.00 93.12 346 ASN A CA 1
ATOM 2589 C C . ASN A 1 346 ? 12.567 3.957 -16.581 1.00 93.12 346 ASN A C 1
ATOM 2591 O O . ASN A 1 346 ? 13.452 3.208 -16.992 1.00 93.12 346 ASN A O 1
ATOM 2595 N N . ASP A 1 347 ? 12.331 4.137 -15.277 1.00 93.25 347 ASP A N 1
ATOM 2596 C CA . ASP A 1 347 ? 13.040 3.415 -14.213 1.00 93.25 347 ASP A CA 1
ATOM 2597 C C . ASP A 1 347 ? 12.849 1.899 -14.310 1.00 93.25 347 ASP A C 1
ATOM 2599 O O . ASP A 1 347 ? 13.785 1.134 -14.060 1.00 93.25 347 ASP A O 1
ATOM 2603 N N . LEU A 1 348 ? 11.645 1.448 -14.662 1.00 94.75 348 LEU A N 1
ATOM 2604 C CA . LEU A 1 348 ? 11.352 0.038 -14.882 1.00 94.75 348 LEU A CA 1
ATOM 2605 C C . LEU A 1 348 ? 12.082 -0.487 -16.124 1.00 94.75 348 LEU A C 1
ATOM 2607 O O . LEU A 1 348 ? 12.776 -1.498 -16.037 1.00 94.75 348 LEU A O 1
ATOM 2611 N N . ALA A 1 349 ? 11.966 0.215 -17.257 1.00 95.06 349 ALA A N 1
ATOM 2612 C CA . ALA A 1 349 ? 12.566 -0.195 -18.525 1.00 95.06 349 ALA A CA 1
ATOM 2613 C C . ALA A 1 349 ? 14.098 -0.316 -18.444 1.00 95.06 349 ALA A C 1
ATOM 2615 O O . ALA A 1 349 ? 14.654 -1.353 -18.808 1.00 95.06 349 ALA A O 1
ATOM 2616 N N . LEU A 1 350 ? 14.782 0.704 -17.909 1.00 96.06 350 LEU A N 1
ATOM 2617 C CA . LEU A 1 350 ? 16.244 0.701 -17.751 1.00 96.06 350 LEU A CA 1
ATOM 2618 C C . LEU A 1 350 ? 16.722 -0.423 -16.828 1.00 96.06 350 LEU A C 1
ATOM 2620 O O . LEU A 1 350 ? 17.755 -1.042 -17.075 1.00 96.06 350 LEU A O 1
ATOM 2624 N N . LYS A 1 351 ? 15.955 -0.705 -15.776 1.00 96.19 351 LYS A N 1
ATOM 2625 C CA . LYS A 1 351 ? 16.289 -1.734 -14.793 1.00 96.19 351 LYS A CA 1
ATOM 2626 C C . LYS A 1 351 ? 16.152 -3.134 -15.360 1.00 96.19 351 LYS A C 1
ATOM 2628 O O . LYS A 1 351 ? 17.054 -3.945 -15.179 1.00 96.19 351 LYS A O 1
ATOM 2633 N N . VAL A 1 352 ? 15.064 -3.396 -16.080 1.00 97.06 352 VAL A N 1
ATOM 2634 C CA . VAL A 1 352 ? 14.870 -4.661 -16.797 1.00 97.06 352 VAL A CA 1
ATOM 2635 C C . VAL A 1 352 ? 15.985 -4.861 -17.823 1.00 97.06 352 VAL A C 1
ATOM 2637 O O . VAL A 1 352 ? 16.601 -5.921 -17.839 1.00 97.06 352 VAL A O 1
ATOM 2640 N N . ASP A 1 353 ? 16.336 -3.831 -18.597 1.00 96.81 353 ASP A N 1
ATOM 2641 C CA . ASP A 1 353 ? 17.454 -3.907 -19.544 1.00 96.81 353 ASP A CA 1
ATOM 2642 C C . ASP A 1 353 ? 18.794 -4.237 -18.866 1.00 96.81 353 ASP A C 1
ATOM 2644 O O . ASP A 1 353 ? 19.552 -5.061 -19.380 1.00 96.81 353 ASP A O 1
ATOM 2648 N N . ALA A 1 354 ? 19.093 -3.607 -17.724 1.00 97.19 354 ALA A N 1
ATOM 2649 C CA . ALA A 1 354 ? 20.323 -3.851 -16.971 1.00 97.19 354 ALA A CA 1
ATOM 2650 C C . ALA A 1 354 ? 20.381 -5.282 -16.406 1.00 97.19 354 ALA A C 1
ATOM 2652 O O . ALA A 1 354 ? 21.425 -5.933 -16.460 1.00 97.19 354 ALA A O 1
ATOM 2653 N N . LEU A 1 355 ? 19.255 -5.797 -15.903 1.00 97.75 355 LEU A N 1
ATOM 2654 C CA . LEU A 1 355 ? 19.128 -7.169 -15.400 1.00 97.75 355 LEU A CA 1
ATOM 2655 C C . LEU A 1 355 ? 19.330 -8.205 -16.510 1.00 97.75 355 LEU A C 1
ATOM 2657 O O . LEU A 1 355 ? 20.166 -9.102 -16.372 1.00 97.75 355 LEU A O 1
ATOM 2661 N N . GLU A 1 356 ? 18.644 -8.028 -17.640 1.00 97.38 356 GLU A N 1
ATOM 2662 C CA . GLU A 1 356 ? 18.778 -8.888 -18.820 1.00 97.38 356 GLU A CA 1
ATOM 2663 C C . GLU A 1 356 ? 20.216 -8.864 -19.366 1.00 97.38 356 GLU A C 1
ATOM 2665 O O . GLU A 1 356 ? 20.798 -9.910 -19.659 1.00 97.38 356 GLU A O 1
ATOM 2670 N N . ALA A 1 357 ? 20.846 -7.685 -19.438 1.00 96.50 357 ALA A N 1
ATOM 2671 C CA . ALA A 1 357 ? 22.247 -7.549 -19.847 1.00 96.50 357 ALA A CA 1
ATOM 2672 C C . ALA A 1 357 ? 23.227 -8.222 -18.868 1.00 96.50 357 ALA A C 1
ATOM 2674 O O . ALA A 1 357 ? 24.284 -8.702 -19.282 1.00 96.50 357 ALA A O 1
ATOM 2675 N N . ALA A 1 358 ? 22.875 -8.289 -17.582 1.00 96.44 358 ALA A N 1
ATOM 2676 C CA . ALA A 1 358 ? 23.638 -8.990 -16.555 1.00 96.44 358 ALA A CA 1
ATOM 2677 C C . ALA A 1 358 ? 23.389 -10.511 -16.527 1.00 96.44 358 ALA A C 1
ATOM 2679 O O . ALA A 1 358 ? 24.027 -11.199 -15.724 1.00 96.44 358 ALA A O 1
ATOM 2680 N N . GLY A 1 359 ? 22.512 -11.034 -17.393 1.00 96.06 359 GLY A N 1
ATOM 2681 C CA . GLY A 1 359 ? 22.162 -12.452 -17.468 1.00 96.06 359 GLY A CA 1
ATOM 2682 C C . GLY A 1 359 ? 21.158 -12.908 -16.407 1.00 96.06 359 GLY A C 1
ATOM 2683 O O . GLY A 1 359 ? 21.111 -14.099 -16.114 1.00 96.06 359 GLY A O 1
ATOM 2684 N N . VAL A 1 360 ? 20.384 -11.983 -15.827 1.00 97.00 360 VAL A N 1
ATOM 2685 C CA . VAL A 1 360 ? 19.319 -12.270 -14.855 1.00 97.00 360 VAL A CA 1
ATOM 2686 C C . VAL A 1 360 ? 17.968 -11.947 -15.508 1.00 97.00 360 VAL A C 1
ATOM 2688 O O . VAL A 1 360 ? 17.590 -10.775 -15.539 1.00 97.00 360 VAL A O 1
ATOM 2691 N N . PRO A 1 361 ? 17.237 -12.947 -16.035 1.00 97.00 361 PRO A N 1
ATOM 2692 C CA . PRO A 1 361 ? 15.903 -12.756 -16.593 1.00 97.00 361 PRO A CA 1
ATOM 2693 C C . PRO A 1 361 ? 14.977 -11.968 -15.662 1.00 97.00 361 PRO A C 1
ATOM 2695 O O . PRO A 1 361 ? 14.850 -12.293 -14.474 1.00 97.00 361 PRO A O 1
ATOM 2698 N N . ALA A 1 362 ? 14.317 -10.947 -16.204 1.00 96.56 362 ALA A N 1
ATOM 2699 C CA . ALA A 1 362 ? 13.485 -10.021 -15.448 1.00 96.56 362 ALA A CA 1
ATOM 2700 C C . ALA A 1 362 ? 12.051 -9.970 -15.991 1.00 96.56 362 ALA A C 1
ATOM 2702 O O . ALA A 1 362 ? 11.820 -9.792 -17.186 1.00 96.56 362 ALA A O 1
ATOM 2703 N N . VAL A 1 363 ? 11.072 -10.090 -15.090 1.00 95.19 363 VAL A N 1
ATOM 2704 C CA . VAL A 1 363 ? 9.640 -10.026 -15.417 1.00 95.19 363 VAL A CA 1
ATOM 2705 C C . VAL A 1 363 ? 9.005 -8.814 -14.727 1.00 95.19 363 VAL A C 1
ATOM 2707 O O . VAL A 1 363 ? 8.666 -8.892 -13.542 1.00 95.19 363 VAL A O 1
ATOM 2710 N N . PRO A 1 364 ? 8.864 -7.674 -15.425 1.00 94.81 364 PRO A N 1
ATOM 2711 C CA . PRO A 1 364 ? 8.129 -6.516 -14.936 1.00 94.81 364 PRO A CA 1
ATOM 2712 C C . PRO A 1 364 ? 6.612 -6.732 -14.833 1.00 94.81 364 PRO A C 1
ATOM 2714 O O . PRO A 1 364 ? 5.989 -7.302 -15.732 1.00 94.81 364 PRO A O 1
ATOM 2717 N N . LEU A 1 365 ? 6.016 -6.175 -13.775 1.00 93.50 365 LEU A N 1
ATOM 2718 C CA . LEU A 1 365 ? 4.573 -5.926 -13.671 1.00 93.50 365 LEU A CA 1
ATOM 2719 C C . LEU A 1 365 ? 4.271 -4.487 -14.108 1.00 93.50 365 LEU A C 1
ATOM 2721 O O . LEU A 1 365 ? 4.902 -3.548 -13.614 1.00 93.50 365 LEU A O 1
ATOM 2725 N N . TYR A 1 366 ? 3.315 -4.297 -15.018 1.00 92.38 366 TYR A N 1
ATOM 2726 C CA . TYR A 1 366 ? 3.070 -2.986 -15.620 1.00 92.38 366 TYR A CA 1
ATOM 2727 C C . TYR A 1 366 ? 1.589 -2.739 -15.949 1.00 92.38 366 TYR A C 1
ATOM 2729 O O . TYR A 1 366 ? 0.956 -3.588 -16.565 1.00 92.38 366 TYR A O 1
ATOM 2737 N N . PRO A 1 367 ? 1.036 -1.570 -15.600 1.00 91.12 367 PRO A N 1
ATOM 2738 C CA . PRO A 1 367 ? -0.296 -1.152 -16.023 1.00 91.12 367 PRO A CA 1
ATOM 2739 C C . PRO A 1 367 ? -0.242 -0.566 -17.437 1.00 91.12 367 PRO A C 1
ATOM 2741 O O . PRO A 1 367 ? 0.579 0.304 -17.702 1.00 91.12 367 PRO A O 1
ATOM 2744 N N . GLU A 1 368 ? -1.119 -0.991 -18.336 1.00 91.44 368 GLU A N 1
ATOM 2745 C CA . GLU A 1 368 ? -1.202 -0.437 -19.690 1.00 91.44 368 GLU A CA 1
ATOM 2746 C C . GLU A 1 368 ? -1.792 0.981 -19.686 1.00 91.44 368 GLU A C 1
ATOM 2748 O O . GLU A 1 368 ? -2.714 1.267 -18.924 1.00 91.44 368 GLU A O 1
ATOM 2753 N N . LEU A 1 369 ? -1.298 1.859 -20.564 1.00 91.00 369 LEU A N 1
ATOM 2754 C CA . LEU A 1 369 ? -1.831 3.209 -20.800 1.00 91.00 369 LEU A CA 1
ATOM 2755 C C . LEU A 1 369 ? -2.391 3.309 -22.226 1.00 91.00 369 LEU A C 1
ATOM 2757 O O . LEU A 1 369 ? -1.925 4.091 -23.055 1.00 91.00 369 LEU A O 1
ATOM 2761 N N . SER A 1 370 ? -3.359 2.443 -22.524 1.00 91.88 370 SER A N 1
ATOM 2762 C CA . SER A 1 370 ? -3.865 2.197 -23.880 1.00 91.88 370 SER A CA 1
ATOM 2763 C C . SER A 1 370 ? -5.055 3.091 -24.258 1.00 91.88 370 SER A C 1
ATOM 2765 O O . SER A 1 370 ? -5.761 2.801 -25.224 1.00 91.88 370 SER A O 1
ATOM 2767 N N . GLY A 1 371 ? -5.317 4.168 -23.512 1.00 93.25 371 GLY A N 1
ATOM 2768 C CA . GLY A 1 371 ? -6.485 5.023 -23.713 1.00 93.25 371 GLY A CA 1
ATOM 2769 C C . GLY A 1 371 ? -7.809 4.370 -23.274 1.00 93.25 371 GLY A C 1
ATOM 2770 O O . GLY A 1 371 ? -7.853 3.179 -22.952 1.00 93.25 371 GLY A O 1
ATOM 2771 N N . PRO A 1 372 ? -8.919 5.135 -23.233 1.00 92.56 372 PRO A N 1
ATOM 2772 C CA . PRO A 1 372 ? -10.191 4.667 -22.670 1.00 92.56 372 PRO A CA 1
ATOM 2773 C C . PRO A 1 372 ? -10.787 3.421 -23.333 1.00 92.56 372 PRO A C 1
ATOM 2775 O O . PRO A 1 372 ? -11.493 2.663 -22.671 1.00 92.56 372 PRO A O 1
ATOM 2778 N N . ASP A 1 373 ? -10.510 3.217 -24.623 1.00 89.31 373 ASP A N 1
ATOM 2779 C CA . ASP A 1 373 ? -10.980 2.081 -25.421 1.00 89.31 373 ASP A CA 1
ATOM 2780 C C . ASP A 1 373 ? -9.958 0.933 -25.522 1.00 89.31 373 ASP A C 1
ATOM 2782 O O . ASP A 1 373 ? -10.267 -0.115 -26.088 1.00 89.31 373 ASP A O 1
ATOM 2786 N N . GLY A 1 374 ? -8.758 1.104 -24.957 1.00 89.94 374 GLY A N 1
ATOM 2787 C CA . GLY A 1 374 ? -7.704 0.092 -24.949 1.00 89.94 374 GLY A CA 1
ATOM 2788 C C . GLY A 1 374 ? -6.989 -0.105 -26.288 1.00 89.94 374 GLY A C 1
ATOM 2789 O O . GLY A 1 374 ? -6.295 -1.106 -26.451 1.00 89.94 374 GLY A O 1
ATOM 2790 N N . THR A 1 375 ? -7.158 0.803 -27.255 1.00 89.94 375 THR A N 1
ATOM 2791 C CA . THR A 1 375 ? -6.592 0.653 -28.610 1.00 89.94 375 THR A CA 1
ATOM 2792 C C . THR A 1 375 ? -5.267 1.387 -28.823 1.00 89.94 375 THR A C 1
ATOM 2794 O O . THR A 1 375 ? -4.594 1.182 -29.837 1.00 89.94 375 THR A O 1
ATOM 2797 N N . GLY A 1 376 ? -4.885 2.252 -27.881 1.00 90.00 376 GLY A N 1
ATOM 2798 C CA . GLY A 1 376 ? -3.655 3.032 -27.932 1.00 90.00 376 GLY A CA 1
ATOM 2799 C C . GLY A 1 376 ? -2.393 2.202 -27.659 1.00 90.00 376 GLY A C 1
ATOM 2800 O O . GLY A 1 376 ? -2.472 1.087 -27.143 1.00 90.00 376 GLY A O 1
ATOM 2801 N N . PRO A 1 377 ? -1.200 2.741 -27.977 1.00 91.00 377 PRO A N 1
ATOM 2802 C CA . PRO A 1 377 ? 0.062 2.117 -27.592 1.00 91.00 377 PRO A CA 1
ATOM 2803 C C . PRO A 1 377 ? 0.140 1.923 -26.063 1.00 91.00 377 PRO A C 1
ATOM 2805 O O . PRO A 1 377 ? 0.046 2.911 -25.338 1.00 91.00 377 PRO A O 1
ATOM 2808 N N . PRO A 1 378 ? 0.354 0.693 -25.558 1.00 88.62 378 PRO A N 1
ATOM 2809 C CA . PRO A 1 378 ? 0.169 0.385 -24.136 1.00 88.62 378 PRO A CA 1
ATOM 2810 C C . PRO A 1 378 ? 1.301 0.866 -23.224 1.00 88.62 378 PRO A C 1
ATOM 2812 O O . PRO A 1 378 ? 1.106 0.984 -22.015 1.00 88.62 378 PRO A O 1
ATOM 2815 N N . LEU A 1 379 ? 2.498 1.090 -23.775 1.00 90.94 379 LEU A N 1
ATOM 2816 C CA . LEU A 1 379 ? 3.708 1.396 -23.011 1.00 90.94 379 LEU A CA 1
ATOM 2817 C C . LEU A 1 379 ? 4.142 2.841 -23.251 1.00 90.94 379 LEU A C 1
ATOM 2819 O O . LEU A 1 379 ? 4.379 3.240 -24.391 1.00 90.94 379 LEU A O 1
ATOM 2823 N N . VAL A 1 380 ? 4.344 3.589 -22.167 1.00 88.31 380 VAL A N 1
ATOM 2824 C CA . VAL A 1 380 ? 4.986 4.916 -22.212 1.00 88.31 380 VAL A CA 1
ATOM 2825 C C . VAL A 1 380 ? 6.486 4.768 -22.479 1.00 88.31 380 VAL A C 1
ATOM 2827 O O . VAL A 1 380 ? 7.058 5.469 -23.310 1.00 88.31 380 VAL A O 1
ATOM 2830 N N . ALA A 1 381 ? 7.118 3.830 -21.773 1.00 87.81 381 ALA A N 1
ATOM 2831 C CA . ALA A 1 381 ? 8.490 3.390 -21.977 1.00 87.81 381 ALA A CA 1
ATOM 2832 C C . ALA A 1 381 ? 8.543 1.883 -21.709 1.00 87.81 381 ALA A C 1
ATOM 2834 O O . ALA A 1 381 ? 7.972 1.407 -20.728 1.00 87.81 381 ALA A O 1
ATOM 2835 N N . GLY A 1 382 ? 9.197 1.134 -22.596 1.00 85.94 382 GLY A N 1
ATOM 2836 C CA . GLY A 1 382 ? 9.307 -0.320 -22.503 1.00 85.94 382 GLY A CA 1
ATOM 2837 C C . GLY A 1 382 ? 10.764 -0.776 -22.509 1.00 85.94 382 GLY A C 1
ATOM 2838 O O . GLY A 1 382 ? 11.605 -0.098 -23.109 1.00 85.94 382 GLY A O 1
ATOM 2839 N N . PRO A 1 383 ? 11.083 -1.909 -21.860 1.00 89.44 383 PRO A N 1
ATOM 2840 C CA . PRO A 1 383 ? 12.412 -2.493 -21.955 1.00 89.44 383 PRO A CA 1
ATOM 2841 C C . PRO A 1 383 ? 12.698 -2.955 -23.390 1.00 89.44 383 PRO A C 1
ATOM 2843 O O . PRO A 1 383 ? 11.793 -3.283 -24.160 1.00 89.44 383 PRO A O 1
ATOM 2846 N N . ARG A 1 384 ? 13.978 -3.006 -23.761 1.00 89.56 384 ARG A N 1
ATOM 2847 C CA . ARG A 1 384 ? 14.439 -3.489 -25.074 1.00 89.56 384 ARG A CA 1
ATOM 2848 C C . ARG A 1 384 ? 14.340 -5.008 -25.203 1.00 89.56 384 ARG A C 1
ATOM 2850 O O . ARG A 1 384 ? 14.367 -5.524 -26.321 1.00 89.56 384 ARG A O 1
ATOM 2857 N N . ARG A 1 385 ? 14.313 -5.726 -24.079 1.00 81.12 385 ARG A N 1
ATOM 2858 C CA . ARG A 1 385 ? 14.282 -7.193 -23.985 1.00 81.12 385 ARG A CA 1
ATOM 2859 C C . ARG A 1 385 ? 13.374 -7.626 -22.833 1.00 81.12 385 ARG A C 1
ATOM 2861 O O . ARG A 1 385 ? 13.089 -6.836 -21.941 1.00 81.12 385 ARG A O 1
ATOM 2868 N N . GLY A 1 386 ? 12.965 -8.890 -22.850 1.00 74.69 386 GLY A N 1
ATOM 2869 C CA . GLY A 1 386 ? 12.172 -9.497 -21.783 1.00 74.69 386 GLY A CA 1
ATOM 2870 C C . GLY A 1 386 ? 10.670 -9.516 -22.066 1.00 74.69 386 GLY A C 1
ATOM 2871 O O . GLY A 1 386 ? 10.211 -9.186 -23.161 1.00 74.69 386 GLY A O 1
ATOM 2872 N N . SER A 1 387 ? 9.922 -9.944 -21.055 1.00 82.75 387 SER A N 1
ATOM 2873 C CA . SER A 1 387 ? 8.465 -10.094 -21.085 1.00 82.75 387 SER A CA 1
ATOM 2874 C C . SER A 1 387 ? 7.834 -9.171 -20.054 1.00 82.75 387 SER A C 1
ATOM 2876 O O . SER A 1 387 ? 8.437 -8.907 -19.024 1.00 82.75 387 SER A O 1
ATOM 2878 N N . LEU A 1 388 ? 6.605 -8.724 -20.284 1.00 88.88 388 LEU A N 1
ATOM 2879 C CA . LEU A 1 388 ? 5.880 -7.851 -19.364 1.00 88.88 388 LEU A CA 1
ATOM 2880 C C . LEU A 1 388 ? 4.525 -8.465 -19.033 1.00 88.88 388 LEU A C 1
ATOM 2882 O O . LEU A 1 388 ? 3.847 -9.001 -19.910 1.00 88.88 388 LEU A O 1
ATOM 2886 N N . VAL A 1 389 ? 4.148 -8.400 -17.759 1.00 91.38 389 VAL A N 1
ATOM 2887 C CA . VAL A 1 389 ? 2.833 -8.836 -17.288 1.00 91.38 389 VAL A CA 1
ATOM 2888 C C . VAL A 1 389 ? 1.978 -7.602 -17.063 1.00 91.38 389 VAL A C 1
ATOM 2890 O O . VAL A 1 389 ? 2.294 -6.761 -16.218 1.00 91.38 389 VAL A O 1
ATOM 2893 N N . SER A 1 390 ? 0.899 -7.503 -17.833 1.00 90.38 390 SER A N 1
ATOM 2894 C CA . SER A 1 390 ? -0.060 -6.415 -17.692 1.00 90.38 390 SER A CA 1
ATOM 2895 C C . SER A 1 390 ? -0.869 -6.550 -16.401 1.00 90.38 390 SER A C 1
ATOM 2897 O O . SER A 1 390 ? -1.325 -7.645 -16.057 1.00 90.38 390 SER A O 1
ATOM 2899 N N . THR A 1 391 ? -1.064 -5.436 -15.696 1.00 90.75 391 THR A N 1
ATOM 2900 C CA . THR A 1 391 ? -1.973 -5.334 -14.544 1.00 90.75 391 THR A CA 1
ATOM 2901 C C . THR A 1 391 ? -3.330 -4.726 -14.907 1.00 90.75 391 THR A C 1
ATOM 2903 O O . THR A 1 391 ? -4.141 -4.511 -14.013 1.00 90.75 391 THR A O 1
ATOM 2906 N N . GLY A 1 392 ? -3.605 -4.487 -16.196 1.00 91.25 392 GLY A N 1
ATOM 2907 C CA . GLY A 1 392 ? -4.842 -3.882 -16.704 1.00 91.25 392 GLY A CA 1
ATOM 2908 C C . GLY A 1 392 ? -4.647 -2.480 -17.290 1.00 91.25 392 GLY A C 1
ATOM 2909 O O . GLY A 1 392 ? -3.547 -1.932 -17.252 1.00 91.25 392 GLY A O 1
ATOM 2910 N N . ASN A 1 393 ? -5.722 -1.903 -17.838 1.00 92.62 393 ASN A N 1
ATOM 2911 C CA . ASN A 1 393 ? -5.700 -0.605 -18.520 1.00 92.62 393 ASN A CA 1
ATOM 2912 C C . ASN A 1 393 ? -6.013 0.557 -17.559 1.00 92.62 393 ASN A C 1
ATOM 2914 O O . ASN A 1 393 ? -7.098 0.632 -16.982 1.00 92.62 393 ASN A O 1
ATOM 2918 N N . TYR A 1 394 ? -5.067 1.486 -17.435 1.00 93.00 394 TYR A N 1
ATOM 2919 C CA . TYR A 1 394 ? -5.123 2.693 -16.608 1.00 93.00 394 TYR A CA 1
ATOM 2920 C C . TYR A 1 394 ? -6.251 3.648 -16.997 1.00 93.00 394 TYR A C 1
ATOM 2922 O O . TYR A 1 394 ? -6.910 4.229 -16.131 1.00 93.00 394 TYR A O 1
ATOM 2930 N N . ASP A 1 395 ? -6.501 3.774 -18.296 1.00 93.75 395 ASP A N 1
ATOM 2931 C CA . ASP A 1 395 ? -7.422 4.762 -18.852 1.00 93.75 395 ASP A CA 1
ATOM 2932 C C . ASP A 1 395 ? -8.856 4.236 -18.988 1.00 93.75 395 ASP A C 1
ATOM 2934 O O . ASP A 1 395 ? -9.769 5.017 -19.281 1.00 93.75 395 ASP A O 1
ATOM 2938 N N . GLN A 1 396 ? -9.061 2.928 -18.769 1.00 93.38 396 GLN A N 1
ATOM 2939 C CA . GLN A 1 396 ? -10.374 2.290 -18.834 1.00 93.38 396 GLN A CA 1
ATOM 2940 C C . GLN A 1 396 ? -11.361 3.057 -17.960 1.00 93.38 396 GLN A C 1
ATOM 2942 O O . GLN A 1 396 ? -11.061 3.397 -16.818 1.00 93.38 396 GLN A O 1
ATOM 2947 N N . ARG A 1 397 ? -12.563 3.309 -18.477 1.00 94.56 397 ARG A N 1
ATOM 2948 C CA . ARG A 1 397 ? -13.590 4.027 -17.726 1.00 94.56 397 ARG A CA 1
ATOM 2949 C C . ARG A 1 397 ? -14.512 3.105 -16.960 1.00 94.56 397 ARG A C 1
ATOM 2951 O O . ARG A 1 397 ? -14.821 1.995 -17.389 1.00 94.56 397 ARG A O 1
ATOM 2958 N N . VAL A 1 398 ? -14.950 3.595 -15.810 1.00 94.69 398 VAL A N 1
ATOM 2959 C CA . VAL A 1 398 ? -15.862 2.907 -14.909 1.00 94.69 398 VAL A CA 1
ATOM 2960 C C . VAL A 1 398 ? -16.927 3.883 -14.430 1.00 94.69 398 VAL A C 1
ATOM 2962 O O . VAL A 1 398 ? -16.638 4.992 -13.976 1.00 94.69 398 VAL A O 1
ATOM 2965 N N . SER A 1 399 ? -18.183 3.464 -14.560 1.00 96.56 399 SER A N 1
ATOM 2966 C CA . SER A 1 399 ? -19.328 4.218 -14.067 1.00 96.56 399 SER A CA 1
ATOM 2967 C C . SER A 1 399 ? -19.533 3.931 -12.584 1.00 96.56 399 SER A C 1
ATOM 2969 O O . SER A 1 399 ? -19.724 2.783 -12.175 1.00 96.56 399 SER A O 1
ATOM 2971 N N . LEU A 1 400 ? -19.518 4.986 -11.783 1.00 97.25 400 LEU A N 1
ATOM 2972 C CA . LEU A 1 400 ? -19.752 4.941 -10.353 1.00 97.25 400 LEU A CA 1
ATOM 2973 C C . LEU A 1 400 ? -21.196 5.366 -10.053 1.00 97.25 400 LEU A C 1
ATOM 2975 O O . LEU A 1 400 ? -21.613 6.449 -10.477 1.00 97.25 400 LEU A O 1
ATOM 2979 N N . PRO A 1 401 ? -21.984 4.559 -9.323 1.00 97.88 401 PRO A N 1
ATOM 2980 C CA . PRO A 1 401 ? -23.314 4.963 -8.890 1.00 97.88 401 PRO A CA 1
ATOM 2981 C C . PRO A 1 401 ? -23.244 6.070 -7.825 1.00 97.88 401 PRO A C 1
ATOM 2983 O O . PRO A 1 401 ? -22.201 6.322 -7.216 1.00 97.88 401 PRO A O 1
ATOM 2986 N N . ALA A 1 402 ? -24.384 6.718 -7.574 1.00 98.31 402 ALA A N 1
ATOM 2987 C CA . ALA A 1 402 ? -24.520 7.642 -6.454 1.00 98.31 402 ALA A CA 1
ATOM 2988 C C . ALA A 1 402 ? -24.501 6.887 -5.113 1.00 98.31 402 ALA A C 1
ATOM 2990 O O . ALA A 1 402 ? -25.149 5.840 -4.953 1.00 98.31 402 ALA A O 1
ATOM 2991 N N . VAL A 1 403 ? -23.799 7.457 -4.139 1.00 98.44 403 VAL A N 1
ATOM 2992 C CA . VAL A 1 403 ? -23.639 6.921 -2.782 1.00 98.44 403 VAL A CA 1
ATOM 2993 C C . VAL A 1 403 ? -24.359 7.805 -1.764 1.00 98.44 403 VAL A C 1
ATOM 2995 O O . VAL A 1 403 ? -24.757 8.927 -2.064 1.00 98.44 403 VAL A O 1
ATOM 2998 N N . GLU A 1 404 ? -24.559 7.297 -0.552 1.00 98.38 404 GLU A N 1
ATOM 2999 C CA . GLU A 1 404 ? -25.279 8.024 0.501 1.00 98.38 404 GLU A CA 1
ATOM 3000 C C . GLU A 1 404 ? -24.365 8.991 1.252 1.00 98.38 404 GLU A C 1
ATOM 3002 O O . GLU A 1 404 ? -24.813 10.035 1.722 1.00 98.38 404 GLU A O 1
ATOM 3007 N N . ARG A 1 405 ? -23.079 8.646 1.370 1.00 98.25 405 ARG A N 1
ATOM 3008 C CA . ARG A 1 405 ? -22.090 9.412 2.131 1.00 98.25 405 ARG A CA 1
ATOM 3009 C C . ARG A 1 405 ? -20.749 9.452 1.407 1.00 98.25 405 ARG A C 1
ATOM 3011 O O . ARG A 1 405 ? -20.344 8.469 0.788 1.00 98.25 405 ARG A O 1
ATOM 3018 N N . ALA A 1 406 ? -20.052 10.574 1.546 1.00 98.19 406 ALA A N 1
ATOM 3019 C CA . ALA A 1 406 ? -18.664 10.732 1.135 1.00 98.19 406 ALA A CA 1
ATOM 3020 C C . ALA A 1 406 ? -17.788 11.075 2.349 1.00 98.19 406 ALA A C 1
ATOM 3022 O O . ALA A 1 406 ? -18.258 11.753 3.262 1.00 98.19 406 ALA A O 1
ATOM 3023 N N . LEU A 1 407 ? -16.547 10.589 2.354 1.00 98.50 407 LEU A N 1
ATOM 3024 C CA . LEU A 1 407 ? -15.523 10.846 3.375 1.00 98.50 407 LEU A CA 1
ATOM 3025 C C . LEU A 1 407 ? -14.268 11.408 2.695 1.00 98.50 407 LEU A C 1
ATOM 3027 O O . LEU A 1 407 ? -13.939 10.964 1.599 1.00 98.50 407 LEU A O 1
ATOM 3031 N N . GLY A 1 408 ? -13.556 12.342 3.325 1.00 96.69 408 GLY A N 1
ATOM 3032 C CA . GLY A 1 408 ? -12.329 12.958 2.796 1.00 96.69 408 GLY A CA 1
ATOM 3033 C C . GLY A 1 408 ? -12.553 14.255 2.010 1.00 96.69 408 GLY A C 1
ATOM 3034 O O . GLY A 1 408 ? -11.592 14.909 1.597 1.00 96.69 408 GLY A O 1
ATOM 3035 N N . GLY A 1 409 ? -13.812 14.641 1.796 1.00 95.31 409 GLY A N 1
ATOM 3036 C CA . GLY A 1 409 ? -14.196 15.893 1.153 1.00 95.31 409 GLY A CA 1
ATOM 3037 C C . GLY A 1 409 ? -15.580 15.842 0.492 1.00 95.31 409 GLY A C 1
ATOM 3038 O O . GLY A 1 409 ? -16.073 14.764 0.159 1.00 95.31 409 GLY A O 1
ATOM 3039 N N . PRO A 1 410 ? -16.221 17.006 0.269 1.00 95.94 410 PRO A N 1
ATOM 3040 C CA . PRO A 1 410 ? -17.558 17.072 -0.325 1.00 95.94 410 PRO A CA 1
ATOM 3041 C C . PRO A 1 410 ? -17.558 16.923 -1.852 1.00 95.94 410 PRO A C 1
ATOM 3043 O O . PRO A 1 410 ? -18.607 16.682 -2.440 1.00 95.94 410 PRO A O 1
ATOM 3046 N N . ARG A 1 411 ? -16.402 17.068 -2.512 1.00 96.00 411 ARG A N 1
ATOM 3047 C CA . ARG A 1 411 ? -16.280 17.107 -3.976 1.00 96.00 411 ARG A CA 1
ATOM 3048 C C . ARG A 1 411 ? -15.264 16.102 -4.489 1.00 96.00 411 ARG A C 1
ATOM 3050 O O . ARG A 1 411 ? -14.274 15.826 -3.815 1.00 96.00 411 ARG A O 1
ATOM 3057 N N . LEU A 1 412 ? -15.532 15.606 -5.693 1.00 94.00 412 LEU A N 1
ATOM 3058 C CA . LEU A 1 412 ? -14.614 14.817 -6.501 1.00 94.00 412 LEU A CA 1
ATOM 3059 C C . LEU A 1 412 ? -14.064 15.717 -7.615 1.00 94.00 412 LEU A C 1
ATOM 3061 O O . LEU A 1 412 ? -14.737 15.964 -8.620 1.00 94.00 412 LEU A O 1
ATOM 3065 N N . ASP A 1 413 ? -12.842 16.213 -7.433 1.00 90.06 413 ASP A N 1
ATOM 3066 C CA . ASP A 1 413 ? -12.313 17.320 -8.245 1.00 90.06 413 ASP A CA 1
ATOM 3067 C C . ASP A 1 413 ? -12.028 16.912 -9.703 1.00 90.06 413 ASP A C 1
ATOM 3069 O O . ASP A 1 413 ? -12.172 17.722 -10.615 1.00 90.06 413 ASP A O 1
ATOM 3073 N N . VAL A 1 414 ? -11.698 15.638 -9.953 1.00 88.12 414 VAL A N 1
ATOM 3074 C CA . VAL A 1 414 ? -11.412 15.107 -11.305 1.00 88.12 414 VAL A CA 1
ATOM 3075 C C . VAL A 1 414 ? -12.602 15.212 -12.269 1.00 88.12 414 VAL A C 1
ATOM 3077 O O . VAL A 1 414 ? -12.407 15.251 -13.482 1.00 88.12 414 VAL A O 1
ATOM 3080 N N . ALA A 1 415 ? -13.825 15.261 -11.740 1.00 90.25 415 ALA A N 1
ATOM 3081 C CA . ALA A 1 415 ? -15.057 15.342 -12.521 1.00 90.25 415 ALA A CA 1
ATOM 3082 C C . ALA A 1 415 ? -15.901 16.585 -12.190 1.00 90.25 415 ALA A C 1
ATOM 3084 O O . ALA A 1 415 ? -16.963 16.763 -12.777 1.00 90.25 415 ALA A O 1
ATOM 3085 N N . ASP A 1 416 ? -15.435 17.431 -11.266 1.00 93.75 416 ASP A N 1
ATOM 3086 C CA . ASP A 1 416 ? -16.123 18.636 -10.791 1.00 93.75 416 ASP A CA 1
ATOM 3087 C C . ASP A 1 416 ? -17.571 18.389 -10.310 1.00 93.75 416 ASP A C 1
ATOM 3089 O O . ASP A 1 416 ? -18.498 19.164 -10.562 1.00 93.75 416 ASP A O 1
ATOM 3093 N N . VAL A 1 417 ? -17.776 17.296 -9.570 1.00 96.75 417 VAL A N 1
ATOM 3094 C CA . VAL A 1 417 ? -19.083 16.902 -9.015 1.00 96.75 417 VAL A CA 1
ATOM 3095 C C . VAL A 1 417 ? -19.045 16.780 -7.495 1.00 96.75 417 VAL A C 1
ATOM 3097 O O . VAL A 1 417 ? -17.982 16.667 -6.881 1.00 96.75 417 VAL A O 1
ATOM 3100 N N . GLU A 1 418 ? -20.227 16.757 -6.877 1.00 98.00 418 GLU A N 1
ATOM 3101 C CA . GLU A 1 418 ? -20.367 16.317 -5.488 1.00 98.00 418 GLU A CA 1
ATOM 3102 C C . GLU A 1 418 ? -19.845 14.884 -5.346 1.00 98.00 418 GLU A C 1
ATOM 3104 O O . GLU A 1 418 ? -20.150 14.014 -6.164 1.00 98.00 418 GLU A O 1
ATOM 3109 N N . ALA A 1 419 ? -19.082 14.613 -4.289 1.00 97.56 419 ALA A N 1
ATOM 3110 C CA . ALA A 1 419 ? -18.446 13.316 -4.078 1.00 97.56 419 ALA A CA 1
ATOM 3111 C C . ALA A 1 419 ? -19.467 12.171 -3.953 1.00 97.56 419 ALA A C 1
ATOM 3113 O O . ALA A 1 419 ? -19.140 11.021 -4.236 1.00 97.56 419 ALA A O 1
ATOM 3114 N N . THR A 1 420 ? -20.718 12.463 -3.589 1.00 98.38 420 THR A N 1
ATOM 3115 C CA . THR A 1 420 ? -21.804 11.476 -3.504 1.00 98.38 420 THR A CA 1
ATOM 3116 C C . THR A 1 420 ? -22.512 11.195 -4.833 1.00 98.38 420 THR A C 1
ATOM 3118 O O . THR A 1 420 ? -23.290 10.244 -4.918 1.00 98.38 420 THR A O 1
ATOM 3121 N N . ALA A 1 421 ? -22.261 11.989 -5.878 1.00 98.25 421 ALA A N 1
ATOM 3122 C CA . ALA A 1 421 ? -22.962 11.881 -7.151 1.00 98.25 421 ALA A CA 1
ATOM 3123 C C . ALA A 1 421 ? -22.562 10.628 -7.950 1.00 98.25 421 ALA A C 1
ATOM 3125 O O . ALA A 1 421 ? -21.486 10.049 -7.767 1.00 98.25 421 ALA A O 1
ATOM 3126 N N . ALA A 1 422 ? -23.441 10.224 -8.870 1.00 98.12 422 ALA A N 1
ATOM 3127 C CA . ALA A 1 422 ? -23.080 9.277 -9.916 1.00 98.12 422 ALA A CA 1
ATOM 3128 C C . ALA A 1 422 ? -22.150 9.963 -10.925 1.00 98.12 422 ALA A C 1
ATOM 3130 O O . ALA A 1 422 ? -22.379 11.117 -11.290 1.00 98.12 422 ALA A O 1
ATOM 3131 N N . VAL A 1 423 ? -21.109 9.263 -11.367 1.00 97.56 423 VAL A N 1
ATOM 3132 C CA . VAL A 1 423 ? -20.048 9.842 -12.199 1.00 97.56 423 VAL A CA 1
ATOM 3133 C C . VAL A 1 423 ? -19.296 8.750 -12.950 1.00 97.56 423 VAL A C 1
ATOM 3135 O O . VAL A 1 423 ? -19.200 7.624 -12.476 1.00 97.56 423 VAL A O 1
ATOM 3138 N N . GLU A 1 424 ? -18.748 9.064 -14.117 1.00 96.94 424 GLU A N 1
ATOM 3139 C CA . GLU A 1 424 ? -17.812 8.187 -14.821 1.00 96.94 424 GLU A CA 1
ATOM 3140 C C . GLU A 1 424 ? -16.384 8.697 -14.620 1.00 96.94 424 GLU A C 1
ATOM 3142 O O . GLU A 1 424 ? -16.107 9.877 -14.838 1.00 96.94 424 GLU A O 1
ATOM 3147 N N . VAL A 1 425 ? -15.477 7.810 -14.212 1.00 96.44 425 VAL A N 1
ATOM 3148 C CA . VAL A 1 425 ? -14.062 8.130 -13.974 1.00 96.44 425 VAL A CA 1
ATOM 3149 C C . VAL A 1 425 ? -13.159 7.099 -14.652 1.00 96.44 425 VAL A C 1
ATOM 3151 O O . VAL A 1 425 ? -13.604 5.979 -14.917 1.00 96.44 425 VAL A O 1
ATOM 3154 N N . PRO A 1 426 ? -11.892 7.428 -14.951 1.00 95.31 426 PRO A N 1
ATOM 3155 C CA . PRO A 1 426 ? -10.918 6.414 -15.334 1.00 95.31 426 PRO A CA 1
ATOM 3156 C C . PRO A 1 426 ? -10.523 5.545 -14.128 1.00 95.31 426 PRO A C 1
ATOM 3158 O O . PRO A 1 426 ? -10.457 6.029 -12.998 1.00 95.31 426 PRO A O 1
ATOM 3161 N N . VAL A 1 427 ? -10.179 4.278 -14.368 1.00 95.38 427 VAL A N 1
ATOM 3162 C CA . VAL A 1 427 ? -9.654 3.340 -13.357 1.00 95.38 427 VAL A CA 1
ATOM 3163 C C . VAL A 1 427 ? -8.452 3.935 -12.625 1.00 95.38 427 VAL A C 1
ATOM 3165 O O . VAL A 1 427 ? -8.297 3.689 -11.432 1.00 95.38 427 VAL A O 1
ATOM 3168 N N . ALA A 1 428 ? -7.666 4.780 -13.298 1.00 95.50 428 ALA A N 1
ATOM 3169 C CA . ALA A 1 428 ? -6.607 5.623 -12.747 1.00 95.50 428 ALA A CA 1
ATOM 3170 C C . ALA A 1 428 ? -6.900 6.258 -11.372 1.00 95.50 428 ALA A C 1
ATOM 3172 O O . ALA A 1 428 ? -5.979 6.412 -10.564 1.00 95.50 428 ALA A O 1
ATOM 3173 N N . THR A 1 429 ? -8.155 6.633 -11.094 1.00 96.25 429 THR A N 1
ATOM 3174 C CA . THR A 1 429 ? -8.544 7.281 -9.831 1.00 96.25 429 THR A CA 1
ATOM 3175 C C . THR A 1 429 ? -8.869 6.290 -8.718 1.00 96.25 429 THR A C 1
ATOM 3177 O O . THR A 1 429 ? -8.974 6.688 -7.563 1.00 96.25 429 THR A O 1
ATOM 3180 N N . ILE A 1 430 ? -9.042 5.003 -9.013 1.00 97.00 430 ILE A N 1
ATOM 3181 C CA . ILE A 1 430 ? -9.401 4.000 -8.008 1.00 97.00 430 ILE A CA 1
ATOM 3182 C C . ILE A 1 430 ? -8.141 3.523 -7.305 1.00 97.00 430 ILE A C 1
ATOM 3184 O O . ILE A 1 430 ? -7.274 2.901 -7.914 1.00 97.00 430 ILE A O 1
ATOM 3188 N N . LEU A 1 431 ? -8.053 3.775 -6.002 1.00 96.88 431 LEU A N 1
ATOM 3189 C CA . LEU A 1 431 ? -6.867 3.468 -5.216 1.00 96.88 431 LEU A CA 1
ATOM 3190 C C . LEU A 1 431 ? -6.480 1.979 -5.296 1.00 96.88 431 LEU A C 1
ATOM 3192 O O . LEU A 1 431 ? -7.245 1.103 -4.889 1.00 96.88 431 LEU A O 1
ATOM 3196 N N . GLY A 1 432 ? -5.259 1.710 -5.763 1.00 94.88 432 GLY A N 1
ATOM 3197 C CA . GLY A 1 432 ? -4.638 0.385 -5.800 1.00 94.88 432 GLY A CA 1
ATOM 3198 C C . GLY A 1 432 ? -5.185 -0.556 -6.876 1.00 94.88 432 GLY A C 1
ATOM 3199 O O . GLY A 1 432 ? -4.764 -1.712 -6.919 1.00 94.88 432 GLY A O 1
ATOM 3200 N N . ALA A 1 433 ? -6.089 -0.092 -7.746 1.00 94.94 433 ALA A N 1
ATOM 3201 C CA . ALA A 1 433 ? -6.782 -0.948 -8.711 1.00 94.94 433 ALA A CA 1
ATOM 3202 C C . ALA A 1 433 ? -5.856 -1.679 -9.692 1.00 94.94 433 ALA A C 1
ATOM 3204 O O . ALA A 1 433 ? -6.156 -2.795 -10.115 1.00 94.94 433 ALA A O 1
ATOM 3205 N N . LEU A 1 434 ? -4.723 -1.062 -10.023 1.00 94.06 434 LEU A N 1
ATOM 3206 C CA . LEU A 1 434 ? -3.732 -1.557 -10.976 1.00 94.06 434 LEU A CA 1
ATOM 3207 C C . LEU A 1 434 ? -2.343 -1.652 -10.330 1.00 94.06 434 LEU A C 1
ATOM 3209 O O . LEU A 1 434 ? -1.332 -1.596 -11.035 1.00 94.06 434 LEU A O 1
ATOM 3213 N N . SER A 1 435 ? -2.297 -1.762 -8.993 1.00 91.94 435 SER A N 1
ATOM 3214 C CA . SER A 1 435 ? -1.071 -1.770 -8.190 1.00 91.94 435 SER A CA 1
ATOM 3215 C C . SER A 1 435 ? -0.025 -2.700 -8.820 1.00 91.94 435 SER A C 1
ATOM 3217 O O . SER A 1 435 ? -0.236 -3.919 -8.853 1.00 91.94 435 SER A O 1
ATOM 3219 N N . PRO A 1 436 ? 1.127 -2.171 -9.277 1.00 88.25 436 PRO A N 1
ATOM 3220 C CA . PRO A 1 436 ? 2.178 -2.985 -9.877 1.00 88.25 436 PRO A CA 1
ATOM 3221 C C . PRO A 1 436 ? 2.967 -3.809 -8.846 1.00 88.25 436 PRO A C 1
ATOM 3223 O O . PRO A 1 436 ? 3.980 -4.401 -9.200 1.00 88.25 436 PRO A O 1
ATOM 3226 N N . LEU A 1 437 ? 2.507 -3.879 -7.587 1.00 90.75 437 LEU A N 1
ATOM 3227 C CA . LEU A 1 437 ? 2.871 -4.911 -6.606 1.00 90.75 437 LEU A CA 1
ATOM 3228 C C . LEU A 1 437 ? 1.999 -6.177 -6.707 1.00 90.75 437 LEU A C 1
ATOM 3230 O O . LEU A 1 437 ? 2.267 -7.149 -6.001 1.00 90.75 437 LEU A O 1
ATOM 3234 N N . GLY A 1 438 ? 0.966 -6.174 -7.556 1.00 86.31 438 GLY A N 1
ATOM 3235 C CA . GLY A 1 438 ? 0.042 -7.293 -7.753 1.00 86.31 438 GLY A CA 1
ATOM 3236 C C . GLY A 1 438 ? -1.167 -7.298 -6.811 1.00 86.31 438 GLY A C 1
ATOM 3237 O O . GLY A 1 438 ? -1.768 -8.350 -6.616 1.00 86.31 438 GLY A O 1
ATOM 3238 N N . ALA A 1 439 ? -1.514 -6.161 -6.196 1.00 87.38 439 ALA A N 1
ATOM 3239 C CA . ALA A 1 439 ? -2.673 -6.066 -5.295 1.00 87.38 439 ALA A CA 1
ATOM 3240 C C . ALA A 1 439 ? -4.006 -5.813 -6.026 1.00 87.38 439 ALA A C 1
ATOM 3242 O O . ALA A 1 439 ? -5.076 -6.032 -5.454 1.00 87.38 439 ALA A O 1
ATOM 3243 N N . GLY A 1 440 ? -3.937 -5.351 -7.278 1.00 81.25 440 GLY A N 1
ATOM 3244 C CA . GLY A 1 440 ? -5.097 -5.143 -8.139 1.00 81.25 440 GLY A CA 1
ATOM 3245 C C . GLY A 1 440 ? -5.747 -6.456 -8.578 1.00 81.25 440 GLY A C 1
ATOM 3246 O O . GLY A 1 440 ? -5.114 -7.511 -8.601 1.00 81.25 440 GLY A O 1
ATOM 3247 N N . ARG A 1 441 ? -7.033 -6.393 -8.938 1.00 75.94 441 ARG A N 1
ATOM 3248 C CA . ARG A 1 441 ? -7.803 -7.556 -9.426 1.00 75.94 441 ARG A CA 1
ATOM 3249 C C . ARG A 1 441 ? -8.006 -7.581 -10.932 1.00 75.94 441 ARG A C 1
ATOM 3251 O O . ARG A 1 441 ? -8.473 -8.593 -11.460 1.00 75.94 441 ARG A O 1
ATOM 3258 N N . PHE A 1 442 ? -7.645 -6.503 -11.623 1.00 71.50 442 PHE A N 1
ATOM 3259 C CA . PHE A 1 442 ? -7.555 -6.541 -13.069 1.00 71.50 442 PHE A CA 1
ATOM 3260 C C . PHE A 1 442 ? -6.498 -7.570 -13.457 1.00 71.50 442 PHE A C 1
ATOM 3262 O O . PHE A 1 442 ? -5.329 -7.489 -13.091 1.00 71.50 442 PHE A O 1
ATOM 3269 N N . THR A 1 443 ? -6.954 -8.596 -14.159 1.00 56.88 443 THR A N 1
ATOM 3270 C CA . THR A 1 443 ? -6.091 -9.594 -14.772 1.00 56.88 443 THR A CA 1
ATOM 3271 C C . THR A 1 443 ? -6.473 -9.646 -16.235 1.00 56.88 443 THR A C 1
ATOM 3273 O O . THR A 1 443 ? -7.661 -9.614 -16.567 1.00 56.88 443 THR A O 1
ATOM 3276 N N . CYS A 1 444 ? -5.487 -9.760 -17.118 1.00 47.84 444 CYS A N 1
ATOM 3277 C CA . CYS A 1 444 ? -5.720 -10.133 -18.506 1.00 47.84 444 CYS A CA 1
ATOM 3278 C C . CYS A 1 444 ? -6.123 -11.615 -18.550 1.00 47.84 444 CYS A C 1
ATOM 3280 O O . CYS A 1 444 ? -5.359 -12.464 -19.003 1.00 47.84 444 CYS A O 1
ATOM 3282 N N . ARG A 1 445 ? -7.300 -11.978 -18.024 1.00 38.50 445 ARG A N 1
ATOM 3283 C CA . ARG A 1 445 ? -7.889 -13.274 -18.361 1.00 38.50 445 ARG A CA 1
ATOM 3284 C C . ARG A 1 445 ? -8.347 -13.165 -19.802 1.00 38.50 445 ARG A C 1
ATOM 3286 O O . ARG A 1 445 ? -9.258 -12.397 -20.106 1.00 38.50 445 ARG A O 1
ATOM 3293 N N . SER A 1 446 ? -7.721 -13.939 -20.683 1.00 35.22 446 SER A N 1
ATOM 3294 C CA . SER A 1 446 ? -8.331 -14.251 -21.964 1.00 35.22 446 SER A CA 1
ATOM 3295 C C . SER A 1 446 ? -9.680 -14.895 -21.658 1.00 35.22 446 SER A C 1
ATOM 3297 O O . SER A 1 446 ? -9.767 -16.008 -21.141 1.00 35.22 446 SER A O 1
ATOM 3299 N N . THR A 1 447 ? -10.761 -14.166 -21.917 1.00 35.97 447 THR A N 1
ATOM 3300 C CA . THR A 1 447 ? -12.043 -14.835 -22.111 1.00 35.97 447 THR A CA 1
ATOM 3301 C C . THR A 1 447 ? -11.821 -15.711 -23.344 1.00 35.97 447 THR A C 1
ATOM 3303 O O . THR A 1 447 ? -11.363 -15.170 -24.357 1.00 35.97 447 THR A O 1
ATOM 3306 N N . PRO A 1 448 ? -12.027 -17.040 -23.291 1.00 32.38 448 PRO A N 1
ATOM 3307 C CA . PRO A 1 448 ? -12.016 -17.838 -24.508 1.00 32.38 448 PRO A CA 1
ATOM 3308 C C . PRO A 1 448 ? -12.969 -17.165 -25.503 1.00 32.38 448 PRO A C 1
ATOM 3310 O O . PRO A 1 448 ? -14.026 -16.699 -25.059 1.00 32.38 448 PRO A O 1
ATOM 3313 N N . PRO A 1 449 ? -12.612 -17.039 -26.793 1.00 37.41 449 PRO A N 1
ATOM 3314 C CA . PRO A 1 449 ? -13.528 -16.469 -27.769 1.00 37.41 449 PRO A CA 1
ATOM 3315 C C . PRO A 1 449 ? -14.863 -17.202 -27.643 1.00 37.41 449 PRO A C 1
ATOM 3317 O O . PRO A 1 449 ? -14.899 -18.432 -27.664 1.00 37.41 449 PRO A O 1
ATOM 3320 N N . GLN A 1 450 ? -15.938 -16.444 -27.416 1.00 36.56 450 GLN A N 1
ATOM 3321 C CA . GLN A 1 450 ? -17.281 -16.995 -27.500 1.00 36.56 450 GLN A CA 1
ATOM 3322 C C . GLN A 1 450 ? -17.408 -17.571 -28.908 1.00 36.56 450 GLN A C 1
ATOM 3324 O O . GLN A 1 450 ? -17.202 -16.844 -29.879 1.00 36.56 450 GLN A O 1
ATOM 3329 N N . GLU A 1 451 ? -17.656 -18.875 -29.015 1.00 36.94 451 GLU A N 1
ATOM 3330 C CA . GLU A 1 451 ? -17.963 -19.495 -30.299 1.00 36.94 451 GLU A CA 1
ATOM 3331 C C . GLU A 1 451 ? -19.163 -18.744 -30.884 1.00 36.94 451 GLU A C 1
ATOM 3333 O O . GLU A 1 451 ? -20.252 -18.745 -30.304 1.00 36.94 451 GLU A O 1
ATOM 3338 N N . GLU A 1 452 ? -18.944 -18.035 -31.995 1.00 36.88 452 GLU A N 1
ATOM 3339 C CA . GLU A 1 452 ? -20.042 -17.461 -32.760 1.00 36.88 452 GLU A CA 1
ATOM 3340 C C . GLU A 1 452 ? -20.994 -18.604 -33.131 1.00 36.88 452 GLU A C 1
ATOM 3342 O O . GLU A 1 452 ? -20.534 -19.660 -33.582 1.00 36.88 452 GLU A O 1
ATOM 3347 N N . PRO A 1 453 ? -22.315 -18.440 -32.944 1.00 35.81 453 PRO A N 1
ATOM 3348 C CA . PRO A 1 453 ? -23.258 -19.457 -33.359 1.00 35.81 453 PRO A CA 1
ATOM 3349 C C . PRO A 1 453 ? -23.103 -19.656 -34.864 1.00 35.81 453 PRO A C 1
ATOM 3351 O O . PRO A 1 453 ? -23.329 -18.738 -35.655 1.00 35.81 453 PRO A O 1
ATOM 3354 N N . VAL A 1 454 ? -22.707 -20.871 -35.246 1.00 40.06 454 VAL A N 1
ATOM 3355 C CA . VAL A 1 454 ? -22.724 -21.328 -36.631 1.00 40.06 454 VAL A CA 1
ATOM 3356 C C . VAL A 1 454 ? -24.134 -21.079 -37.152 1.00 40.06 454 VAL A C 1
ATOM 3358 O O . VAL A 1 454 ? -25.092 -21.707 -36.701 1.00 40.06 454 VAL A O 1
ATOM 3361 N N . GLN A 1 455 ? -24.276 -20.127 -38.075 1.00 39.09 455 GLN A N 1
ATOM 3362 C CA . GLN A 1 455 ? -25.494 -20.003 -38.858 1.00 39.09 455 GLN A CA 1
ATOM 3363 C C . GLN A 1 455 ? -25.629 -21.294 -39.663 1.00 39.09 455 GLN A C 1
ATOM 3365 O O . GLN A 1 455 ? -24.923 -21.495 -40.651 1.00 39.09 455 GLN A O 1
ATOM 3370 N N . GLU A 1 456 ? -26.516 -22.187 -39.221 1.00 39.31 456 GLU A N 1
ATOM 3371 C CA . GLU A 1 456 ? -27.005 -23.270 -40.063 1.00 39.31 456 GLU A CA 1
ATOM 3372 C C . GLU A 1 456 ? -27.651 -22.629 -41.291 1.00 39.31 456 GLU A C 1
ATOM 3374 O O . GLU A 1 456 ? -28.705 -21.992 -41.227 1.00 39.31 456 GLU A O 1
ATOM 3379 N N . GLY A 1 457 ? -26.938 -22.731 -42.412 1.00 40.16 457 GLY A N 1
ATOM 3380 C CA . GLY A 1 457 ? -27.420 -22.299 -43.706 1.00 40.16 457 GLY A CA 1
ATOM 3381 C C . GLY A 1 457 ? -28.710 -23.033 -44.041 1.00 40.16 457 GLY A C 1
ATOM 3382 O O . GLY A 1 457 ? -28.770 -24.260 -44.007 1.00 40.16 457 GLY A O 1
ATOM 3383 N N . ALA A 1 458 ? -29.730 -22.257 -44.390 1.00 43.28 458 ALA A N 1
ATOM 3384 C CA . ALA A 1 458 ? -30.907 -22.765 -45.062 1.00 43.28 458 ALA A CA 1
ATOM 3385 C C . ALA A 1 458 ? -30.499 -23.394 -46.404 1.00 43.28 458 ALA A C 1
ATOM 3387 O O . ALA A 1 458 ? -29.974 -22.705 -47.284 1.00 43.28 458 ALA A O 1
ATOM 3388 N N . ALA A 1 459 ? -30.780 -24.686 -46.548 1.00 38.50 459 ALA A N 1
ATOM 3389 C CA . ALA A 1 459 ? -31.003 -25.366 -47.816 1.00 38.50 459 ALA A CA 1
ATOM 3390 C C . ALA A 1 459 ? -32.152 -26.360 -47.634 1.00 38.50 459 ALA A C 1
ATOM 3392 O O . ALA A 1 459 ? -32.089 -27.150 -46.664 1.00 38.50 459 ALA A O 1
#

Foldseek 3Di:
DDDDDDDDDDDDDPDPDDDPDDPDPPPPPPQAQAKEQEQEAPEEEEDCPWADDPNYTYHHQVVLVVLLDDQFFPDKDKDKDAAAALEKEKQKFFKAWQKEQAPPQDFQALQTHPPPGRPHDYMYTHPQAMEIEFADAPPQDIFMAGLHDDLNQLFPCSRHTYTYMYTDTDPPHDSVRVLVSVQSSRRSSSHSNRNNCPPPRGPDMGGQDWADFPPHDWVPAAAEEEEDEQEPEDQLGFKAANNHTCPPPAKDFDTLSNLLRQSIADSHRPQQQAAQHSHCSNVQPVSVVQRVCDPPRHGHLTYIYFYQYQDPVNLLRNLLRVLVVCVVRRHQEYEYFFGHDDSRLSSRQSNCQNNVVSNHAYEFEDEFACAQVNPRHGGPHHHPDHYYFYLYYQRHKDWDAFGDYYHNDQDRVVQGDGSRHTDIDGSSRYGNSSHRSPSHPDHPDPPPPDPDPPPPDDD

Secondary structure (DSSP, 8-state):
----------------PPP---S------PPPPPEEEEEE--EEEEESS-EEETTEEEEEHHHHHHHT--TTEEEEEEEEE-TT-SEEEESEEEEE--EES-TTT-SSBTTTB-SSPPPSSEEEEEETEEEEEES--TTPPP-EEESSSTTTTT-GGGGSEEEEEEEEE-TT--HHHHHHHHHHHHHHHHHHHHHTTTTSPPSEEEE-PPPPPTTS--TT--EEEEEEEEE--STTEEEEETTEE-TTPPPEEE-HHHHHTTSEEEEE-S-GGG---HHHHHT-HHHHHHHHHBTTTBEEEEEEEEEE-SSHHHHHHHHHHHHHHHHHTT-SEEEE---SSTHHHHHHHHHHHHHHHTT--EEEEEEE---TTS-S-S-SS--SSS--EEEEETT-EEEEPP-SEEES-SEETTTTEETTS-EEEEGGGBTTTT-TTTT-------PPPP---------

Sequence (459 aa):
MYYSLTRRYAPAGITIRPSPVAPGGERRTAVPVPQRIVHEVNAVEFGEATRYRQRRLVVGSDEVAAAFADAALAAVRPHLASPAERVRIVKPLDVVEPRSRGPEGGTFPGWLAPINRSRGGQTHVLRGAAVLAAGYLPRNQEGLVDMSGPAADLSPFSRTHNIVVEFDPAEDASWADVDAAVRRGLLRLAVHLADAAVDAEPDAVEDLAQPHRAVDPTGGLPRVGAITNLQTQGAFKDVFVYGRSMAGSLPTLIDPAEVDDGAVVSGQYGHPALRNPTYVHQNHPVVAALRARDGDDLRFAGLVLCPEPVEQAGKELMSEHAAWLCRAAGFDAVIVTKEGAGNADNDLALKVDALEAAGVPAVPLYPELSGPDGTGPPLVAGPRRGSLVSTGNYDQRVSLPAVERALGGPRLDVADVEATAAVEVPVATILGALSPLGAGRFTCRSTPPQEEPVQEGAA